Protein AF-A0A7C3XI08-F1 (afdb_monomer_lite)

Foldseek 3Di:
DQVVLLVVLVVLLQLLLVLLLQLLLLLLLQLVCLCAPPCPRPLPLANNQPPFFFFAPQAAADPVVNVVSCCSNPPDPVRNVVSNVVSVLSLLVSLLCQQAVLPDLDQPDDDPPPDPPDDPDDDDSVVSSCVQVVVQVVVLVVQLVVQVVVFDPDPVSQLVSLLQSQLSSQQRRGCLHQVHRSNVPDRDHHDPVRSVLSSRLRSVLSNLLSLLVVLLVLVRSSLVSLLCSLLQHGHPVNVVVVSCVSSSSSSLSSSLSSLLSNLSHGPPRDNVSSVVSNVSSVVSSVCSNCCSPPVVQCCSCVQAQARSVVSAGVADPLFADPPDLFDWWKKKWFFAPLFIFIAIEDQAAPLNGGLDPVRLVVLVVVCVVSQSNYSCNLVSLSSQLLSCLLVVNLLSNLVSLQCCLNRRSNCVSVVLNLLSLVLQQQDPSSLVSLVCLVPVNSSSTLALVVLQSNLLSCLCSVVLVSSLVSCVVSVHPSVVSNVSSVVSNWDQFAKEKEFEDADDPQKWKKKWKFAPPQVVSVVSVDPDSDHHHSNSSSRTSWIWTADPRRMTMTGRRTWHKIAIMMMMIHTSVFQFPTKHKDFPSQRNDIDTDGPVHRYHYRYYIYIDTHTDD

pLDDT: mean 81.35, std 13.9, range [34.91, 97.0]

Radius of gyration: 34.39 Å; chains: 1; bounding box: 85×53×95 Å

Secondary structure (DSSP, 8-state):
-HHHHHHHHHHHHHHHHHHHHHHHHHHHHHHHHHHHH-TT-TT--S---STTPPPPTTT---HHHHHHHHHHHT--HHHHHHHHHHHHHHHHHHHHHHH-TT--SSSS-PPPTT-TT---SSS-HHHHHHHHHHHHHHHHHHHHHHHHHHS-SSHHHHHHHHHHHHHHHHHHHSTTSTT-BTTTTB-PPPPHHHHHHHHHHHHHHHHHHHHHHHHHHHS-HHHHHHHHHHTT---HHHHHHHHHHHHHHHHHHHHHHHHHHHHHH-TTS-HHHHHHHHHHHHHHHHHHHHIIIIIHHHHHHHHH-EETTTTEE---TTTS----TTSPEEEEEEEETTEEEEEEEPSB-TTS-B--HHHHHHHHHHHHHTTT-STTHHHHHHHHHHHHHHTT-HHHHHHHHHHHHHHT--HHHHHHHHHHHHHTTT-HHHHHHHGGGT-TTT-----HHHHHHHHHHHHHTT-HHHHHHHHHHTT--HHHHHHHHHHH-----EEEEEEEE-PPTT-EEEEEEEETT-HHHHHHHS-S-PPBPGGGGGG--EEEEPPTTSEEEEEEEPSEEEEEEEEEEE-TTS-EEEEEEEE-GGGTS-EEESSS--EEEEEEEEEEEEE--

Structure (mmCIF, N/CA/C/O backbone):
data_AF-A0A7C3XI08-F1
#
_entry.id   AF-A0A7C3XI08-F1
#
loop_
_atom_site.group_PDB
_atom_site.id
_atom_site.type_symbol
_atom_site.label_atom_id
_atom_site.label_alt_id
_atom_site.label_comp_id
_atom_site.label_asym_id
_atom_site.label_entity_id
_atom_site.label_seq_id
_atom_site.pdbx_PDB_ins_code
_atom_site.Cartn_x
_atom_site.Cartn_y
_atom_site.Cartn_z
_atom_site.occupancy
_atom_site.B_iso_or_equiv
_atom_site.auth_seq_id
_atom_site.auth_comp_id
_atom_site.auth_asym_id
_atom_site.auth_atom_id
_atom_site.pdbx_PDB_model_num
ATOM 1 N N . MET A 1 1 ? -19.360 -18.680 50.497 1.00 56.53 1 MET A N 1
ATOM 2 C CA . MET A 1 1 ? -20.042 -17.560 49.798 1.00 56.53 1 MET A CA 1
ATOM 3 C C . MET A 1 1 ? -19.111 -16.639 48.993 1.00 56.53 1 MET A C 1
ATOM 5 O O . MET A 1 1 ? -19.570 -16.041 48.034 1.00 56.53 1 MET A O 1
ATOM 9 N N . THR A 1 2 ? -17.815 -16.512 49.298 1.00 58.31 2 THR A N 1
ATOM 10 C CA . THR A 1 2 ? -16.903 -15.600 48.567 1.00 58.31 2 THR A CA 1
ATOM 11 C C . THR A 1 2 ? -16.590 -16.034 47.127 1.00 58.31 2 THR A C 1
ATOM 13 O O . THR A 1 2 ? -16.570 -15.190 46.230 1.00 58.31 2 THR A O 1
ATOM 16 N N . ARG A 1 3 ? -16.428 -17.343 46.870 1.00 67.56 3 ARG A N 1
ATOM 17 C CA . ARG A 1 3 ? -16.138 -17.881 45.522 1.00 67.56 3 ARG A CA 1
ATOM 18 C C . ARG A 1 3 ? -17.250 -17.614 44.495 1.00 67.56 3 ARG A C 1
ATOM 20 O O . ARG A 1 3 ? -16.945 -17.331 43.341 1.00 67.56 3 ARG A O 1
ATOM 27 N N . SER A 1 4 ? -18.523 -17.635 44.902 1.00 79.81 4 SER A N 1
ATOM 28 C CA . SER A 1 4 ? -19.648 -17.391 43.983 1.00 79.81 4 SER A CA 1
ATOM 29 C C . SER A 1 4 ? -19.746 -15.928 43.537 1.00 79.81 4 SER A C 1
ATOM 31 O O . SER A 1 4 ? -20.170 -15.653 42.418 1.00 79.81 4 SER A O 1
ATOM 33 N N . CYS A 1 5 ? -19.307 -14.984 44.374 1.00 84.19 5 CYS A N 1
ATOM 34 C CA . CYS A 1 5 ? -19.350 -13.558 44.055 1.00 84.19 5 CYS A CA 1
ATOM 35 C C . CYS A 1 5 ? -18.284 -13.163 43.019 1.00 84.19 5 CYS A C 1
ATOM 37 O O . CYS A 1 5 ? -18.590 -12.444 42.069 1.00 84.19 5 CYS A O 1
ATOM 39 N N . ALA A 1 6 ? -17.057 -13.680 43.151 1.00 85.31 6 ALA A N 1
ATOM 40 C CA . ALA A 1 6 ? -15.988 -13.433 42.181 1.00 85.31 6 ALA A CA 1
ATOM 41 C C . ALA A 1 6 ? -16.333 -14.000 40.792 1.00 85.31 6 ALA A C 1
ATOM 43 O O . ALA A 1 6 ? -16.193 -13.300 39.790 1.00 85.31 6 ALA A O 1
ATOM 44 N N . ALA A 1 7 ? -16.870 -15.225 40.740 1.00 87.75 7 ALA A N 1
ATOM 45 C CA . ALA A 1 7 ? -17.333 -15.839 39.496 1.00 87.75 7 ALA A CA 1
ATOM 46 C C . ALA A 1 7 ? -18.455 -15.024 38.826 1.00 87.75 7 ALA A C 1
ATOM 48 O O . ALA A 1 7 ? -18.451 -14.859 37.609 1.00 87.75 7 ALA A O 1
ATOM 49 N N . ALA A 1 8 ? -19.381 -14.456 39.608 1.00 87.69 8 ALA A N 1
ATOM 50 C CA . ALA A 1 8 ? -20.443 -13.602 39.079 1.00 87.69 8 ALA A CA 1
ATOM 51 C C . ALA A 1 8 ? -19.908 -12.289 38.480 1.00 87.69 8 ALA A C 1
ATOM 53 O O . ALA A 1 8 ? -20.372 -11.868 37.420 1.00 87.69 8 ALA A O 1
ATOM 54 N N . VAL A 1 9 ? -18.923 -11.648 39.122 1.00 90.12 9 VAL A N 1
ATOM 55 C CA . VAL A 1 9 ? -18.273 -10.436 38.587 1.00 90.12 9 VAL A CA 1
ATOM 56 C C . VAL A 1 9 ? -17.511 -10.753 37.301 1.00 90.12 9 VAL A C 1
ATOM 58 O O . VAL A 1 9 ? -17.673 -10.040 36.311 1.00 90.12 9 VAL A O 1
ATOM 61 N N . LEU A 1 10 ? -16.746 -11.849 37.286 1.00 91.50 10 LEU A N 1
ATOM 62 C CA . LEU A 1 10 ? -16.009 -12.294 36.104 1.00 91.50 10 LEU A CA 1
ATOM 63 C C . LEU A 1 10 ? -16.955 -12.625 34.943 1.00 91.50 10 LEU A C 1
ATOM 65 O O . LEU A 1 10 ? -16.720 -12.194 33.819 1.00 91.50 10 LEU A O 1
ATOM 69 N N . GLY A 1 11 ? -18.061 -13.320 35.224 1.00 91.56 11 GLY A N 1
ATOM 70 C CA . GLY A 1 11 ? -19.091 -13.621 34.231 1.00 91.56 11 GLY A CA 1
ATOM 71 C C . GLY A 1 11 ? -19.688 -12.356 33.616 1.00 91.56 11 GLY A C 1
ATOM 72 O O . GLY A 1 11 ? -19.807 -12.264 32.398 1.00 91.56 11 GLY A O 1
ATOM 73 N N . LYS A 1 12 ? -19.991 -11.332 34.427 1.00 90.62 12 LYS A N 1
ATOM 74 C CA . LYS A 1 12 ? -20.473 -10.038 33.913 1.00 90.62 12 LYS A CA 1
ATOM 75 C C . LYS A 1 12 ? -19.420 -9.320 33.070 1.00 90.62 12 LYS A C 1
ATOM 77 O O . LYS A 1 12 ? -19.764 -8.779 32.022 1.00 90.62 12 LYS A O 1
ATOM 82 N N . ALA A 1 13 ? -18.159 -9.323 33.501 1.00 93.31 13 ALA A N 1
ATOM 83 C CA . ALA A 1 13 ? -17.065 -8.719 32.743 1.00 93.31 13 ALA A CA 1
ATOM 84 C C . ALA A 1 13 ? -16.866 -9.410 31.384 1.00 93.31 13 ALA A C 1
ATOM 86 O O . ALA A 1 13 ? -16.716 -8.726 30.375 1.00 93.31 13 ALA A O 1
ATOM 87 N N . LEU A 1 14 ? -16.954 -10.745 31.339 1.00 94.12 14 LEU A N 1
ATOM 88 C CA . LEU A 1 14 ? -16.892 -11.526 30.102 1.00 94.12 14 LEU A CA 1
ATOM 89 C C . LEU A 1 14 ? -18.054 -11.193 29.157 1.00 94.12 14 LEU A C 1
ATOM 91 O O . LEU A 1 14 ? -17.834 -10.991 27.967 1.00 94.12 14 LEU A O 1
ATOM 95 N N . VAL A 1 15 ? -19.281 -11.078 29.675 1.00 91.38 15 VAL A N 1
ATOM 96 C CA . VAL A 1 15 ? -20.437 -10.661 28.862 1.00 91.38 15 VAL A CA 1
ATOM 97 C C . VAL A 1 15 ? -20.227 -9.250 28.308 1.00 91.38 15 VAL A C 1
ATOM 99 O O . VAL A 1 15 ? -20.461 -9.025 27.124 1.00 91.38 15 VAL A O 1
ATOM 102 N N . GLY A 1 16 ? -19.722 -8.316 29.121 1.00 90.50 16 GLY A N 1
ATOM 103 C CA . GLY A 1 16 ? -19.371 -6.968 28.662 1.00 90.50 16 GLY A CA 1
ATOM 104 C C . GLY A 1 16 ? -18.320 -6.973 27.553 1.00 90.50 16 GLY A C 1
ATOM 105 O O . GLY A 1 16 ? -18.467 -6.256 26.565 1.00 90.50 16 GLY A O 1
ATOM 106 N N . ALA A 1 17 ? -17.301 -7.824 27.682 1.00 93.12 17 ALA A N 1
ATOM 107 C CA . ALA A 1 17 ? -16.270 -8.006 26.668 1.00 93.12 17 ALA A CA 1
ATOM 108 C C . ALA A 1 17 ? -16.845 -8.514 25.337 1.00 93.12 17 ALA A C 1
ATOM 110 O O . ALA A 1 17 ? -16.539 -7.965 24.281 1.00 93.12 17 ALA A O 1
ATOM 111 N N . LEU A 1 18 ? -17.721 -9.522 25.384 1.00 93.12 18 LEU A N 1
ATOM 112 C CA . LEU A 1 18 ? -18.357 -10.091 24.193 1.00 93.12 18 LEU A CA 1
ATOM 113 C C . LEU A 1 18 ? -19.297 -9.094 23.502 1.00 93.12 18 LEU A C 1
ATOM 115 O O . LEU A 1 18 ? -19.282 -8.996 22.276 1.00 93.12 18 LEU A O 1
ATOM 119 N N . ILE A 1 19 ? -20.076 -8.324 24.272 1.00 89.38 19 ILE A N 1
ATOM 120 C CA . ILE A 1 19 ? -20.952 -7.271 23.734 1.00 89.38 19 ILE A CA 1
ATOM 121 C C . ILE A 1 19 ? -20.114 -6.203 23.022 1.00 89.38 19 ILE A C 1
ATOM 123 O O . ILE A 1 19 ? -20.408 -5.853 21.882 1.00 89.38 19 ILE A O 1
ATOM 127 N N . ALA A 1 20 ? -19.047 -5.713 23.657 1.00 89.50 20 ALA A N 1
ATOM 128 C CA . ALA A 1 20 ? -18.202 -4.680 23.066 1.00 89.50 20 ALA A CA 1
ATOM 129 C C . ALA A 1 20 ? -17.459 -5.175 21.813 1.00 89.50 20 ALA A C 1
ATOM 131 O O . ALA A 1 20 ? -17.435 -4.474 20.803 1.00 89.50 20 ALA A O 1
ATOM 132 N N . ALA A 1 21 ? -16.914 -6.396 21.834 1.00 91.44 21 ALA A N 1
ATOM 133 C CA . ALA A 1 21 ? -16.278 -7.002 20.662 1.00 91.44 21 ALA A CA 1
ATOM 134 C C . ALA A 1 21 ? -17.269 -7.204 19.504 1.00 91.44 21 ALA A C 1
ATOM 136 O O . ALA A 1 21 ? -16.946 -6.899 18.357 1.00 91.44 21 ALA A O 1
ATOM 137 N N . GLY A 1 22 ? -18.490 -7.665 19.797 1.00 89.94 22 GLY A N 1
ATOM 138 C CA . GLY A 1 22 ? -19.549 -7.816 18.798 1.00 89.94 22 GLY A CA 1
ATOM 139 C C . GLY A 1 22 ? -19.968 -6.481 18.178 1.00 89.94 22 GLY A C 1
ATOM 140 O O . GLY A 1 22 ? -20.078 -6.381 16.958 1.00 89.94 22 GLY A O 1
ATOM 141 N N . ALA A 1 23 ? -20.107 -5.427 18.988 1.00 86.69 23 ALA A N 1
ATOM 142 C CA . ALA A 1 23 ? -20.393 -4.078 18.496 1.00 86.69 23 ALA A CA 1
ATOM 143 C C . ALA A 1 23 ? -19.251 -3.514 17.630 1.00 86.69 23 ALA A C 1
ATOM 145 O O . ALA A 1 23 ? -19.499 -2.847 16.626 1.00 86.69 23 ALA A O 1
ATOM 146 N N . ALA A 1 24 ? -17.998 -3.812 17.987 1.00 88.69 24 ALA A N 1
ATOM 147 C CA . ALA A 1 24 ? -16.807 -3.382 17.257 1.00 88.69 24 ALA A CA 1
ATOM 148 C C . ALA A 1 24 ? -16.592 -4.137 15.932 1.00 88.69 24 ALA A C 1
ATOM 150 O O . ALA A 1 24 ? -15.835 -3.674 15.074 1.00 88.69 24 ALA A O 1
ATOM 151 N N . LEU A 1 25 ? -17.266 -5.273 15.732 1.00 89.19 25 LEU A N 1
ATOM 152 C CA . LEU A 1 25 ? -17.159 -6.066 14.514 1.00 89.19 25 LEU A CA 1
ATOM 153 C C . LEU A 1 25 ? -17.781 -5.369 13.296 1.00 89.19 25 LEU A C 1
ATOM 155 O O . LEU A 1 25 ? -17.207 -5.456 12.215 1.00 89.19 25 LEU A O 1
ATOM 159 N N . ILE A 1 26 ? -18.911 -4.665 13.454 1.00 85.88 26 ILE A N 1
ATOM 160 C CA . ILE A 1 26 ? -19.549 -3.945 12.337 1.00 85.88 26 ILE A CA 1
ATOM 161 C C . ILE A 1 26 ? -18.608 -2.907 11.725 1.00 85.88 26 ILE A C 1
ATOM 163 O O . ILE A 1 26 ? -18.339 -3.022 10.531 1.00 85.88 26 ILE A O 1
ATOM 167 N N . PRO A 1 27 ? -18.082 -1.915 12.476 1.00 85.62 27 PRO A N 1
ATOM 168 C CA . PRO A 1 27 ? -17.213 -0.917 11.871 1.00 85.62 27 PRO A CA 1
ATOM 169 C C . PRO A 1 27 ? -15.961 -1.577 11.290 1.00 85.62 27 PRO A C 1
ATOM 171 O O . PRO A 1 27 ? -15.559 -1.227 10.187 1.00 85.62 27 PRO A O 1
ATOM 174 N N . LEU A 1 28 ? -15.385 -2.592 11.951 1.00 87.00 28 LEU A N 1
ATOM 175 C CA . LEU A 1 28 ? -14.269 -3.350 11.379 1.00 87.00 28 LEU A CA 1
ATOM 176 C C . LEU A 1 28 ? -14.634 -3.956 10.017 1.00 87.00 28 LEU A C 1
ATOM 178 O O . LEU A 1 28 ? -13.863 -3.810 9.071 1.00 87.00 28 LEU A O 1
ATOM 182 N N . ALA A 1 29 ? -15.791 -4.609 9.902 1.00 88.06 29 ALA A N 1
ATOM 183 C CA . ALA A 1 29 ? -16.263 -5.201 8.657 1.00 88.06 29 ALA A CA 1
ATOM 184 C C . ALA A 1 29 ? -16.542 -4.138 7.591 1.00 88.06 29 ALA A C 1
ATOM 186 O O . ALA A 1 29 ? -16.077 -4.293 6.468 1.00 88.06 29 ALA A O 1
ATOM 187 N N . GLN A 1 30 ? -17.216 -3.040 7.942 1.00 83.94 30 GLN A N 1
ATOM 188 C CA . GLN A 1 30 ? -17.501 -1.921 7.039 1.00 83.94 30 GLN A CA 1
ATOM 189 C C . GLN A 1 30 ? -16.222 -1.301 6.482 1.00 83.94 30 GLN A C 1
ATOM 191 O O . GLN A 1 30 ? -16.091 -1.167 5.269 1.00 83.94 30 GLN A O 1
ATOM 196 N N . TYR A 1 31 ? -15.247 -0.985 7.338 1.00 81.38 31 TYR A N 1
ATOM 197 C CA . TYR A 1 31 ? -13.969 -0.437 6.888 1.00 81.38 31 TYR A CA 1
ATOM 198 C C . TYR A 1 31 ? -13.174 -1.453 6.081 1.00 81.38 31 TYR A C 1
ATOM 200 O O . TYR A 1 31 ? -12.666 -1.109 5.022 1.00 81.38 31 TYR A O 1
ATOM 208 N N . THR A 1 32 ? -13.116 -2.710 6.522 1.00 80.50 32 THR A N 1
ATOM 209 C CA . THR A 1 32 ? -12.436 -3.770 5.766 1.00 80.50 32 THR A CA 1
ATOM 210 C C . THR A 1 32 ? -13.076 -3.954 4.389 1.00 80.50 32 THR A C 1
ATOM 212 O O . THR A 1 32 ? -12.376 -4.022 3.390 1.00 80.50 32 THR A O 1
ATOM 215 N N . SER A 1 33 ? -14.402 -3.948 4.300 1.00 77.44 33 SER A N 1
ATOM 216 C CA . SER A 1 33 ? -15.131 -4.013 3.035 1.00 77.44 33 SER A CA 1
ATOM 217 C C . SER A 1 33 ? -14.886 -2.781 2.171 1.00 77.44 33 SER A C 1
ATOM 219 O O . SER A 1 33 ? -14.655 -2.927 0.981 1.00 77.44 33 SER A O 1
ATOM 221 N N . ALA A 1 34 ? -14.884 -1.576 2.741 1.00 72.50 34 ALA A N 1
ATOM 222 C CA . ALA A 1 34 ? -14.576 -0.354 2.000 1.00 72.50 34 ALA A CA 1
ATOM 223 C C . ALA A 1 34 ? -13.130 -0.339 1.470 1.00 72.50 34 ALA A C 1
ATOM 225 O O . ALA A 1 34 ? -12.874 0.269 0.436 1.00 72.50 34 ALA A O 1
ATOM 226 N N . MET A 1 35 ? -12.196 -1.014 2.153 1.00 69.12 35 MET A N 1
ATOM 227 C CA . MET A 1 35 ? -10.821 -1.212 1.675 1.00 69.12 35 MET A CA 1
ATOM 228 C C . MET A 1 35 ? -10.708 -2.245 0.552 1.00 69.12 35 MET A C 1
ATOM 230 O O . MET A 1 35 ? -9.754 -2.170 -0.220 1.00 69.12 35 MET A O 1
ATOM 234 N N . LEU A 1 36 ? -11.596 -3.247 0.543 1.00 66.25 36 LEU A N 1
ATOM 235 C CA . LEU A 1 36 ? -11.548 -4.390 -0.373 1.00 66.25 36 LEU A CA 1
ATOM 236 C C . LEU A 1 36 ? -12.427 -4.197 -1.617 1.00 66.25 36 LEU A C 1
ATOM 238 O O . LEU A 1 36 ? -12.093 -4.728 -2.669 1.00 66.25 36 LEU A O 1
ATOM 242 N N . LEU A 1 37 ? -13.565 -3.503 -1.493 1.00 63.44 37 LEU A N 1
ATOM 243 C CA . LEU A 1 37 ? -14.682 -3.585 -2.446 1.00 63.44 37 LEU A CA 1
ATOM 244 C C . LEU A 1 37 ? -15.154 -2.262 -3.038 1.00 63.44 37 LEU A C 1
ATOM 246 O O . LEU A 1 37 ? -16.056 -2.292 -3.871 1.00 63.44 37 LEU A O 1
ATOM 250 N N . TRP A 1 38 ? -14.655 -1.102 -2.609 1.00 64.25 38 TRP A N 1
ATOM 251 C CA . TRP A 1 38 ? -15.182 0.182 -3.095 1.00 64.25 38 TRP A CA 1
ATOM 252 C C . TRP A 1 38 ? -14.143 0.926 -3.915 1.00 64.25 38 TRP A C 1
ATOM 254 O O . TRP A 1 38 ? -13.245 1.538 -3.349 1.00 64.25 38 TRP A O 1
ATOM 264 N N . ARG A 1 39 ? -14.300 0.900 -5.246 1.00 52.56 39 ARG A N 1
ATOM 265 C CA . ARG A 1 39 ? -13.282 1.324 -6.217 1.00 52.56 39 ARG A CA 1
ATOM 266 C C . ARG A 1 39 ? -12.886 2.777 -5.997 1.00 52.56 39 ARG A C 1
ATOM 268 O O . ARG A 1 39 ? -11.699 3.093 -5.983 1.00 52.56 39 ARG A O 1
ATOM 275 N N . ASP A 1 40 ? -13.901 3.582 -5.707 1.00 50.34 40 ASP A N 1
ATOM 276 C CA . ASP A 1 40 ? -13.835 5.032 -5.550 1.00 50.34 40 ASP A CA 1
ATOM 277 C C . ASP A 1 40 ? -13.737 5.470 -4.082 1.00 50.34 40 ASP A C 1
ATOM 279 O O . ASP A 1 40 ? -13.787 6.662 -3.775 1.00 50.34 40 ASP A O 1
ATOM 283 N N . SER A 1 41 ? -13.607 4.527 -3.141 1.00 49.56 41 SER A N 1
ATOM 284 C CA . SER A 1 41 ? -13.390 4.894 -1.745 1.00 49.56 41 SER A CA 1
ATOM 285 C C . SER A 1 41 ? -12.028 5.589 -1.612 1.00 49.56 41 SER A C 1
ATOM 287 O O . SER A 1 41 ? -11.016 5.057 -2.071 1.00 49.56 41 SER A O 1
ATOM 289 N N . PRO A 1 42 ? -11.927 6.732 -0.910 1.00 47.47 42 PRO A N 1
ATOM 290 C CA . PRO A 1 42 ? -10.629 7.346 -0.604 1.00 47.47 42 PRO A CA 1
ATOM 291 C C . PRO A 1 42 ? -9.749 6.434 0.274 1.00 47.47 42 PRO A C 1
ATOM 293 O O . PRO A 1 42 ? -8.534 6.620 0.372 1.00 47.47 42 PRO A O 1
ATOM 296 N N . ILE A 1 43 ? -10.367 5.428 0.904 1.00 50.88 43 ILE A N 1
ATOM 297 C CA . ILE A 1 43 ? -9.745 4.382 1.724 1.00 50.88 43 ILE A CA 1
ATOM 298 C C . ILE A 1 43 ? -9.627 3.076 0.927 1.00 50.88 43 ILE A C 1
ATOM 300 O O . ILE A 1 43 ? -9.381 2.028 1.512 1.00 50.88 43 ILE A O 1
ATOM 304 N N . ASN A 1 44 ? -9.820 3.100 -0.391 1.00 48.53 44 ASN A N 1
ATOM 305 C CA . ASN A 1 44 ? -9.584 1.927 -1.207 1.00 48.53 44 ASN A CA 1
ATOM 306 C C . ASN A 1 44 ? -8.078 1.650 -1.266 1.00 48.53 44 ASN A C 1
ATOM 308 O O . ASN A 1 44 ? -7.268 2.534 -1.565 1.00 48.53 44 ASN A O 1
ATOM 312 N N . ILE A 1 45 ? -7.693 0.442 -0.871 1.00 48.91 45 ILE A N 1
ATOM 313 C CA . ILE A 1 45 ? -6.289 0.062 -0.634 1.00 48.91 45 ILE A CA 1
ATOM 314 C C . ILE A 1 45 ? -5.782 -0.868 -1.713 1.00 48.91 45 ILE A C 1
ATOM 316 O O . ILE A 1 45 ? -4.593 -0.890 -2.019 1.00 48.91 45 ILE A O 1
ATOM 320 N N . GLN A 1 46 ? -6.697 -1.623 -2.288 1.00 48.00 46 GLN A N 1
ATOM 321 C CA . GLN A 1 46 ? -6.481 -2.326 -3.525 1.00 48.00 46 GLN A CA 1
ATOM 322 C C . GLN A 1 46 ? -7.183 -1.467 -4.570 1.00 48.00 46 GLN A C 1
ATOM 324 O O . GLN A 1 46 ? -8.319 -1.068 -4.354 1.00 48.00 46 GLN A O 1
ATOM 329 N N . SER A 1 47 ? -6.583 -1.176 -5.726 1.00 42.16 47 SER A N 1
ATOM 330 C CA . SER A 1 47 ? -7.460 -1.072 -6.897 1.00 42.16 47 SER A CA 1
ATOM 331 C C . SER A 1 47 ? -8.298 -2.341 -6.824 1.00 42.16 47 SER A C 1
ATOM 333 O O . SER A 1 47 ? -7.669 -3.402 -6.802 1.00 42.16 47 SER A O 1
ATOM 335 N N . ILE A 1 48 ? -9.631 -2.263 -6.651 1.00 42.97 48 ILE A N 1
ATOM 336 C CA . ILE A 1 48 ? -10.448 -3.473 -6.799 1.00 42.97 48 ILE A CA 1
ATOM 337 C C . ILE A 1 48 ? -9.968 -3.998 -8.138 1.00 42.97 48 ILE A C 1
ATOM 339 O O . ILE A 1 48 ? -10.065 -3.247 -9.118 1.00 42.97 48 ILE A O 1
ATOM 343 N N . PRO A 1 49 ? -9.294 -5.156 -8.174 1.00 40.34 49 PRO A N 1
ATOM 344 C CA . PRO A 1 49 ? -8.897 -5.709 -9.445 1.00 40.34 49 PRO A CA 1
ATOM 345 C C . PRO A 1 49 ? -10.218 -5.810 -10.187 1.00 40.34 49 PRO A C 1
ATOM 347 O O . PRO A 1 49 ? -11.134 -6.410 -9.624 1.00 40.34 49 PRO A O 1
ATOM 350 N N . ASP A 1 50 ? -10.355 -5.137 -11.335 1.00 40.50 50 ASP A N 1
ATOM 351 C CA . ASP A 1 50 ? -11.555 -5.250 -12.167 1.00 40.50 50 ASP A CA 1
ATOM 352 C C . ASP A 1 50 ? -12.055 -6.694 -12.103 1.00 40.50 50 ASP A C 1
ATOM 354 O O . ASP A 1 50 ? -11.237 -7.609 -12.227 1.00 40.50 50 ASP A O 1
ATOM 358 N N . ASP A 1 51 ? -13.334 -6.874 -11.759 1.00 35.94 51 ASP A N 1
ATOM 359 C CA . ASP A 1 51 ? -13.917 -8.134 -11.288 1.00 35.94 51 ASP A CA 1
ATOM 360 C C . ASP A 1 51 ? -13.322 -9.362 -12.006 1.00 35.94 51 ASP A C 1
ATOM 362 O O . ASP A 1 51 ? -13.693 -9.684 -13.134 1.00 35.94 51 ASP A O 1
ATOM 366 N N . GLY A 1 52 ? -12.372 -10.064 -11.369 1.00 42.03 52 GLY A N 1
ATOM 367 C CA . GLY A 1 52 ? -11.861 -11.335 -11.904 1.00 42.03 52 GLY A CA 1
ATOM 368 C C . GLY A 1 52 ? -10.376 -11.662 -11.741 1.00 42.03 52 GLY A C 1
ATOM 369 O O . GLY A 1 52 ? -9.963 -12.720 -12.212 1.00 42.03 52 GLY A O 1
ATOM 370 N N . GLY A 1 53 ? -9.563 -10.821 -11.097 1.00 34.91 53 GLY A N 1
ATOM 371 C CA . GLY A 1 53 ? -8.139 -11.093 -10.866 1.00 34.91 53 GLY A CA 1
ATOM 372 C C . GLY A 1 53 ? -7.905 -11.694 -9.475 1.00 34.91 53 GLY A C 1
ATOM 373 O O . GLY A 1 53 ? -8.379 -11.119 -8.499 1.00 34.91 53 GLY A O 1
ATOM 374 N N . PRO A 1 54 ? -7.213 -12.832 -9.321 1.00 38.00 54 PRO A N 1
ATOM 375 C CA . PRO A 1 54 ? -6.828 -13.328 -8.013 1.00 38.00 54 PRO A CA 1
ATOM 376 C C . PRO A 1 54 ? -5.841 -12.385 -7.293 1.00 38.00 54 PRO A C 1
ATOM 378 O O . PRO A 1 54 ? -5.237 -11.469 -7.842 1.00 38.00 54 PRO A O 1
ATOM 381 N N . LEU A 1 55 ? -5.743 -12.574 -5.987 1.00 41.03 55 LEU A N 1
ATOM 382 C CA . LEU A 1 55 ? -4.983 -11.723 -5.082 1.00 41.03 55 LEU A CA 1
ATOM 383 C C . LEU A 1 55 ? -3.670 -12.456 -4.731 1.00 41.03 55 LEU A C 1
ATOM 385 O O . LEU A 1 55 ? -3.690 -13.685 -4.632 1.00 41.03 55 LEU A O 1
ATOM 389 N N . PRO A 1 56 ? -2.524 -11.774 -4.514 1.00 47.97 56 PRO A N 1
ATOM 390 C CA . PRO A 1 56 ? -1.299 -12.378 -3.991 1.00 47.97 56 PRO A CA 1
ATOM 391 C C . PRO A 1 56 ? -1.631 -13.253 -2.785 1.00 47.97 56 PRO A C 1
ATOM 393 O O . PRO A 1 56 ? -2.489 -12.857 -2.016 1.00 47.97 56 PRO A O 1
ATOM 396 N N . ALA A 1 57 ? -0.963 -14.386 -2.536 1.00 53.56 57 ALA A N 1
ATOM 397 C CA . ALA A 1 57 ? -1.326 -15.276 -1.412 1.00 53.56 57 ALA A CA 1
ATOM 398 C C . ALA A 1 57 ? -1.451 -14.544 -0.055 1.00 53.56 57 ALA A C 1
ATOM 400 O O . ALA A 1 57 ? -2.341 -14.812 0.743 1.00 53.56 57 ALA A O 1
ATOM 401 N N . ARG A 1 58 ? -0.598 -13.541 0.166 1.00 57.19 58 ARG A N 1
ATOM 402 C CA . ARG A 1 58 ? -0.633 -12.623 1.322 1.00 57.19 58 ARG A CA 1
ATOM 403 C C . ARG A 1 58 ? -1.749 -11.570 1.310 1.00 57.19 58 ARG A C 1
ATOM 405 O O . ARG A 1 58 ? -1.951 -10.923 2.329 1.00 57.19 58 ARG A O 1
ATOM 412 N N . LEU A 1 59 ? -2.407 -11.383 0.169 1.00 57.91 59 LEU A N 1
ATOM 413 C CA . LEU A 1 59 ? -3.617 -10.601 -0.105 1.00 57.91 59 LEU A CA 1
ATOM 414 C C . LEU A 1 59 ? -4.884 -11.475 -0.228 1.00 57.91 59 LEU A C 1
ATOM 416 O O . LEU A 1 59 ? -5.983 -10.929 -0.245 1.00 57.91 59 LEU A O 1
ATOM 420 N N . VAL A 1 60 ? -4.752 -12.809 -0.280 1.00 64.56 60 VAL A N 1
ATOM 421 C CA . VAL A 1 60 ? -5.882 -13.743 -0.365 1.00 64.56 60 VAL A CA 1
ATOM 422 C C . VAL A 1 60 ? -6.681 -13.719 0.928 1.00 64.56 60 VAL A C 1
ATOM 424 O O . VAL A 1 60 ? -6.144 -13.693 2.040 1.00 64.56 60 VAL A O 1
ATOM 427 N N . TRP A 1 61 ? -7.992 -13.769 0.746 1.00 69.44 61 TRP A N 1
ATOM 428 C CA . TRP A 1 61 ? -8.957 -13.968 1.804 1.00 69.44 61 TRP A CA 1
ATOM 429 C C . TRP A 1 61 ? -9.574 -15.346 1.673 1.00 69.44 61 TRP A C 1
ATOM 431 O O . TRP A 1 61 ? -9.976 -15.763 0.586 1.00 69.44 61 TRP A O 1
ATOM 441 N N . HIS A 1 62 ? -9.681 -16.052 2.789 1.00 77.81 62 HIS A N 1
ATOM 442 C CA . HIS A 1 62 ? -10.467 -17.263 2.860 1.00 77.81 62 HIS A CA 1
ATOM 443 C C . HIS A 1 62 ? -11.917 -16.928 2.464 1.00 77.81 62 HIS A C 1
ATOM 445 O O . HIS A 1 62 ? -12.482 -15.962 2.996 1.00 77.81 62 HIS A O 1
ATOM 451 N N . PRO A 1 63 ? -12.554 -17.710 1.568 1.00 71.69 63 PRO A N 1
ATOM 452 C CA . PRO A 1 63 ? -13.872 -17.379 1.024 1.00 71.69 63 PRO A CA 1
ATOM 453 C C . PRO A 1 63 ? -14.930 -17.136 2.099 1.00 71.69 63 PRO A C 1
ATOM 455 O O . PRO A 1 63 ? -15.781 -16.262 1.955 1.00 71.69 63 PRO A O 1
ATOM 458 N N . TRP A 1 64 ? -14.862 -17.888 3.200 1.00 84.06 64 TRP A N 1
ATOM 459 C CA . TRP A 1 64 ? -15.767 -17.708 4.331 1.00 84.06 64 TRP A CA 1
ATOM 460 C C . TRP A 1 64 ? -15.575 -16.351 5.020 1.00 84.06 64 TRP A C 1
ATOM 462 O O . TRP A 1 64 ? -16.556 -15.647 5.239 1.00 84.06 64 TRP A O 1
ATOM 472 N N . THR A 1 65 ? -14.331 -15.949 5.304 1.00 83.44 65 THR A N 1
ATOM 473 C CA . THR A 1 65 ? -14.021 -14.672 5.968 1.00 83.44 65 THR A CA 1
ATOM 474 C C . THR A 1 65 ? -14.440 -13.499 5.093 1.00 83.44 65 THR A C 1
ATOM 476 O O . THR A 1 65 ? -15.073 -12.562 5.571 1.00 83.44 65 THR A O 1
ATOM 479 N N . TYR A 1 66 ? -14.159 -13.583 3.792 1.00 77.06 66 TYR A N 1
ATOM 480 C CA . TYR A 1 66 ? -14.597 -12.588 2.820 1.00 77.06 66 TYR A CA 1
ATOM 481 C C . TYR A 1 66 ? -16.127 -12.469 2.784 1.00 77.06 66 TYR A C 1
ATOM 483 O O . TYR A 1 66 ? -16.667 -11.386 2.998 1.00 77.06 66 TYR A O 1
ATOM 491 N N . ARG A 1 67 ? -16.853 -13.581 2.590 1.00 77.56 67 ARG A N 1
ATOM 492 C CA . ARG A 1 67 ? -18.330 -13.584 2.577 1.00 77.56 67 ARG A CA 1
ATOM 493 C C . ARG A 1 67 ? -18.919 -13.050 3.879 1.00 77.56 67 ARG A C 1
ATOM 495 O O . ARG A 1 67 ? -19.889 -12.307 3.851 1.00 77.56 67 ARG A O 1
ATOM 502 N N . PHE A 1 68 ? -18.320 -13.400 5.010 1.00 87.06 68 PHE A N 1
ATOM 503 C CA . PHE A 1 68 ? -18.742 -12.904 6.311 1.00 87.06 68 PHE A CA 1
ATOM 504 C C . PHE A 1 68 ? -18.585 -11.385 6.426 1.00 87.06 68 PHE A C 1
ATOM 506 O O . PHE A 1 68 ? -19.537 -10.695 6.783 1.00 87.06 68 PHE A O 1
ATOM 513 N N . LEU A 1 69 ? -17.410 -10.849 6.088 1.00 84.94 69 LEU A N 1
ATOM 514 C CA . LEU A 1 69 ? -17.142 -9.413 6.178 1.00 84.94 69 LEU A CA 1
ATOM 515 C C . LEU A 1 69 ? -17.989 -8.607 5.201 1.00 84.94 69 LEU A C 1
ATOM 517 O O . LEU A 1 69 ? -18.529 -7.575 5.583 1.00 84.94 69 LEU A O 1
ATOM 521 N N . THR A 1 70 ? -18.142 -9.093 3.972 1.00 78.19 70 THR A N 1
ATOM 522 C CA . THR A 1 70 ? -18.984 -8.451 2.955 1.00 78.19 70 THR A CA 1
ATOM 523 C C . THR A 1 70 ? -20.463 -8.480 3.342 1.00 78.19 70 THR A C 1
ATOM 525 O O . THR A 1 70 ? -21.131 -7.459 3.221 1.00 78.19 70 THR A O 1
ATOM 528 N N . ALA A 1 71 ? -20.968 -9.583 3.905 1.00 85.00 71 ALA A N 1
ATOM 529 C CA . ALA A 1 71 ? -22.335 -9.654 4.424 1.00 85.00 71 ALA A CA 1
ATOM 530 C C . ALA A 1 71 ? -22.556 -8.719 5.626 1.00 85.00 71 ALA A C 1
ATOM 532 O O . ALA A 1 71 ? -23.577 -8.039 5.696 1.00 85.00 71 ALA A O 1
ATOM 533 N N . MET A 1 72 ? -21.597 -8.652 6.557 1.00 87.56 72 MET A N 1
ATOM 534 C CA . MET A 1 72 ? -21.652 -7.746 7.712 1.00 87.56 72 MET A CA 1
ATOM 535 C C . MET A 1 72 ? -21.575 -6.272 7.294 1.00 87.56 72 MET A C 1
ATOM 537 O O . MET A 1 72 ? -22.296 -5.438 7.834 1.00 87.56 72 MET A O 1
ATOM 541 N N . ALA A 1 73 ? -20.712 -5.942 6.332 1.00 83.31 73 ALA A N 1
ATOM 542 C CA . ALA A 1 73 ? -20.541 -4.584 5.826 1.00 83.31 73 ALA A CA 1
ATOM 543 C C . ALA A 1 73 ? -21.711 -4.121 4.953 1.00 83.31 73 ALA A C 1
ATOM 545 O O . ALA A 1 73 ? -22.117 -2.966 5.038 1.00 83.31 73 ALA A O 1
ATOM 546 N N . GLY A 1 74 ? -22.249 -5.029 4.138 1.00 80.50 74 GLY A N 1
ATOM 547 C CA . GLY A 1 74 ? -23.390 -4.806 3.255 1.00 80.50 74 GLY A CA 1
ATOM 548 C C . GLY A 1 74 ? -24.746 -4.921 3.949 1.00 80.50 74 GLY A C 1
ATOM 549 O O . GLY A 1 74 ? -25.769 -4.942 3.265 1.00 80.50 74 GLY A O 1
ATOM 550 N N . MET A 1 75 ? -24.786 -5.012 5.285 1.00 85.19 75 MET A N 1
ATOM 551 C CA . MET A 1 75 ? -26.048 -4.977 6.018 1.00 85.19 75 MET A CA 1
ATOM 552 C C . MET A 1 75 ? -26.825 -3.704 5.652 1.00 85.19 75 MET A C 1
ATOM 554 O O . MET A 1 75 ? -26.270 -2.606 5.757 1.00 85.19 75 MET A O 1
ATOM 558 N N . PRO A 1 76 ? -28.117 -3.814 5.282 1.00 85.56 76 PRO A N 1
ATOM 559 C CA . PRO A 1 76 ? -28.971 -2.648 5.109 1.00 85.56 76 PRO A CA 1
ATOM 560 C C . PRO A 1 76 ? -28.899 -1.750 6.343 1.00 85.56 76 PRO A C 1
ATOM 562 O O . PRO A 1 76 ? -28.821 -2.257 7.464 1.00 85.56 76 PRO A O 1
ATOM 565 N N . MET A 1 77 ? -28.995 -0.430 6.165 1.00 78.94 77 MET A N 1
ATOM 566 C CA . MET A 1 77 ? -28.908 0.523 7.281 1.00 78.94 77 MET A CA 1
ATOM 567 C C . MET A 1 77 ? -29.874 0.172 8.425 1.00 78.94 77 MET A C 1
ATOM 569 O O . MET A 1 77 ? -29.506 0.276 9.590 1.00 78.94 77 MET A O 1
ATOM 573 N N . ALA A 1 78 ? -31.071 -0.329 8.101 1.00 78.88 78 ALA A N 1
ATOM 574 C CA . ALA A 1 78 ? -32.028 -0.827 9.086 1.00 78.88 78 ALA A CA 1
ATOM 575 C C . ALA A 1 78 ? -31.505 -2.042 9.876 1.00 78.88 78 ALA A C 1
ATOM 577 O O . ALA A 1 78 ? -31.638 -2.076 11.094 1.00 78.88 78 ALA A O 1
ATOM 578 N N . ALA A 1 79 ? -30.874 -3.019 9.216 1.00 80.62 79 ALA A N 1
ATOM 579 C CA . ALA A 1 79 ? -30.295 -4.190 9.876 1.00 80.62 79 ALA A CA 1
ATOM 580 C C . ALA A 1 79 ? -29.085 -3.811 10.742 1.00 80.62 79 ALA A C 1
ATOM 582 O O . ALA A 1 79 ? -28.994 -4.249 11.888 1.00 80.62 79 ALA A O 1
ATOM 583 N N . ALA A 1 80 ? -28.206 -2.941 10.234 1.00 76.00 80 ALA A N 1
ATOM 584 C CA . ALA A 1 80 ? -27.092 -2.396 11.004 1.00 76.00 80 ALA A CA 1
ATOM 585 C C . ALA A 1 80 ? -27.597 -1.630 12.238 1.00 76.00 80 ALA A C 1
ATOM 587 O O . ALA A 1 80 ? -27.106 -1.855 13.342 1.00 76.00 80 ALA A O 1
ATOM 588 N N . LEU A 1 81 ? -28.627 -0.788 12.083 1.00 76.12 81 LEU A N 1
ATOM 589 C CA . LEU A 1 81 ? -29.261 -0.067 13.187 1.00 76.12 81 LEU A CA 1
ATOM 590 C C . LEU A 1 81 ? -29.876 -1.026 14.211 1.00 76.12 81 LEU A C 1
ATOM 592 O O . LEU A 1 81 ? -29.654 -0.847 15.402 1.00 76.12 81 LEU A O 1
ATOM 596 N N . VAL A 1 82 ? -30.602 -2.059 13.776 1.00 79.75 82 VAL A N 1
ATOM 597 C CA . VAL A 1 82 ? -31.160 -3.087 14.672 1.00 79.75 82 VAL A CA 1
ATOM 598 C C . VAL A 1 82 ? -30.049 -3.803 15.434 1.00 79.75 82 VAL A C 1
ATOM 600 O O . VAL A 1 82 ? -30.178 -4.019 16.636 1.00 79.75 82 VAL A O 1
ATOM 603 N N . PHE A 1 83 ? -28.937 -4.127 14.776 1.00 79.25 83 PHE A N 1
ATOM 604 C CA . PHE A 1 83 ? -27.784 -4.743 15.423 1.00 79.25 83 PHE A CA 1
ATOM 605 C C . PHE A 1 83 ? -27.154 -3.791 16.449 1.00 79.25 83 PHE A C 1
ATOM 607 O O . PHE A 1 83 ? -26.946 -4.182 17.595 1.00 79.25 83 PHE A O 1
ATOM 614 N N . TYR A 1 84 ? -26.939 -2.517 16.106 1.00 76.38 84 TYR A N 1
ATOM 615 C CA . TYR A 1 84 ? -26.468 -1.512 17.064 1.00 76.38 84 TYR A CA 1
ATOM 616 C C . TYR A 1 84 ? -27.421 -1.348 18.244 1.00 76.38 84 TYR A C 1
ATOM 618 O O . TYR A 1 84 ? -26.966 -1.336 19.383 1.00 76.38 84 TYR A O 1
ATOM 626 N N . LEU A 1 85 ? -28.730 -1.283 17.998 1.00 76.25 85 LEU A N 1
ATOM 627 C CA . LEU A 1 85 ? -29.749 -1.219 19.043 1.00 76.25 85 LEU A CA 1
ATOM 628 C C . LEU A 1 85 ? -29.740 -2.476 19.911 1.00 76.25 85 LEU A C 1
ATOM 630 O O . LEU A 1 85 ? -29.909 -2.363 21.118 1.00 76.25 85 LEU A O 1
ATOM 634 N N . PHE A 1 86 ? -29.499 -3.655 19.339 1.00 80.50 86 PHE A N 1
ATOM 635 C CA . PHE A 1 86 ? -29.382 -4.904 20.084 1.00 80.50 86 PHE A CA 1
ATOM 636 C C . PHE A 1 86 ? -28.165 -4.896 21.017 1.00 80.50 86 PHE A C 1
ATOM 638 O O . PHE A 1 86 ? -28.312 -5.168 22.208 1.00 80.50 86 PHE A O 1
ATOM 645 N N . PHE A 1 87 ? -26.976 -4.538 20.521 1.00 80.94 87 PHE A N 1
ATOM 646 C CA . PHE A 1 87 ? -25.770 -4.453 21.356 1.00 80.94 87 PHE A CA 1
ATOM 647 C C . PHE A 1 87 ? -25.850 -3.312 22.369 1.00 80.94 87 PHE A C 1
ATOM 649 O O . PHE A 1 87 ? -25.456 -3.496 23.521 1.00 80.94 87 PHE A O 1
ATOM 656 N N . ALA A 1 88 ? -26.414 -2.168 21.975 1.00 74.44 88 ALA A N 1
ATOM 657 C CA . ALA A 1 88 ? -26.688 -1.057 22.872 1.00 74.44 88 ALA A CA 1
ATOM 658 C C . ALA A 1 88 ? -27.647 -1.500 23.975 1.00 74.44 88 ALA A C 1
ATOM 660 O O . ALA A 1 88 ? -27.273 -1.441 25.136 1.00 74.44 88 ALA A O 1
ATOM 661 N N . ALA A 1 89 ? -28.825 -2.035 23.647 1.00 73.75 89 ALA A N 1
ATOM 662 C CA . ALA A 1 89 ? -29.796 -2.518 24.626 1.00 73.75 89 ALA A CA 1
ATOM 663 C C . ALA A 1 89 ? -29.234 -3.646 25.503 1.00 73.75 89 ALA A C 1
ATOM 665 O O . ALA A 1 89 ? -29.481 -3.657 26.705 1.00 73.75 89 ALA A O 1
ATOM 666 N N . GLY A 1 90 ? -28.442 -4.563 24.941 1.00 79.31 90 GLY A N 1
ATOM 667 C CA . GLY A 1 90 ? -27.765 -5.624 25.686 1.00 79.31 90 GLY A CA 1
ATOM 668 C C . GLY A 1 90 ? -26.741 -5.082 26.684 1.00 79.31 90 GLY A C 1
ATOM 669 O O . GLY A 1 90 ? -26.751 -5.469 27.854 1.00 79.31 90 GLY A O 1
ATOM 670 N N . GLY A 1 91 ? -25.888 -4.147 26.258 1.00 80.19 91 GLY A N 1
ATOM 671 C CA . GLY A 1 91 ? -24.916 -3.481 27.130 1.00 80.19 91 GLY A CA 1
ATOM 672 C C . GLY A 1 91 ? -25.593 -2.615 28.189 1.00 80.19 91 GLY A C 1
ATOM 673 O O . GLY A 1 91 ? -25.226 -2.635 29.361 1.00 80.19 91 GLY A O 1
ATOM 674 N N . ALA A 1 92 ? -26.648 -1.919 27.793 1.00 77.31 92 ALA A N 1
ATOM 675 C CA . ALA A 1 92 ? -27.445 -1.053 28.635 1.00 77.31 92 ALA A CA 1
ATOM 676 C C . ALA A 1 92 ? -28.195 -1.888 29.705 1.00 77.31 92 ALA A C 1
ATOM 678 O O . ALA A 1 92 ? -28.141 -1.573 30.897 1.00 77.31 92 ALA A O 1
ATOM 679 N N . TYR A 1 93 ? -28.761 -3.038 29.326 1.00 80.19 93 TYR A N 1
ATOM 680 C CA . TYR A 1 93 ? -29.309 -4.031 30.252 1.00 80.19 93 TYR A CA 1
ATOM 681 C C . TYR A 1 93 ? -28.245 -4.614 31.192 1.00 80.19 93 TYR A C 1
ATOM 683 O O . TYR A 1 93 ? -28.489 -4.751 32.391 1.00 80.19 93 TYR A O 1
ATOM 691 N N . LEU A 1 94 ? -27.048 -4.932 30.691 1.00 82.69 94 LEU A N 1
ATOM 692 C CA . LEU A 1 94 ? -25.950 -5.423 31.526 1.00 82.69 94 LEU A CA 1
ATOM 693 C C . LEU A 1 94 ? -25.553 -4.393 32.590 1.00 82.69 94 LEU A C 1
ATOM 695 O O . LEU A 1 94 ? -25.431 -4.752 33.763 1.00 82.69 94 LEU A O 1
ATOM 699 N N . ILE A 1 95 ? -25.398 -3.124 32.199 1.00 80.38 95 ILE A N 1
ATOM 700 C CA . ILE A 1 95 ? -25.116 -2.016 33.119 1.00 80.38 95 ILE A CA 1
ATOM 701 C C . ILE A 1 95 ? -26.257 -1.889 34.126 1.00 80.38 95 ILE A C 1
ATOM 703 O O . ILE A 1 95 ? -25.998 -1.905 35.325 1.00 80.38 95 ILE A O 1
ATOM 707 N N . LEU A 1 96 ? -27.518 -1.882 33.688 1.00 78.69 96 LEU A N 1
ATOM 708 C CA . LEU A 1 96 ? -28.678 -1.878 34.585 1.00 78.69 96 LEU A CA 1
ATOM 709 C C . LEU A 1 96 ? -28.624 -3.003 35.617 1.00 78.69 96 LEU A C 1
ATOM 711 O O . LEU A 1 96 ? -28.811 -2.757 36.799 1.00 78.69 96 LEU A O 1
ATOM 715 N N . ARG A 1 97 ? -28.287 -4.228 35.209 1.00 79.75 97 ARG A N 1
ATOM 716 C CA . ARG A 1 97 ? -28.147 -5.380 36.117 1.00 79.75 97 ARG A CA 1
ATOM 717 C C . ARG A 1 97 ? -26.931 -5.283 37.041 1.00 79.75 97 ARG A C 1
ATOM 719 O O . ARG A 1 97 ? -26.833 -6.056 37.997 1.00 79.75 97 ARG A O 1
ATOM 726 N N . VAL A 1 98 ? -25.972 -4.406 36.750 1.00 80.38 98 VAL A N 1
ATOM 727 C CA . VAL A 1 98 ? -24.873 -4.043 37.657 1.00 80.38 98 VAL A CA 1
ATOM 728 C C . VAL A 1 98 ? -25.338 -2.980 38.653 1.00 80.38 98 VAL A C 1
ATOM 730 O O . VAL A 1 98 ? -25.103 -3.142 39.849 1.00 80.38 98 VAL A O 1
ATOM 733 N N . LEU A 1 99 ? -26.025 -1.934 38.186 1.00 76.94 99 LEU A N 1
ATOM 734 C CA . LEU A 1 99 ? -26.487 -0.805 39.007 1.00 76.94 99 LEU A CA 1
ATOM 735 C C . LEU A 1 99 ? -27.654 -1.167 39.923 1.00 76.94 99 LEU A C 1
ATOM 737 O O . LEU A 1 99 ? -27.743 -0.710 41.061 1.00 76.94 99 LEU A O 1
ATOM 741 N N . ASN A 1 100 ? -28.547 -1.999 39.411 1.00 75.31 100 ASN A N 1
ATOM 742 C CA . ASN A 1 100 ? -29.780 -2.405 40.042 1.00 75.31 100 ASN A CA 1
ATOM 743 C C . ASN A 1 100 ? -29.983 -3.917 39.820 1.00 75.31 100 ASN A C 1
ATOM 745 O O . ASN A 1 100 ? -30.665 -4.344 38.890 1.00 75.31 100 ASN A O 1
ATOM 749 N N . PRO A 1 101 ? -29.368 -4.779 40.650 1.00 73.50 101 PRO A N 1
ATOM 750 C CA . PRO A 1 101 ? -29.502 -6.232 40.523 1.00 73.50 101 PRO A CA 1
ATOM 751 C C . PRO A 1 101 ? -30.929 -6.740 40.765 1.00 73.50 101 PRO A C 1
ATOM 753 O O . PRO A 1 101 ? -31.238 -7.861 40.353 1.00 73.50 101 PRO A O 1
ATOM 756 N N . THR A 1 102 ? -31.775 -5.939 41.425 1.00 65.12 102 THR A N 1
ATOM 757 C CA . THR A 1 102 ? -33.208 -6.206 41.623 1.00 65.12 102 THR A CA 1
ATOM 758 C C . THR A 1 102 ? -34.044 -5.743 40.431 1.00 65.12 102 THR A C 1
ATOM 760 O O . THR A 1 102 ? -35.200 -6.127 40.308 1.00 65.12 102 THR A O 1
ATOM 763 N N . PHE A 1 103 ? -33.457 -5.018 39.468 1.00 63.34 103 PHE A N 1
ATOM 764 C CA . PHE A 1 103 ? -34.093 -4.760 38.181 1.00 63.34 103 PHE A CA 1
ATOM 765 C C . PHE A 1 103 ? -34.312 -6.089 37.454 1.00 63.34 103 PHE A C 1
ATOM 767 O O . PHE A 1 103 ? -33.385 -6.686 36.885 1.00 63.34 103 PHE A O 1
ATOM 774 N N . ARG A 1 104 ? -35.548 -6.580 37.508 1.00 58.09 104 ARG A N 1
ATOM 775 C CA . ARG A 1 104 ? -36.016 -7.733 36.750 1.00 58.09 104 ARG A CA 1
ATOM 776 C C . ARG A 1 104 ? -36.854 -7.232 35.594 1.00 58.09 104 ARG A C 1
ATOM 778 O O . ARG A 1 104 ? -37.787 -6.456 35.756 1.00 58.09 104 ARG A O 1
ATOM 785 N N . VAL A 1 105 ? -36.558 -7.755 34.413 1.00 51.22 105 VAL A N 1
ATOM 786 C CA . VAL A 1 105 ? -37.348 -7.466 33.213 1.00 51.22 105 VAL A CA 1
ATOM 787 C C . VAL A 1 105 ? -38.756 -8.085 33.293 1.00 51.22 105 VAL A C 1
ATOM 789 O O . VAL A 1 105 ? -39.648 -7.762 32.518 1.00 51.22 105 VAL A O 1
ATOM 792 N N . THR A 1 106 ? -38.991 -8.953 34.277 1.00 42.88 106 THR A N 1
ATOM 793 C CA . THR A 1 106 ? -40.288 -9.567 34.566 1.00 42.88 106 THR A CA 1
ATOM 794 C C . THR A 1 106 ? -40.764 -9.095 35.936 1.00 42.88 106 THR A C 1
ATOM 796 O O . THR A 1 106 ? -39.999 -9.078 36.895 1.00 42.88 106 THR A O 1
ATOM 799 N N . THR A 1 107 ? -42.020 -8.658 36.022 1.00 42.00 107 THR A N 1
ATOM 800 C CA . THR A 1 107 ? -42.684 -8.383 37.303 1.00 42.00 107 THR A CA 1
ATOM 801 C C . THR A 1 107 ? -43.004 -9.728 37.940 1.00 42.00 107 THR A C 1
ATOM 803 O O . THR A 1 107 ? -43.795 -10.471 37.376 1.00 42.00 107 THR A O 1
ATOM 806 N N . GLY A 1 108 ? -42.362 -10.054 39.062 1.00 40.56 108 GLY A N 1
ATOM 807 C CA . GLY A 1 108 ? -42.881 -11.020 40.037 1.00 40.56 108 GLY A CA 1
ATOM 808 C C . GLY A 1 108 ? -43.190 -12.450 39.574 1.00 40.56 108 GLY A C 1
ATOM 809 O O . GLY A 1 108 ? -44.096 -13.048 40.140 1.00 40.56 108 GLY A O 1
ATOM 810 N N . VAL A 1 109 ? -42.480 -13.025 38.594 1.00 43.62 109 VAL A N 1
ATOM 811 C CA . VAL A 1 109 ? -42.635 -14.457 38.263 1.00 43.62 109 VAL A CA 1
ATOM 812 C C . VAL A 1 109 ? -41.275 -15.147 38.246 1.00 43.62 109 VAL A C 1
ATOM 814 O O . VAL A 1 109 ? -40.360 -14.736 37.526 1.00 43.62 109 VAL A O 1
ATOM 817 N N . ASP A 1 110 ? -41.142 -16.188 39.068 1.00 39.94 110 ASP A N 1
ATOM 818 C CA . ASP A 1 110 ? -39.963 -17.044 39.123 1.00 39.94 110 ASP A CA 1
ATOM 819 C C . ASP A 1 110 ? -39.744 -17.741 37.781 1.00 39.94 110 ASP A C 1
ATOM 821 O O . ASP A 1 110 ? -40.587 -18.475 37.267 1.00 39.94 110 ASP A O 1
ATOM 825 N N . TRP A 1 111 ? -38.571 -17.507 37.203 1.00 41.31 111 TRP A N 1
ATOM 826 C CA . TRP A 1 111 ? -38.125 -18.231 36.027 1.00 41.31 111 TRP A CA 1
ATOM 827 C C . TRP A 1 111 ? -37.745 -19.646 36.440 1.00 41.31 111 TRP A C 1
ATOM 829 O O . TRP A 1 111 ? -36.806 -19.842 37.217 1.00 41.31 111 TRP A O 1
ATOM 839 N N . ASN A 1 112 ? -38.400 -20.646 35.855 1.00 43.59 112 ASN A N 1
ATOM 840 C CA . ASN A 1 112 ? -37.811 -21.973 35.825 1.00 43.59 112 ASN A CA 1
ATOM 841 C C . ASN A 1 112 ? -36.538 -21.880 34.967 1.00 43.59 112 ASN A C 1
ATOM 843 O O . ASN A 1 112 ? -36.608 -21.537 33.786 1.00 43.59 112 ASN A O 1
ATOM 847 N N . ARG A 1 113 ? -35.365 -22.133 35.565 1.00 47.34 113 ARG A N 1
ATOM 848 C CA . ARG A 1 113 ? -34.031 -21.883 34.973 1.00 47.34 113 ARG A CA 1
ATOM 849 C C . ARG A 1 113 ? -33.774 -22.599 33.634 1.00 47.34 113 ARG A C 1
ATOM 851 O O . ARG A 1 113 ? -32.752 -22.337 33.011 1.00 47.34 113 ARG A O 1
ATOM 858 N N . TRP A 1 114 ? -34.681 -23.475 33.204 1.00 47.09 114 TRP A N 1
ATOM 859 C CA . TRP A 1 114 ? -34.537 -24.349 32.043 1.00 47.09 114 TRP A CA 1
ATOM 860 C C . TRP A 1 114 ? -35.403 -23.996 30.821 1.00 47.09 114 TRP A C 1
ATOM 862 O O . TRP A 1 114 ? -35.154 -24.552 29.757 1.00 47.09 114 TRP A O 1
ATOM 872 N N . LEU A 1 115 ? -36.382 -23.084 30.908 1.00 44.94 115 LEU A N 1
ATOM 873 C CA . LEU A 1 115 ? -37.322 -22.828 29.800 1.00 44.94 115 LEU A CA 1
ATOM 874 C C . LEU A 1 115 ? -37.633 -21.331 29.625 1.00 44.94 115 LEU A C 1
ATOM 876 O O . LEU A 1 115 ? -38.426 -20.755 30.360 1.00 44.94 115 LEU A O 1
ATOM 880 N N . LEU A 1 116 ? -37.046 -20.723 28.588 1.00 44.69 116 LEU A N 1
ATOM 881 C CA . LEU A 1 116 ? -37.198 -19.312 28.186 1.00 44.69 116 LEU A CA 1
ATOM 882 C C . LEU A 1 116 ? -38.589 -18.924 27.629 1.00 44.69 116 LEU A C 1
ATOM 884 O O . LEU A 1 116 ? -38.760 -17.788 27.196 1.00 44.69 116 LEU A O 1
ATOM 888 N N . PHE A 1 117 ? -39.577 -19.830 27.614 1.00 41.81 117 PHE A N 1
ATOM 889 C CA . PHE A 1 117 ? -40.774 -19.678 26.765 1.00 41.81 117 PHE A CA 1
ATOM 890 C C . PHE A 1 117 ? -42.139 -19.781 27.465 1.00 41.81 117 PHE A C 1
ATOM 892 O O . PHE A 1 117 ? -43.159 -19.650 26.796 1.00 41.81 117 PHE A O 1
ATOM 899 N N . LYS A 1 118 ? -42.214 -19.977 28.788 1.00 37.06 118 LYS A N 1
ATOM 900 C CA . LYS A 1 118 ? -43.503 -19.948 29.510 1.00 37.06 118 LYS A CA 1
ATOM 901 C C . LYS A 1 118 ? -43.468 -18.957 30.670 1.00 37.06 118 LYS A C 1
ATOM 903 O O . LYS A 1 118 ? -42.943 -19.266 31.732 1.00 37.06 118 LYS A O 1
ATOM 908 N N . THR A 1 119 ? -44.092 -17.796 30.480 1.00 38.12 119 THR A N 1
ATOM 909 C CA . THR A 1 119 ? -44.448 -16.862 31.561 1.00 38.12 119 THR A CA 1
ATOM 910 C C . THR A 1 119 ? -45.898 -16.407 31.409 1.00 38.12 119 THR A C 1
ATOM 912 O O . THR A 1 119 ? -46.297 -15.978 30.329 1.00 38.12 119 THR A O 1
ATOM 915 N N . TYR A 1 120 ? -46.665 -16.454 32.501 1.00 42.97 120 TYR A N 1
ATOM 916 C CA . TYR A 1 120 ? -47.983 -15.827 32.628 1.00 42.97 120 TYR A CA 1
ATOM 917 C C . TYR A 1 120 ? -47.805 -14.345 33.008 1.00 42.97 120 TYR A C 1
ATOM 919 O O . TYR A 1 120 ? -47.724 -14.024 34.186 1.00 42.97 120 TYR A O 1
ATOM 927 N N . MET A 1 121 ? -47.665 -13.453 32.018 1.00 40.78 121 MET A N 1
ATOM 928 C CA . MET A 1 121 ? -48.055 -12.026 32.062 1.00 40.78 121 MET A CA 1
ATOM 929 C C . MET A 1 121 ? -47.868 -11.361 30.680 1.00 40.78 121 MET A C 1
ATOM 931 O O . MET A 1 121 ? -46.956 -11.695 29.928 1.00 40.78 121 MET A O 1
ATOM 935 N N . HIS A 1 122 ? -48.741 -10.395 30.372 1.00 46.03 122 HIS A N 1
ATOM 936 C CA . HIS A 1 122 ? -49.077 -9.845 29.045 1.00 46.03 122 HIS A CA 1
ATOM 937 C C . HIS A 1 122 ? -48.069 -8.885 28.362 1.00 46.03 122 HIS A C 1
ATOM 939 O O . HIS A 1 122 ? -48.456 -8.158 27.451 1.00 46.03 122 HIS A O 1
ATOM 945 N N . SER A 1 123 ? -46.784 -8.837 28.734 1.00 44.03 123 SER A N 1
ATOM 946 C CA . SER A 1 123 ? -45.809 -8.038 27.959 1.00 44.03 123 SER A CA 1
ATOM 947 C C . SER A 1 123 ? -44.406 -8.639 27.959 1.00 44.03 123 SER A C 1
ATOM 949 O O . SER A 1 123 ? -43.871 -9.034 28.994 1.00 44.03 123 SER A O 1
ATOM 951 N N . ALA A 1 124 ? -43.811 -8.718 26.766 1.00 50.69 124 ALA A N 1
ATOM 952 C CA . ALA A 1 124 ? -42.486 -9.282 26.567 1.00 50.69 124 ALA A CA 1
ATOM 953 C C . ALA A 1 124 ? -41.417 -8.462 27.324 1.00 50.69 124 ALA A C 1
ATOM 955 O O . ALA A 1 124 ? -41.473 -7.232 27.295 1.00 50.69 124 ALA A O 1
ATOM 956 N N . PRO A 1 125 ? -40.403 -9.102 27.936 1.00 52.47 125 PRO A N 1
ATOM 957 C CA . PRO A 1 125 ? -39.315 -8.442 28.664 1.00 52.47 125 PRO A CA 1
ATOM 958 C C . PRO A 1 125 ? -38.685 -7.249 27.915 1.00 52.47 125 PRO A C 1
ATOM 960 O O . PRO A 1 125 ? -38.417 -6.190 28.482 1.00 52.47 125 PRO A O 1
ATOM 963 N N . LEU A 1 126 ? -38.524 -7.385 26.601 1.00 53.28 126 LEU A N 1
ATOM 964 C CA . LEU A 1 126 ? -38.001 -6.333 25.734 1.00 53.28 126 LEU A CA 1
ATOM 965 C C . LEU A 1 126 ? -38.778 -5.007 25.867 1.00 53.28 126 LEU A C 1
ATOM 967 O O . LEU A 1 126 ? -38.169 -3.942 25.880 1.00 53.28 126 LEU A O 1
ATOM 971 N N . ILE A 1 127 ? -40.103 -5.068 26.048 1.00 57.75 127 ILE A N 1
ATOM 972 C CA . ILE A 1 127 ? -40.982 -3.896 26.155 1.00 57.75 127 ILE A CA 1
ATOM 973 C C . ILE A 1 127 ? -40.639 -3.071 27.395 1.00 57.75 127 ILE A C 1
ATOM 975 O O . ILE A 1 127 ? -40.607 -1.852 27.306 1.00 57.75 127 ILE A O 1
ATOM 979 N N . LYS A 1 128 ? -40.313 -3.687 28.537 1.00 58.94 128 LYS A N 1
ATOM 980 C CA . LYS A 1 128 ? -39.955 -2.921 29.744 1.00 58.94 128 LYS A CA 1
ATOM 981 C C . LYS A 1 128 ? -38.600 -2.249 29.621 1.00 58.94 128 LYS A C 1
ATOM 983 O O . LYS A 1 128 ? -38.490 -1.084 29.974 1.00 58.94 128 LYS A O 1
ATOM 988 N N . VAL A 1 129 ? -37.597 -2.942 29.072 1.00 60.84 129 VAL A N 1
ATOM 989 C CA . VAL A 1 129 ? -36.300 -2.310 28.767 1.00 60.84 129 VAL A CA 1
ATOM 990 C C . VAL A 1 129 ? -36.517 -1.121 27.838 1.00 60.84 129 VAL A C 1
ATOM 992 O O . VAL A 1 129 ? -35.987 -0.049 28.103 1.00 60.84 129 VAL A O 1
ATOM 995 N N . ILE A 1 130 ? -37.359 -1.270 26.815 1.00 61.88 130 ILE A N 1
ATOM 996 C CA . ILE A 1 130 ? -37.712 -0.174 25.914 1.00 61.88 130 ILE A CA 1
ATOM 997 C C . ILE A 1 130 ? -38.402 0.962 26.687 1.00 61.88 130 ILE A C 1
ATOM 999 O O . ILE A 1 130 ? -37.923 2.085 26.653 1.00 61.88 130 ILE A O 1
ATOM 1003 N N . VAL A 1 131 ? -39.452 0.686 27.459 1.00 66.75 131 VAL A N 1
ATOM 1004 C CA . VAL A 1 131 ? -40.267 1.712 28.135 1.00 66.75 131 VAL A CA 1
ATOM 1005 C C . VAL A 1 131 ? -39.531 2.427 29.274 1.00 66.75 131 VAL A C 1
ATOM 1007 O O . VAL A 1 131 ? -39.781 3.605 29.487 1.00 66.75 131 VAL A O 1
ATOM 1010 N N . THR A 1 132 ? -38.613 1.784 30.001 1.00 68.56 132 THR A N 1
ATOM 1011 C CA . THR A 1 132 ? -37.851 2.472 31.064 1.00 68.56 132 THR A CA 1
ATOM 1012 C C . THR A 1 132 ? -36.525 3.027 30.572 1.00 68.56 132 THR A C 1
ATOM 1014 O O . THR A 1 132 ? -36.115 4.108 30.983 1.00 68.56 132 THR A O 1
ATOM 1017 N N . MET A 1 133 ? -35.820 2.295 29.710 1.00 68.81 133 MET A N 1
ATOM 1018 C CA . MET A 1 133 ? -34.460 2.663 29.342 1.00 68.81 133 MET A CA 1
ATOM 1019 C C . MET A 1 133 ? -34.413 3.618 28.160 1.00 68.81 133 MET A C 1
ATOM 1021 O O . MET A 1 133 ? -33.594 4.531 28.180 1.00 68.81 133 MET A O 1
ATOM 1025 N N . VAL A 1 134 ? -35.284 3.451 27.159 1.00 71.00 134 VAL A N 1
ATOM 1026 C CA . VAL A 1 134 ? -35.281 4.339 25.990 1.00 71.00 134 VAL A CA 1
ATOM 1027 C C . VAL A 1 134 ? -35.637 5.766 26.394 1.00 71.00 134 VAL A C 1
ATOM 1029 O O . VAL A 1 134 ? -34.861 6.638 26.031 1.00 71.00 134 VAL A O 1
ATOM 1032 N N . PRO A 1 135 ? -36.674 6.060 27.206 1.00 78.38 135 PRO A N 1
ATOM 1033 C CA . PRO A 1 135 ? -36.939 7.438 27.622 1.00 78.38 135 PRO A CA 1
ATOM 1034 C C . PRO A 1 135 ? -35.790 8.065 28.407 1.00 78.38 135 PRO A C 1
ATOM 1036 O O . PRO A 1 135 ? -35.447 9.217 28.160 1.00 78.38 135 PRO A O 1
ATOM 1039 N N . VAL A 1 136 ? -35.146 7.305 29.303 1.00 74.81 136 VAL A N 1
ATOM 1040 C CA . VAL A 1 136 ? -33.977 7.796 30.047 1.00 74.81 136 VAL A CA 1
ATOM 1041 C C . VAL A 1 136 ? -32.815 8.074 29.097 1.00 74.81 136 VAL A C 1
ATOM 1043 O O . VAL A 1 136 ? -32.221 9.141 29.175 1.00 74.81 136 VAL A O 1
ATOM 1046 N N . GLN A 1 137 ? -32.511 7.164 28.170 1.00 70.88 137 GLN A N 1
ATOM 1047 C CA . GLN A 1 137 ? -31.439 7.355 27.190 1.00 70.88 137 GLN A CA 1
ATOM 1048 C C . GLN A 1 137 ? -31.745 8.488 26.207 1.00 70.88 137 GLN A C 1
ATOM 1050 O O . GLN A 1 137 ? -30.849 9.252 25.879 1.00 70.88 137 GLN A O 1
ATOM 1055 N N . VAL A 1 138 ? -33.000 8.650 25.786 1.00 75.25 138 VAL A N 1
ATOM 1056 C CA . VAL A 1 138 ? -33.454 9.759 24.939 1.00 75.25 138 VAL A CA 1
ATOM 1057 C C . VAL A 1 138 ? -33.310 11.084 25.684 1.00 75.25 138 VAL A C 1
ATOM 1059 O O . VAL A 1 138 ? -32.723 12.015 25.145 1.00 75.25 138 VAL A O 1
ATOM 1062 N N . ALA A 1 139 ? -33.761 11.170 26.937 1.00 76.69 139 ALA A N 1
ATOM 1063 C CA . ALA A 1 139 ? -33.603 12.371 27.757 1.00 76.69 139 ALA A CA 1
ATOM 1064 C C . ALA A 1 139 ? -32.123 12.710 27.993 1.00 76.69 139 ALA A C 1
ATOM 1066 O O . ALA A 1 139 ? -31.713 13.861 27.862 1.00 76.69 139 ALA A O 1
ATOM 1067 N N . VAL A 1 140 ? -31.303 11.699 28.281 1.00 73.62 140 VAL A N 1
ATOM 1068 C CA . VAL A 1 140 ? -29.851 11.829 28.437 1.00 73.62 140 VAL A CA 1
ATOM 1069 C C . VAL A 1 140 ? -29.176 12.240 27.125 1.00 73.62 140 VAL A C 1
ATOM 1071 O O . VAL A 1 140 ? -28.250 13.046 27.146 1.00 73.62 140 VAL A O 1
ATOM 1074 N N . PHE A 1 141 ? -29.642 11.739 25.982 1.00 72.25 141 PHE A N 1
ATOM 1075 C CA . PHE A 1 141 ? -29.148 12.120 24.662 1.00 72.25 141 PHE A CA 1
ATOM 1076 C C . PHE A 1 141 ? -29.520 13.564 24.310 1.00 72.25 141 PHE A C 1
ATOM 1078 O O . PHE A 1 141 ? -28.669 14.315 23.844 1.00 72.25 141 PHE A O 1
ATOM 1085 N N . PHE A 1 142 ? -30.746 14.005 24.598 1.00 80.25 142 PHE A N 1
ATOM 1086 C CA . PHE A 1 142 ? -31.119 15.415 24.452 1.00 80.25 142 PHE A CA 1
ATOM 1087 C C . PHE A 1 142 ? -30.310 16.315 25.385 1.00 80.25 142 PHE A C 1
ATOM 1089 O O . PHE A 1 142 ? -29.851 17.370 24.956 1.00 80.25 142 PHE A O 1
ATOM 1096 N N . LEU A 1 143 ? -30.065 15.881 26.626 1.00 78.56 143 LEU A N 1
ATOM 1097 C CA . LEU A 1 143 ? -29.167 16.577 27.545 1.00 78.56 143 LEU A CA 1
ATOM 1098 C C . LEU A 1 143 ? -27.746 16.656 26.971 1.00 78.56 143 LEU A C 1
ATOM 1100 O O . LEU A 1 143 ? -27.139 17.721 27.011 1.00 78.56 143 LEU A O 1
ATOM 1104 N N . TRP A 1 144 ? -27.229 15.566 26.402 1.00 78.12 144 TRP A N 1
ATOM 1105 C CA . TRP A 1 144 ? -25.936 15.551 25.718 1.00 78.12 144 TRP A CA 1
ATOM 1106 C C . TRP A 1 144 ? -25.898 16.576 24.582 1.00 78.12 144 TRP A C 1
ATOM 1108 O O . TRP A 1 144 ? -24.977 17.390 24.532 1.00 78.12 144 TRP A O 1
ATOM 1118 N N . LEU A 1 145 ? -26.882 16.546 23.674 1.00 77.56 145 LEU A N 1
ATOM 1119 C CA . LEU A 1 145 ? -26.962 17.458 22.529 1.00 77.56 145 LEU A CA 1
ATOM 1120 C C . LEU A 1 145 ? -27.052 18.916 22.979 1.00 77.56 145 LEU A C 1
ATOM 1122 O O . LEU A 1 145 ? -26.332 19.766 22.462 1.00 77.56 145 LEU A O 1
ATOM 1126 N N . MET A 1 146 ? -27.890 19.190 23.980 1.00 87.88 146 MET A N 1
ATOM 1127 C CA . MET A 1 146 ? -28.032 20.517 24.566 1.00 87.88 146 MET A CA 1
ATOM 1128 C C . MET A 1 146 ? -26.699 20.990 25.150 1.00 87.88 146 MET A C 1
ATOM 1130 O O . MET A 1 146 ? -26.229 22.067 24.807 1.00 87.88 146 MET A O 1
ATOM 1134 N N . LEU A 1 147 ? -26.041 20.175 25.980 1.00 82.12 147 LEU A N 1
ATOM 1135 C CA . LEU A 1 147 ? -24.757 20.539 26.579 1.00 82.12 147 LEU A CA 1
ATOM 1136 C C . LEU A 1 147 ? -23.661 20.745 25.525 1.00 82.12 147 LEU A C 1
ATOM 1138 O O . LEU A 1 147 ? -22.848 21.651 25.682 1.00 82.12 147 LEU A O 1
ATOM 1142 N N . GLN A 1 148 ? -23.644 19.960 24.443 1.00 78.88 148 GLN A N 1
ATOM 1143 C CA . GLN A 1 148 ? -22.706 20.171 23.336 1.00 78.88 148 GLN A CA 1
ATOM 1144 C C . GLN A 1 148 ? -22.945 21.470 22.564 1.00 78.88 148 GLN A C 1
ATOM 1146 O O . GLN A 1 148 ? -21.989 22.013 22.021 1.00 78.88 148 GLN A O 1
ATOM 1151 N N . ALA A 1 149 ? -24.178 21.978 22.521 1.00 86.94 149 ALA A N 1
ATOM 1152 C CA . ALA A 1 149 ? -24.471 23.265 21.894 1.00 86.94 149 ALA A CA 1
ATOM 1153 C C . ALA A 1 149 ? -23.951 24.458 22.719 1.00 86.94 149 ALA A C 1
ATOM 1155 O O . ALA A 1 149 ? -23.673 25.514 22.156 1.00 86.94 149 ALA A O 1
ATOM 1156 N N . PHE A 1 150 ? -23.813 24.298 24.040 1.00 90.50 150 PHE A N 1
ATOM 1157 C CA . PHE A 1 150 ? -23.401 25.376 24.949 1.00 90.50 150 PHE A CA 1
ATOM 1158 C C . PHE A 1 150 ? -21.942 25.293 25.408 1.00 90.50 150 PHE A C 1
ATOM 1160 O O . PHE A 1 150 ? -21.366 26.308 25.796 1.00 90.50 150 PHE A O 1
ATOM 1167 N N . LEU A 1 151 ? -21.339 24.103 25.407 1.00 87.75 151 LEU A N 1
ATOM 1168 C CA . LEU A 1 151 ? -19.953 23.915 25.828 1.00 87.75 151 LEU A CA 1
ATOM 1169 C C . LEU A 1 151 ? -18.992 24.051 24.637 1.00 87.75 151 LEU A C 1
ATOM 1171 O O . LEU A 1 151 ? -19.295 23.561 23.549 1.00 87.75 151 LEU A O 1
ATOM 1175 N N . PRO A 1 152 ? -17.801 24.652 24.831 1.00 83.94 152 PRO A N 1
ATOM 1176 C CA . PRO A 1 152 ? -16.798 24.751 23.779 1.00 83.94 152 PRO A CA 1
ATOM 1177 C C . PRO A 1 152 ? -16.447 23.378 23.202 1.00 83.94 152 PRO A C 1
ATOM 1179 O O . PRO A 1 152 ? -16.241 22.413 23.949 1.00 83.94 152 PRO A O 1
ATOM 1182 N N . HIS A 1 153 ? -16.312 23.303 21.877 1.00 82.81 153 HIS A N 1
ATOM 1183 C CA . HIS A 1 153 ? -15.801 22.113 21.207 1.00 82.81 153 HIS A CA 1
ATOM 1184 C C . HIS A 1 153 ? -14.349 21.873 21.635 1.00 82.81 153 HIS A C 1
ATOM 1186 O O . HIS A 1 153 ? -13.425 22.563 21.211 1.00 82.81 153 HIS A O 1
ATOM 1192 N N . GLY A 1 154 ? -14.151 20.904 22.524 1.00 81.81 154 GLY A N 1
ATOM 1193 C CA . GLY A 1 154 ? -12.837 20.537 23.025 1.00 81.81 154 GLY A CA 1
ATOM 1194 C C . GLY A 1 154 ? -12.895 19.392 24.037 1.00 81.81 154 GLY A C 1
ATOM 1195 O O . GLY A 1 154 ? -13.981 19.028 24.505 1.00 81.81 154 GLY A O 1
ATOM 1196 N N . PRO A 1 155 ? -11.730 18.835 24.415 1.00 82.19 155 PRO A N 1
ATOM 1197 C CA . PRO A 1 155 ? -11.651 17.698 25.331 1.00 82.19 155 PRO A CA 1
ATOM 1198 C C . PRO A 1 155 ? -12.353 17.977 26.663 1.00 82.19 155 PRO A C 1
ATOM 1200 O O . PRO A 1 155 ? -13.153 17.165 27.122 1.00 82.19 155 PRO A O 1
ATOM 1203 N N . ALA A 1 156 ? -12.137 19.167 27.232 1.00 84.69 156 ALA A N 1
ATOM 1204 C CA . ALA A 1 156 ? -12.758 19.582 28.488 1.00 84.69 156 ALA A CA 1
ATOM 1205 C C . ALA A 1 156 ? -14.294 19.589 28.407 1.00 84.69 156 ALA A C 1
ATOM 1207 O O . ALA A 1 156 ? -14.945 18.983 29.253 1.00 84.69 156 ALA A O 1
ATOM 1208 N N . GLY A 1 157 ? -14.867 20.189 27.356 1.00 84.75 157 GLY A N 1
ATOM 1209 C CA . GLY A 1 157 ? -16.315 20.199 27.140 1.00 84.75 157 GLY A CA 1
ATOM 1210 C C . GLY A 1 157 ? -16.884 18.784 27.029 1.00 84.75 157 GLY A C 1
ATOM 1211 O O . GLY A 1 157 ? -17.851 18.447 27.707 1.00 84.75 157 GLY A O 1
ATOM 1212 N N . SER A 1 158 ? -16.235 17.910 26.257 1.00 83.69 158 SER A N 1
ATOM 1213 C CA . SER A 1 158 ? -16.681 16.520 26.094 1.00 83.69 158 SER A CA 1
ATOM 1214 C C . SER A 1 158 ? -16.587 15.678 27.377 1.00 83.69 158 SER A C 1
ATOM 1216 O O . SER A 1 158 ? -17.493 14.889 27.650 1.00 83.69 158 SER A O 1
ATOM 1218 N N . L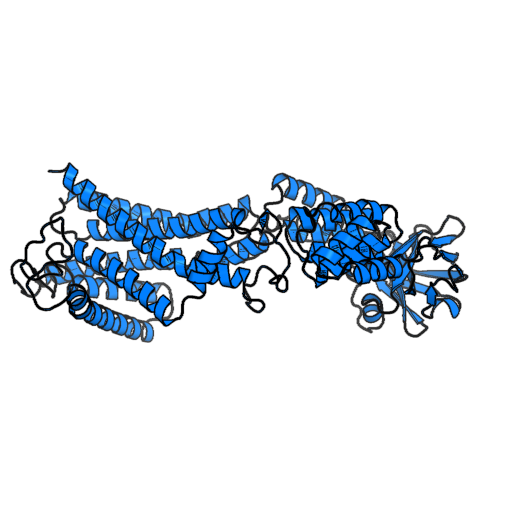EU A 1 159 ? -15.559 15.898 28.209 1.00 88.25 159 LEU A N 1
ATOM 1219 C CA . LEU A 1 159 ? -15.427 15.282 29.533 1.00 88.25 159 LEU A CA 1
ATOM 1220 C C . LEU A 1 159 ? -16.552 15.742 30.468 1.00 88.25 159 LEU A C 1
ATOM 1222 O O . LEU A 1 159 ? -17.164 14.919 31.150 1.00 88.25 159 LEU A O 1
ATOM 1226 N N . THR A 1 160 ? -16.867 17.040 30.475 1.00 87.25 160 THR A N 1
ATOM 1227 C CA . THR A 1 160 ? -17.978 17.589 31.265 1.00 87.25 160 THR A CA 1
ATOM 1228 C C . THR A 1 160 ? -19.312 16.977 30.847 1.00 87.25 160 THR A C 1
ATOM 1230 O O . THR A 1 160 ? -20.071 16.536 31.711 1.00 87.25 160 THR A O 1
ATOM 1233 N N . VAL A 1 161 ? -19.585 16.879 29.541 1.00 85.81 161 VAL A N 1
ATOM 1234 C CA . VAL A 1 161 ? -20.801 16.224 29.029 1.00 85.81 161 VAL A CA 1
ATOM 1235 C C . VAL A 1 161 ? -20.869 14.772 29.493 1.00 85.81 161 VAL A C 1
ATOM 1237 O O . VAL A 1 161 ? -21.883 14.362 30.054 1.00 85.81 161 VAL A O 1
ATOM 1240 N N . ALA A 1 162 ? -19.787 14.008 29.325 1.00 87.69 162 ALA A N 1
ATOM 1241 C CA . ALA A 1 162 ? -19.730 12.609 29.734 1.00 87.69 162 ALA A CA 1
ATOM 1242 C C . ALA A 1 162 ? -19.985 12.420 31.236 1.00 87.69 162 ALA A C 1
ATOM 1244 O O . ALA A 1 162 ? -20.727 11.516 31.629 1.00 87.69 162 ALA A O 1
ATOM 1245 N N . PHE A 1 163 ? -19.416 13.292 32.072 1.00 92.00 163 PHE A N 1
ATOM 1246 C CA . PHE A 1 163 ? -19.649 13.280 33.513 1.00 92.00 163 PHE A CA 1
ATOM 1247 C C . PHE A 1 163 ? -21.121 13.558 33.850 1.00 92.00 163 PHE A C 1
ATOM 1249 O O . PHE A 1 163 ? -21.737 12.820 34.617 1.00 92.00 163 PHE A O 1
ATOM 1256 N N . LEU A 1 164 ? -21.722 14.595 33.264 1.00 89.19 164 LEU A N 1
ATOM 1257 C CA . LEU A 1 164 ? -23.113 14.961 33.550 1.00 89.19 164 LEU A CA 1
ATOM 1258 C C . LEU A 1 164 ? -24.099 13.885 33.075 1.00 89.19 164 LEU A C 1
ATOM 1260 O O . LEU A 1 164 ? -25.005 13.500 33.815 1.00 89.19 164 LEU A O 1
ATOM 1264 N N . VAL A 1 165 ? -23.882 13.345 31.877 1.00 86.56 165 VAL A N 1
ATOM 1265 C CA . VAL A 1 165 ? -24.690 12.274 31.276 1.00 86.56 165 VAL A CA 1
ATOM 1266 C C . VAL A 1 165 ? -24.581 10.978 32.077 1.00 86.56 165 VAL A C 1
ATOM 1268 O O . VAL A 1 165 ? -25.600 10.350 32.386 1.00 86.56 165 VAL A O 1
ATOM 1271 N N . GLY A 1 166 ? -23.365 10.593 32.470 1.00 87.56 166 GLY A N 1
ATOM 1272 C CA . GLY A 1 166 ? -23.142 9.442 33.339 1.00 87.56 166 GLY A CA 1
ATOM 1273 C C . GLY A 1 166 ? -23.817 9.620 34.698 1.00 87.56 166 GLY A C 1
ATOM 1274 O O . GLY A 1 166 ? -24.505 8.714 35.171 1.00 87.56 166 GLY A O 1
ATOM 1275 N N . GLY A 1 167 ? -23.684 10.806 35.301 1.00 89.44 167 GLY A N 1
ATOM 1276 C CA . GLY A 1 167 ? -24.311 11.161 36.575 1.00 89.44 167 GLY A CA 1
ATOM 1277 C C . GLY A 1 167 ? -25.835 11.077 36.527 1.00 89.44 167 GLY A C 1
ATOM 1278 O O . GLY A 1 167 ? -26.439 10.416 37.373 1.00 89.44 167 GLY A O 1
ATOM 1279 N N . GLY A 1 168 ? -26.450 11.675 35.504 1.00 86.81 168 GLY A N 1
ATOM 1280 C CA . GLY A 1 168 ? -27.897 11.622 35.282 1.00 86.81 168 GLY A CA 1
ATOM 1281 C C . GLY A 1 168 ? -28.405 10.198 35.055 1.00 86.81 168 GLY A C 1
ATOM 1282 O O . GLY A 1 168 ? -29.376 9.780 35.684 1.00 86.81 168 GLY A O 1
ATOM 1283 N N . SER A 1 169 ? -27.697 9.413 34.237 1.00 84.69 169 SER A N 1
ATOM 1284 C CA . SER A 1 169 ? -28.041 8.006 33.979 1.00 84.69 169 SER A CA 1
ATOM 1285 C C . SER A 1 169 ? -28.007 7.168 35.257 1.00 84.69 169 SER A C 1
ATOM 1287 O O . SER A 1 169 ? -28.892 6.351 35.502 1.00 84.69 169 SER A O 1
ATOM 1289 N N . TRP A 1 170 ? -27.001 7.375 36.103 1.00 87.38 170 TRP A N 1
ATOM 1290 C CA . TRP A 1 170 ? -26.831 6.614 37.339 1.00 87.38 170 TRP A CA 1
ATOM 1291 C C . TRP A 1 170 ? -27.840 7.011 38.416 1.00 87.38 170 TRP A C 1
ATOM 1293 O O . TRP A 1 170 ? -28.356 6.143 39.119 1.00 87.38 170 TRP A O 1
ATOM 1303 N N . LEU A 1 171 ? -28.152 8.306 38.525 1.00 87.75 171 LEU A N 1
ATOM 1304 C CA . LEU A 1 171 ? -29.206 8.808 39.406 1.00 87.75 171 LEU A CA 1
ATOM 1305 C C . LEU A 1 171 ? -30.583 8.277 38.991 1.00 87.75 171 LEU A C 1
ATOM 1307 O O . LEU A 1 171 ? -31.381 7.918 39.852 1.00 87.75 171 LEU A O 1
ATOM 1311 N N . ALA A 1 172 ? -30.853 8.190 37.689 1.00 84.25 172 ALA A N 1
ATOM 1312 C CA . ALA A 1 172 ? -32.108 7.647 37.193 1.00 84.25 172 ALA A CA 1
ATOM 1313 C C . ALA A 1 172 ? -32.210 6.134 37.443 1.00 84.25 172 ALA A C 1
ATOM 1315 O O . ALA A 1 172 ? -33.210 5.665 37.977 1.00 84.25 172 ALA A O 1
ATOM 1316 N N . LEU A 1 173 ? -31.173 5.373 37.079 1.00 83.44 173 LEU A N 1
ATOM 1317 C CA . LEU A 1 173 ? -31.269 3.919 36.894 1.00 83.44 173 LEU A CA 1
ATOM 1318 C C . LEU A 1 173 ? -30.766 3.067 38.068 1.00 83.44 173 LEU A C 1
ATOM 1320 O O . LEU A 1 173 ? -31.011 1.859 38.103 1.00 83.44 173 LEU A O 1
ATOM 1324 N N . SER A 1 174 ? -30.028 3.650 39.013 1.00 84.38 174 SER A N 1
ATOM 1325 C CA . SER A 1 174 ? -29.563 2.928 40.202 1.00 84.38 174 SER A CA 1
ATOM 1326 C C . SER A 1 174 ? -30.732 2.449 41.064 1.00 84.38 174 SER A C 1
ATOM 1328 O O . SER A 1 174 ? -31.782 3.085 41.101 1.00 84.38 174 SER A O 1
ATOM 1330 N N . ARG A 1 175 ? -30.529 1.368 41.831 1.00 83.44 175 ARG A N 1
ATOM 1331 C CA . ARG A 1 175 ? -31.517 0.873 42.809 1.00 83.44 175 ARG A CA 1
ATOM 1332 C C . ARG A 1 175 ? -31.951 1.944 43.811 1.00 83.44 175 ARG A C 1
ATOM 1334 O O . ARG A 1 175 ? -33.108 1.995 44.194 1.00 83.44 175 ARG A O 1
ATOM 1341 N N . ASN A 1 176 ? -31.018 2.792 44.232 1.00 83.88 176 ASN A N 1
ATOM 1342 C CA . ASN A 1 176 ? -31.306 3.894 45.155 1.00 83.88 176 ASN A CA 1
ATOM 1343 C C . ASN A 1 176 ? -31.688 5.185 44.408 1.00 83.88 176 ASN A C 1
ATOM 1345 O O . ASN A 1 176 ? -31.708 6.248 45.012 1.00 83.88 176 ASN A O 1
ATOM 1349 N N . GLY A 1 177 ? -31.853 5.117 43.088 1.00 85.06 177 GLY A N 1
ATOM 1350 C CA . GLY A 1 177 ? -32.190 6.234 42.216 1.00 85.06 177 GLY A CA 1
ATOM 1351 C C . GLY A 1 177 ? -33.696 6.382 42.008 1.00 85.06 177 GLY A C 1
ATOM 1352 O O . GLY A 1 177 ? -34.493 5.831 42.761 1.00 85.06 177 GLY A O 1
ATOM 1353 N N . PHE A 1 178 ? -34.093 7.093 40.952 1.00 82.00 178 PHE A N 1
ATOM 1354 C CA . PHE A 1 178 ? -35.512 7.344 40.655 1.00 82.00 178 PHE A CA 1
ATOM 1355 C C . PHE A 1 178 ? -36.303 6.093 40.262 1.00 82.00 178 PHE A C 1
ATOM 1357 O O . PHE A 1 178 ? -37.494 6.014 40.544 1.00 82.00 178 PHE A O 1
ATOM 1364 N N . VAL A 1 179 ? -35.658 5.105 39.638 1.00 74.38 179 VAL A N 1
ATOM 1365 C CA . VAL A 1 179 ? -36.304 3.819 39.320 1.00 74.38 179 VAL A CA 1
ATOM 1366 C C . VAL A 1 179 ? -36.551 2.975 40.582 1.00 74.38 179 VAL A C 1
ATOM 1368 O O . VAL A 1 179 ? -37.418 2.103 40.566 1.00 74.38 179 VAL A O 1
ATOM 1371 N N . GLY A 1 180 ? -35.845 3.259 41.682 1.00 70.69 180 GLY A N 1
ATOM 1372 C CA . GLY A 1 180 ? -36.063 2.621 42.977 1.00 70.69 180 GLY A CA 1
ATOM 1373 C C . GLY A 1 180 ? -35.753 1.120 43.011 1.00 70.69 180 GLY A C 1
ATOM 1374 O O . GLY A 1 180 ? -35.162 0.528 42.095 1.00 70.69 180 GLY A O 1
ATOM 1375 N N . ASP A 1 181 ? -36.154 0.488 44.112 1.00 74.31 181 ASP A N 1
ATOM 1376 C CA . ASP A 1 181 ? -36.010 -0.948 44.304 1.00 74.31 181 ASP A CA 1
ATOM 1377 C C . ASP A 1 181 ? -37.238 -1.690 43.780 1.00 74.31 181 ASP A C 1
ATOM 1379 O O . ASP A 1 181 ? -38.270 -1.789 44.444 1.00 74.31 181 ASP A O 1
ATOM 1383 N N . CYS A 1 182 ? -37.100 -2.236 42.572 1.00 66.38 182 CYS A N 1
ATOM 1384 C CA . CYS A 1 182 ? -38.196 -2.894 41.871 1.00 66.38 182 CYS A CA 1
ATOM 1385 C C . CYS A 1 182 ? -38.737 -4.128 42.609 1.00 66.38 182 CYS A C 1
ATOM 1387 O O . CYS A 1 182 ? -39.924 -4.415 42.491 1.00 66.38 182 CYS A O 1
ATOM 1389 N N . ASP A 1 183 ? -37.894 -4.847 43.361 1.00 64.56 183 ASP A N 1
ATOM 1390 C CA . ASP A 1 183 ? -38.315 -6.059 44.079 1.00 64.56 183 ASP A CA 1
ATOM 1391 C C . ASP A 1 183 ? -39.139 -5.719 45.338 1.00 64.56 183 ASP A C 1
ATOM 1393 O O . ASP A 1 183 ? -40.005 -6.499 45.723 1.00 64.56 183 ASP A O 1
ATOM 1397 N N . SER A 1 184 ? -38.906 -4.562 45.972 1.00 67.12 184 SER A N 1
ATOM 1398 C CA . SER A 1 184 ? -39.669 -4.126 47.155 1.00 67.12 184 SER A CA 1
ATOM 1399 C C . SER A 1 184 ? -40.813 -3.160 46.837 1.00 67.12 184 SER A C 1
ATOM 1401 O O . SER A 1 184 ? -41.556 -2.785 47.741 1.00 67.12 184 SER A O 1
ATOM 1403 N N . GLY A 1 185 ? -40.960 -2.740 45.573 1.00 63.38 185 GLY A N 1
ATOM 1404 C CA . GLY A 1 185 ? -41.934 -1.719 45.164 1.00 63.38 185 GLY A CA 1
ATOM 1405 C C . GLY A 1 185 ? -41.656 -0.340 45.770 1.00 63.38 185 GLY A C 1
ATOM 1406 O O . GLY A 1 185 ? -42.538 0.517 45.801 1.00 63.38 185 GLY A O 1
ATOM 1407 N N . ASN A 1 186 ? -40.445 -0.127 46.288 1.00 65.50 186 ASN A N 1
ATOM 1408 C CA . ASN A 1 186 ? -40.086 1.083 47.002 1.00 65.50 186 ASN A CA 1
ATOM 1409 C C . ASN A 1 186 ? -39.498 2.119 46.031 1.00 65.50 186 ASN A C 1
ATOM 1411 O O . ASN A 1 186 ? -38.326 2.040 45.651 1.00 65.50 186 ASN A O 1
ATOM 1415 N N . TYR A 1 187 ? -40.332 3.086 45.643 1.00 69.81 187 TYR A N 1
ATOM 1416 C CA . TYR A 1 187 ? -40.003 4.185 44.723 1.00 69.81 187 TYR A CA 1
ATOM 1417 C C . TYR A 1 187 ? -39.701 5.506 45.448 1.00 69.81 187 TYR A C 1
ATOM 1419 O O . TYR A 1 187 ? -39.942 6.588 44.913 1.00 69.81 187 TYR A O 1
ATOM 1427 N N . LEU A 1 188 ? -39.216 5.443 46.691 1.00 75.69 188 LEU A N 1
ATOM 1428 C CA . LEU A 1 188 ? -38.835 6.645 47.428 1.00 75.69 188 LEU A CA 1
ATOM 1429 C C . LEU A 1 188 ? -37.725 7.408 46.697 1.00 75.69 188 LEU A C 1
ATOM 1431 O O . LEU A 1 188 ? -36.747 6.824 46.227 1.00 75.69 188 LEU A O 1
ATOM 1435 N N . LEU A 1 189 ? -37.869 8.734 46.645 1.00 80.81 189 LEU A N 1
ATOM 1436 C CA . LEU A 1 189 ? -36.840 9.610 46.097 1.00 80.81 189 LEU A CA 1
ATOM 1437 C C . LEU A 1 189 ? -35.533 9.461 46.900 1.00 80.81 189 LEU A C 1
ATOM 1439 O O . LEU A 1 189 ? -35.584 9.384 48.134 1.00 80.81 189 LEU A O 1
ATOM 1443 N N . PRO A 1 190 ? -34.359 9.458 46.238 1.00 85.88 190 PRO A N 1
ATOM 1444 C CA . PRO A 1 190 ? -33.079 9.412 46.933 1.00 85.88 190 PRO A CA 1
ATOM 1445 C C . PRO A 1 190 ? -32.941 10.577 47.911 1.00 85.88 190 PRO A C 1
ATOM 1447 O O . PRO A 1 190 ? -33.282 11.720 47.593 1.00 85.88 190 PRO A O 1
ATOM 1450 N N . SER A 1 191 ? -32.344 10.317 49.076 1.00 89.81 191 SER A N 1
ATOM 1451 C CA . SER A 1 191 ? -31.925 11.397 49.969 1.00 89.81 191 SER A CA 1
ATOM 1452 C C . SER A 1 191 ? -30.929 12.319 49.252 1.00 89.81 191 SER A C 1
ATOM 1454 O O . SER A 1 191 ? -30.202 11.890 48.355 1.00 89.81 191 SER A O 1
ATOM 1456 N N . ARG A 1 192 ? -30.816 13.587 49.669 1.00 91.38 192 ARG A N 1
ATOM 1457 C CA . ARG A 1 192 ? -29.864 14.538 49.056 1.00 91.38 192 ARG A CA 1
ATOM 1458 C C . ARG A 1 192 ? -28.425 14.001 49.036 1.00 91.38 192 ARG A C 1
ATOM 1460 O O . ARG A 1 192 ? -27.704 14.210 48.064 1.00 91.38 192 ARG A O 1
ATOM 1467 N N . ARG A 1 193 ? -28.006 13.299 50.097 1.00 89.94 193 ARG A N 1
ATOM 1468 C CA . ARG A 1 193 ? -26.664 12.696 50.193 1.00 89.94 193 ARG A CA 1
ATOM 1469 C C . ARG A 1 193 ? -26.498 11.531 49.217 1.00 89.94 193 ARG A C 1
ATOM 1471 O O . ARG A 1 193 ? -25.464 11.446 48.553 1.00 89.94 193 ARG A O 1
ATOM 1478 N N . ASP A 1 194 ? -27.515 10.681 49.089 1.00 85.38 194 ASP A N 1
ATOM 1479 C CA . ASP A 1 194 ? -27.500 9.567 48.139 1.00 85.38 194 ASP A CA 1
ATOM 1480 C C . ASP A 1 194 ? -27.521 10.068 46.698 1.00 85.38 194 ASP A C 1
ATOM 1482 O O . ASP A 1 194 ? -26.721 9.604 45.890 1.00 85.38 194 ASP A O 1
ATOM 1486 N N . ALA A 1 195 ? -28.344 11.073 46.391 1.00 87.50 195 ALA A N 1
ATOM 1487 C CA . ALA A 1 195 ? -28.408 11.692 45.073 1.00 87.50 195 ALA A CA 1
ATOM 1488 C C . ALA A 1 195 ? -27.038 12.237 44.638 1.00 87.50 195 ALA A C 1
ATOM 1490 O O . ALA A 1 195 ? -26.563 11.901 43.556 1.00 87.50 195 ALA A O 1
ATOM 1491 N N . ILE A 1 196 ? -26.350 12.993 45.505 1.00 90.44 196 ILE A N 1
ATOM 1492 C CA . ILE A 1 196 ? -24.991 13.492 45.229 1.00 90.44 196 ILE A CA 1
ATOM 1493 C C . ILE A 1 196 ? -24.016 12.327 45.008 1.00 90.44 196 ILE A C 1
ATOM 1495 O O . ILE A 1 196 ? -23.240 12.346 44.053 1.00 90.44 196 ILE A O 1
ATOM 1499 N N . SER A 1 197 ? -24.064 11.285 45.848 1.00 89.38 197 SER A N 1
ATOM 1500 C CA . SER A 1 197 ? -23.186 10.117 45.691 1.00 89.38 197 SER A CA 1
ATOM 1501 C C . SER A 1 197 ? -23.428 9.382 44.369 1.00 89.38 197 SER A C 1
ATOM 1503 O O . SER A 1 197 ? -22.469 8.986 43.705 1.00 89.38 197 SER A O 1
ATOM 1505 N N . LEU A 1 198 ? -24.692 9.210 43.974 1.00 87.44 198 LEU A N 1
ATOM 1506 C CA . LEU A 1 198 ? -25.085 8.571 42.719 1.00 87.44 198 LEU A CA 1
ATOM 1507 C C . LEU A 1 198 ? -24.630 9.389 41.511 1.00 87.44 198 LEU A C 1
ATOM 1509 O O . LEU A 1 198 ? -24.056 8.812 40.590 1.00 87.44 198 LEU A O 1
ATOM 1513 N N . VAL A 1 199 ? -24.804 10.712 41.545 1.00 90.62 199 VAL A N 1
ATOM 1514 C CA . VAL A 1 199 ? -24.337 11.614 40.482 1.00 90.62 199 VAL A CA 1
ATOM 1515 C C . VAL A 1 199 ? -22.818 11.549 40.340 1.00 90.62 199 VAL A C 1
ATOM 1517 O O . VAL A 1 199 ? -22.331 11.394 39.226 1.00 90.62 199 VAL A O 1
ATOM 1520 N N . ILE A 1 200 ? -22.057 11.591 41.440 1.00 91.19 200 ILE A N 1
ATOM 1521 C CA . ILE A 1 200 ? -20.586 11.517 41.384 1.00 91.19 200 ILE A CA 1
ATOM 1522 C C . ILE A 1 200 ? -20.123 10.168 40.823 1.00 91.19 200 ILE A C 1
ATOM 1524 O O . ILE A 1 200 ? -19.277 10.131 39.934 1.00 91.19 200 ILE A O 1
ATOM 1528 N N . ARG A 1 201 ? -20.678 9.049 41.307 1.00 88.38 201 ARG A N 1
ATOM 1529 C CA . ARG A 1 201 ? -20.320 7.705 40.810 1.00 88.38 201 ARG A CA 1
ATOM 1530 C C . ARG A 1 201 ? -20.672 7.544 39.338 1.00 88.38 201 ARG A C 1
ATOM 1532 O O . ARG A 1 201 ? -19.853 7.049 38.571 1.00 88.38 201 ARG A O 1
ATOM 1539 N N . GLY A 1 202 ? -21.866 7.987 38.957 1.00 87.75 202 GLY A N 1
ATOM 1540 C CA . GLY A 1 202 ? -22.312 7.994 37.574 1.00 87.75 202 GLY A CA 1
ATOM 1541 C C . GLY A 1 202 ? -21.424 8.843 36.689 1.00 87.75 202 GLY A C 1
ATOM 1542 O O . GLY A 1 202 ? -21.050 8.405 35.607 1.00 87.75 202 GLY A O 1
ATOM 1543 N N . GLY A 1 203 ? -21.032 10.023 37.160 1.00 90.50 203 GLY A N 1
ATOM 1544 C CA . GLY A 1 203 ? -20.152 10.903 36.413 1.00 90.50 203 GLY A CA 1
ATOM 1545 C C . GLY A 1 203 ? -18.755 10.326 36.244 1.00 90.50 203 GLY A C 1
ATOM 1546 O O . GLY A 1 203 ? -18.236 10.327 35.133 1.00 90.50 203 GLY A O 1
ATOM 1547 N N . LEU A 1 204 ? -18.177 9.730 37.291 1.00 90.75 204 LEU A N 1
ATOM 1548 C CA . LEU A 1 204 ? -16.908 9.002 37.188 1.00 90.75 204 LEU A CA 1
ATOM 1549 C C . LEU A 1 204 ? -16.999 7.834 36.200 1.00 90.75 204 LEU A C 1
ATOM 1551 O O . LEU A 1 204 ? -16.092 7.640 35.395 1.00 90.75 204 LEU A O 1
ATOM 1555 N N . PHE A 1 205 ? -18.098 7.076 36.217 1.00 88.56 205 PHE A N 1
ATOM 1556 C CA . PHE A 1 205 ? -18.319 6.023 35.230 1.00 88.56 205 PHE A CA 1
ATOM 1557 C C . PHE A 1 205 ? -18.449 6.580 33.809 1.00 88.56 205 PHE A C 1
ATOM 1559 O O . PHE A 1 205 ? -17.836 6.044 32.890 1.00 88.56 205 PHE A O 1
ATOM 1566 N N . GLY A 1 206 ? -19.199 7.670 33.632 1.00 86.31 206 GLY A N 1
ATOM 1567 C CA . GLY A 1 206 ? -19.337 8.367 32.356 1.00 86.31 206 GLY A CA 1
ATOM 1568 C C . GLY A 1 206 ? -17.988 8.821 31.803 1.00 86.31 206 GLY A C 1
ATOM 1569 O O . GLY A 1 206 ? -17.714 8.600 30.628 1.00 86.31 206 GLY A O 1
ATOM 1570 N N . LEU A 1 207 ? -17.106 9.351 32.657 1.00 89.38 207 LEU A N 1
ATOM 1571 C CA . LEU A 1 207 ? -15.727 9.689 32.291 1.00 89.38 207 LEU A CA 1
ATOM 1572 C C . LEU A 1 207 ? -14.912 8.461 31.867 1.00 89.38 207 LEU A C 1
ATOM 1574 O O . LEU A 1 207 ? -14.196 8.533 30.875 1.00 89.38 207 LEU A O 1
ATOM 1578 N N . ILE A 1 208 ? -15.024 7.333 32.579 1.00 87.62 208 ILE A N 1
ATOM 1579 C CA . ILE A 1 208 ? -14.335 6.081 32.214 1.00 87.62 208 ILE A CA 1
ATOM 1580 C C . ILE A 1 208 ? -14.815 5.581 30.851 1.00 87.62 208 ILE A C 1
ATOM 1582 O O . ILE A 1 208 ? -13.997 5.277 29.987 1.00 87.62 208 ILE A O 1
ATOM 1586 N N . VAL A 1 209 ? -16.131 5.528 30.636 1.00 84.69 209 VAL A N 1
ATOM 1587 C CA . VAL A 1 209 ? -16.714 5.119 29.351 1.00 84.69 209 VAL A CA 1
ATOM 1588 C C . VAL A 1 209 ? -16.291 6.074 28.242 1.00 84.69 209 VAL A C 1
ATOM 1590 O O . VAL A 1 209 ? -15.916 5.618 27.167 1.00 84.69 209 VAL A O 1
ATOM 1593 N N . TRP A 1 210 ? -16.289 7.382 28.500 1.00 84.88 210 TRP A N 1
ATOM 1594 C CA . TRP A 1 210 ? -15.815 8.377 27.543 1.00 84.88 210 TRP A CA 1
ATOM 1595 C C . TRP A 1 210 ? -14.340 8.184 27.201 1.00 84.88 210 TRP A C 1
ATOM 1597 O O . TRP A 1 210 ? -14.007 8.154 26.023 1.00 84.88 210 TRP A O 1
ATOM 1607 N N . LEU A 1 211 ? -13.469 7.973 28.193 1.00 81.69 211 LEU A N 1
ATOM 1608 C CA . LEU A 1 211 ? -12.051 7.689 27.966 1.00 81.69 211 LEU A CA 1
ATOM 1609 C C . LEU A 1 211 ? -11.874 6.420 27.131 1.00 81.69 211 LEU A C 1
ATOM 1611 O O . LEU A 1 211 ? -11.085 6.415 26.193 1.00 81.69 211 LEU A O 1
ATOM 1615 N N . LEU A 1 212 ? -12.611 5.353 27.435 1.00 84.19 212 LEU A N 1
ATOM 1616 C CA . LEU A 1 212 ? -12.553 4.105 26.675 1.00 84.19 212 LEU A CA 1
ATOM 1617 C C . LEU A 1 212 ? -13.030 4.295 25.233 1.00 84.19 212 LEU A C 1
ATOM 1619 O O . LEU A 1 212 ? -12.361 3.839 24.311 1.00 84.19 212 LEU A O 1
ATOM 1623 N N . LEU A 1 213 ? -14.146 4.998 25.029 1.00 78.25 213 LEU A N 1
ATOM 1624 C CA . LEU A 1 213 ? -14.659 5.313 23.699 1.00 78.25 213 LEU A CA 1
ATOM 1625 C C . LEU A 1 213 ? -13.683 6.197 22.927 1.00 78.25 213 LEU A C 1
ATOM 1627 O O . LEU A 1 213 ? -13.374 5.875 21.791 1.00 78.25 213 LEU A O 1
ATOM 1631 N N . PHE A 1 214 ? -13.153 7.258 23.532 1.00 76.44 214 PHE A N 1
ATOM 1632 C CA . PHE A 1 214 ? -12.201 8.162 22.890 1.00 76.44 214 PHE A CA 1
ATOM 1633 C C . PHE A 1 214 ? -10.917 7.429 22.477 1.00 76.44 214 PHE A C 1
ATOM 1635 O O . PHE A 1 214 ? -10.509 7.515 21.324 1.00 76.44 214 PHE A O 1
ATOM 1642 N N . ASN A 1 215 ? -10.338 6.616 23.367 1.00 73.44 215 ASN A N 1
ATOM 1643 C CA . ASN A 1 215 ? -9.140 5.824 23.062 1.00 73.44 215 ASN A CA 1
ATOM 1644 C C . ASN A 1 215 ? -9.390 4.751 21.986 1.00 73.44 215 ASN A C 1
ATOM 1646 O O . ASN A 1 215 ? -8.534 4.522 21.132 1.00 73.44 215 ASN A O 1
ATOM 1650 N N . LEU A 1 216 ? -10.560 4.103 21.991 1.00 70.19 216 LEU A N 1
ATOM 1651 C CA . LEU A 1 216 ? -10.948 3.174 20.922 1.00 70.19 216 LEU A CA 1
ATOM 1652 C C . LEU A 1 216 ? -11.205 3.903 19.600 1.00 70.19 216 LEU A C 1
ATOM 1654 O O . LEU A 1 216 ? -10.873 3.381 18.542 1.00 70.19 216 LEU A O 1
ATOM 1658 N N . LEU A 1 217 ? -11.768 5.110 19.647 1.00 64.88 217 LEU A N 1
ATOM 1659 C CA . LEU A 1 217 ? -11.999 5.946 18.473 1.00 64.88 217 LEU A CA 1
ATOM 1660 C C . LEU A 1 217 ? -10.701 6.537 17.911 1.00 64.88 217 LEU A C 1
ATOM 1662 O O . LEU A 1 217 ? -10.693 6.882 16.738 1.00 64.88 217 LEU A O 1
ATOM 1666 N N . GLU A 1 218 ? -9.610 6.641 18.674 1.00 65.06 218 GLU A N 1
ATOM 1667 C CA . GLU A 1 218 ? -8.292 7.037 18.146 1.00 65.06 218 GLU A CA 1
ATOM 1668 C C . GLU A 1 218 ? -7.607 5.909 17.358 1.00 65.06 218 GLU A C 1
ATOM 1670 O O . GLU A 1 218 ? -6.952 6.168 16.342 1.00 65.06 218 GLU A O 1
ATOM 1675 N N . ILE A 1 219 ? -7.824 4.643 17.738 1.00 62.88 219 ILE A N 1
ATOM 1676 C CA . ILE A 1 219 ? -7.529 3.501 16.860 1.00 62.88 219 ILE A CA 1
ATOM 1677 C C . ILE A 1 219 ? -8.655 3.388 15.833 1.00 62.88 219 ILE A C 1
ATOM 1679 O O . ILE A 1 219 ? -9.370 2.394 15.770 1.00 62.88 219 ILE A O 1
ATOM 1683 N N . GLN A 1 220 ? -8.852 4.412 15.003 1.00 67.50 220 GLN A N 1
ATOM 1684 C CA . GLN A 1 220 ? -9.830 4.286 13.932 1.00 67.50 220 GLN A CA 1
ATOM 1685 C C . GLN A 1 220 ? -9.460 3.067 13.088 1.00 67.50 220 GLN A C 1
ATOM 1687 O O . GLN A 1 220 ? -8.290 2.929 12.705 1.00 67.50 220 GLN A O 1
ATOM 1692 N N . PRO A 1 221 ? -10.432 2.211 12.731 1.00 65.69 221 PRO A N 1
ATOM 1693 C CA . PRO A 1 221 ? -10.184 1.155 11.768 1.00 65.69 221 PRO A CA 1
ATOM 1694 C C . PRO A 1 221 ? -9.557 1.736 10.498 1.00 65.69 221 PRO A C 1
ATOM 1696 O O . PRO A 1 221 ? -8.656 1.124 9.960 1.00 65.69 221 PRO A O 1
ATOM 1699 N N . GLN A 1 222 ? -9.896 2.978 10.128 1.00 68.44 222 GLN A N 1
ATOM 1700 C CA . GLN A 1 222 ? -9.246 3.745 9.062 1.00 68.44 222 GLN A CA 1
ATOM 1701 C C . GLN A 1 222 ? -7.721 3.864 9.190 1.00 68.44 222 GLN A C 1
ATOM 1703 O O . GLN A 1 222 ? -7.024 3.747 8.188 1.00 68.44 222 GLN A O 1
ATOM 1708 N N . SER A 1 223 ? -7.182 4.126 10.382 1.00 67.56 223 SER A N 1
ATOM 1709 C CA . SER A 1 223 ? -5.732 4.237 10.595 1.00 67.56 223 SER A CA 1
ATOM 1710 C C . SER A 1 223 ? -5.062 2.866 10.491 1.00 67.56 223 SER A C 1
ATOM 1712 O O . SER A 1 223 ? -4.015 2.742 9.858 1.00 67.56 223 SER A O 1
ATOM 1714 N N . LEU A 1 224 ? -5.711 1.814 11.013 1.00 66.56 224 LEU A N 1
ATOM 1715 C CA . LEU A 1 224 ? -5.285 0.424 10.792 1.00 66.56 224 LEU A CA 1
ATOM 1716 C C . LEU A 1 224 ? -5.305 0.079 9.297 1.00 66.56 224 LEU A C 1
ATOM 1718 O O . LEU A 1 224 ? -4.357 -0.513 8.786 1.00 66.56 224 LEU A O 1
ATOM 1722 N N . SER A 1 225 ? -6.350 0.504 8.588 1.00 67.44 225 SER A N 1
ATOM 1723 C CA . SER A 1 225 ? -6.496 0.351 7.147 1.00 67.44 225 SER A CA 1
ATOM 1724 C C . SER A 1 225 ? -5.361 1.052 6.410 1.00 67.44 225 SER A C 1
ATOM 1726 O O . SER A 1 225 ? -4.669 0.420 5.625 1.00 67.44 225 SER A O 1
ATOM 1728 N N . ARG A 1 226 ? -5.102 2.335 6.690 1.00 69.00 226 ARG A N 1
ATOM 1729 C CA . ARG A 1 226 ? -4.026 3.122 6.056 1.00 69.00 226 ARG A CA 1
ATOM 1730 C C . ARG A 1 226 ? -2.641 2.544 6.339 1.00 69.00 226 ARG A C 1
ATOM 1732 O O . ARG A 1 226 ? -1.818 2.492 5.431 1.00 69.00 226 ARG A O 1
ATOM 1739 N N . MET A 1 227 ? -2.390 2.048 7.547 1.00 71.06 227 MET A N 1
ATOM 1740 C CA . MET A 1 227 ? -1.158 1.316 7.853 1.00 71.06 227 MET A CA 1
ATOM 1741 C C . MET A 1 227 ? -1.025 0.081 6.968 1.00 71.06 227 MET A C 1
ATOM 1743 O O . MET A 1 227 ? 0.003 -0.142 6.333 1.00 71.06 227 MET A O 1
ATOM 1747 N N . ALA A 1 228 ? -2.095 -0.699 6.884 1.00 67.06 228 ALA A N 1
ATOM 1748 C CA . ALA A 1 228 ? -2.120 -1.909 6.094 1.00 67.06 228 ALA A CA 1
ATOM 1749 C C . ALA A 1 228 ? -2.069 -1.620 4.571 1.00 67.06 228 ALA A C 1
ATOM 1751 O O . ALA A 1 228 ? -1.516 -2.418 3.817 1.00 67.06 228 ALA A O 1
ATOM 1752 N N . ARG A 1 229 ? -2.504 -0.429 4.123 1.00 63.25 229 ARG A N 1
ATOM 1753 C CA . ARG A 1 229 ? -2.225 0.124 2.782 1.00 63.25 229 ARG A CA 1
ATOM 1754 C C . ARG A 1 229 ? -0.743 0.339 2.561 1.00 63.25 229 ARG A C 1
ATOM 1756 O O . ARG A 1 229 ? -0.212 -0.117 1.555 1.00 63.25 229 ARG A O 1
ATOM 1763 N N . GLY A 1 230 ? -0.085 1.014 3.504 1.00 61.00 230 GLY A N 1
ATOM 1764 C CA . GLY A 1 230 ? 1.351 1.269 3.445 1.00 61.00 230 GLY A CA 1
ATOM 1765 C C . GLY A 1 230 ? 2.153 -0.020 3.262 1.00 61.00 230 GLY A C 1
ATOM 1766 O O . GLY A 1 230 ? 3.162 -0.016 2.568 1.00 61.00 230 GLY A O 1
ATOM 1767 N N . LEU A 1 231 ? 1.664 -1.139 3.805 1.00 64.88 231 LEU A N 1
ATOM 1768 C CA . LEU A 1 231 ? 2.281 -2.463 3.694 1.00 64.88 231 LEU A CA 1
ATOM 1769 C C . LEU A 1 231 ? 2.089 -3.164 2.328 1.00 64.88 231 LEU A C 1
ATOM 1771 O O . LEU A 1 231 ? 2.576 -4.282 2.170 1.00 64.88 231 LEU A O 1
ATOM 1775 N N . GLY A 1 232 ? 1.441 -2.528 1.341 1.00 55.69 232 GLY A N 1
ATOM 1776 C CA . GLY A 1 232 ? 1.258 -3.076 -0.015 1.00 55.69 232 GLY A CA 1
ATOM 1777 C C . GLY A 1 232 ? -0.016 -3.912 -0.204 1.00 55.69 232 GLY A C 1
ATOM 1778 O O . GLY A 1 232 ? -0.069 -4.797 -1.057 1.00 55.69 232 GLY A O 1
ATOM 1779 N N . GLY A 1 233 ? -1.049 -3.624 0.596 1.00 61.69 233 GLY A N 1
ATOM 1780 C CA . GLY A 1 233 ? -2.341 -4.311 0.586 1.00 61.69 233 GLY A CA 1
ATOM 1781 C C . GLY A 1 233 ? -2.517 -5.263 1.772 1.00 61.69 233 GLY A C 1
ATOM 1782 O O . GLY A 1 233 ? -1.552 -5.688 2.406 1.00 61.69 233 GLY A O 1
ATOM 1783 N N . VAL A 1 234 ? -3.771 -5.627 2.069 1.00 64.94 234 VAL A N 1
ATOM 1784 C CA . VAL A 1 234 ? -4.107 -6.490 3.214 1.00 64.94 234 VAL A CA 1
ATOM 1785 C C . VAL A 1 234 ? -4.806 -7.754 2.749 1.00 64.94 234 VAL A C 1
ATOM 1787 O O . VAL A 1 234 ? -5.957 -7.716 2.319 1.00 64.94 234 VAL A O 1
ATOM 1790 N N . GLY A 1 235 ? -4.128 -8.889 2.856 1.00 70.38 235 GLY A N 1
ATOM 1791 C CA . GLY A 1 235 ? -4.822 -10.174 2.861 1.00 70.38 235 GLY A CA 1
ATOM 1792 C C . GLY A 1 235 ? -5.151 -10.595 4.258 1.00 70.38 235 GLY A C 1
ATOM 1793 O O . GLY A 1 235 ? -4.721 -9.985 5.239 1.00 70.38 235 GLY A O 1
ATOM 1794 N N . GLU A 1 236 ? -5.879 -11.694 4.352 1.00 77.12 236 GLU A N 1
ATOM 1795 C CA . GLU A 1 236 ? -6.397 -12.148 5.627 1.00 77.12 236 GLU A CA 1
ATOM 1796 C C . GLU A 1 236 ? -5.282 -12.423 6.646 1.00 77.12 236 GLU A C 1
ATOM 1798 O O . GLU A 1 236 ? -5.447 -12.121 7.825 1.00 77.12 236 GLU A O 1
ATOM 1803 N N . GLN A 1 237 ? -4.120 -12.929 6.216 1.00 74.62 237 GLN A N 1
ATOM 1804 C CA . GLN A 1 237 ? -2.995 -13.189 7.121 1.00 74.62 237 GLN A CA 1
ATOM 1805 C C . GLN A 1 237 ? -2.463 -11.909 7.783 1.00 74.62 237 GLN A C 1
ATOM 1807 O O . GLN A 1 237 ? -2.160 -11.926 8.975 1.00 74.62 237 GLN A O 1
ATOM 1812 N N . ALA A 1 238 ? -2.370 -10.807 7.033 1.00 71.88 238 ALA A N 1
ATOM 1813 C CA . ALA A 1 238 ? -1.960 -9.510 7.568 1.00 71.88 238 ALA A CA 1
ATOM 1814 C C . ALA A 1 238 ? -3.107 -8.822 8.324 1.00 71.88 238 ALA A C 1
ATOM 1816 O O . ALA A 1 238 ? -2.867 -8.152 9.323 1.00 71.88 238 ALA A O 1
ATOM 1817 N N . TRP A 1 239 ? -4.354 -9.026 7.893 1.00 79.25 239 TRP A N 1
ATOM 1818 C CA . TRP A 1 239 ? -5.544 -8.447 8.515 1.00 79.25 239 TRP A CA 1
ATOM 1819 C C . TRP A 1 239 ? -5.873 -9.067 9.875 1.00 79.25 239 TRP A C 1
ATOM 1821 O O . TRP A 1 239 ? -6.220 -8.341 10.803 1.00 79.25 239 TRP A O 1
ATOM 1831 N N . ARG A 1 240 ? -5.753 -10.392 10.028 1.00 84.25 240 ARG A N 1
ATOM 1832 C CA . ARG A 1 240 ? -6.143 -11.127 11.246 1.00 84.25 240 ARG A CA 1
ATOM 1833 C C . ARG A 1 240 ? -5.504 -10.566 12.522 1.00 84.25 240 ARG A C 1
ATOM 1835 O O . ARG A 1 240 ? -6.247 -10.357 13.476 1.00 84.25 240 ARG A O 1
ATOM 1842 N N . PRO A 1 241 ? -4.188 -10.277 12.579 1.00 81.38 241 PRO A N 1
ATOM 1843 C CA . PRO A 1 241 ? -3.588 -9.621 13.738 1.00 81.38 241 PRO A CA 1
ATOM 1844 C C . PRO A 1 241 ? -4.206 -8.254 14.056 1.00 81.38 241 PRO A C 1
ATOM 1846 O O . PRO A 1 241 ? -4.398 -7.937 15.227 1.00 81.38 241 PRO A O 1
ATOM 1849 N N . PHE A 1 242 ? -4.560 -7.460 13.039 1.00 79.25 242 PHE A N 1
ATOM 1850 C CA . PHE A 1 242 ? -5.198 -6.152 13.230 1.00 79.25 242 PHE A CA 1
ATOM 1851 C C . PHE A 1 242 ? -6.640 -6.286 13.714 1.00 79.25 242 PHE A C 1
ATOM 1853 O O . PHE A 1 242 ? -7.028 -5.623 14.673 1.00 79.25 242 PHE A O 1
ATOM 1860 N N . ALA A 1 243 ? -7.411 -7.186 13.107 1.00 86.12 243 ALA A N 1
ATOM 1861 C CA . ALA A 1 243 ? -8.757 -7.523 13.548 1.00 86.12 243 ALA A CA 1
ATOM 1862 C C . ALA A 1 243 ? -8.755 -8.036 14.992 1.00 86.12 243 ALA A C 1
ATOM 1864 O O . ALA A 1 243 ? -9.548 -7.580 15.810 1.00 86.12 243 ALA A O 1
ATOM 1865 N N . ALA A 1 244 ? -7.824 -8.932 15.327 1.00 88.88 244 ALA A N 1
ATOM 1866 C CA . ALA A 1 244 ? -7.656 -9.444 16.679 1.00 88.88 244 ALA A CA 1
ATOM 1867 C C . ALA A 1 244 ? -7.300 -8.323 17.664 1.00 88.88 244 ALA A C 1
ATOM 1869 O O . ALA A 1 244 ? -7.916 -8.247 18.720 1.00 88.88 244 ALA A O 1
ATOM 1870 N N . ALA A 1 245 ? -6.372 -7.422 17.321 1.00 85.31 245 ALA A N 1
ATOM 1871 C CA . ALA A 1 245 ? -6.010 -6.281 18.165 1.00 85.31 245 ALA A CA 1
ATOM 1872 C C . ALA A 1 245 ? -7.189 -5.321 18.391 1.00 85.31 245 ALA A C 1
ATOM 1874 O O . ALA A 1 245 ? -7.431 -4.904 19.524 1.00 85.31 245 ALA A O 1
ATOM 1875 N N . TRP A 1 246 ? -7.957 -5.016 17.342 1.00 87.69 246 TRP A N 1
ATOM 1876 C CA . TRP A 1 246 ? -9.159 -4.184 17.419 1.00 87.69 246 TRP A CA 1
ATOM 1877 C C . TRP A 1 246 ? -10.234 -4.819 18.307 1.00 87.69 246 TRP A C 1
ATOM 1879 O O . TRP A 1 246 ? -10.698 -4.207 19.270 1.00 87.69 246 TRP A O 1
ATOM 1889 N N . LEU A 1 247 ? -10.581 -6.079 18.034 1.00 90.94 247 LEU A N 1
ATOM 1890 C CA . LEU A 1 247 ? -11.608 -6.806 18.780 1.00 90.94 247 LEU A CA 1
ATOM 1891 C C . LEU A 1 247 ? -11.185 -7.057 20.231 1.00 90.94 247 LEU A C 1
ATOM 1893 O O . LEU A 1 247 ? -12.011 -6.927 21.130 1.00 90.94 247 LEU A O 1
ATOM 1897 N N . ALA A 1 248 ? -9.908 -7.362 20.481 1.00 91.00 248 ALA A N 1
ATOM 1898 C CA . ALA A 1 248 ? -9.370 -7.508 21.831 1.00 91.00 248 ALA A CA 1
ATOM 1899 C C . ALA A 1 248 ? -9.395 -6.180 22.597 1.00 91.00 248 ALA A C 1
ATOM 1901 O O . ALA A 1 248 ? -9.779 -6.167 23.763 1.00 91.00 248 ALA A O 1
ATOM 1902 N N . SER A 1 249 ? -9.054 -5.059 21.953 1.00 89.50 249 SER A N 1
ATOM 1903 C CA . SER A 1 249 ? -9.135 -3.734 22.586 1.00 89.50 249 SER A CA 1
ATOM 1904 C C . SER A 1 249 ? -10.575 -3.390 22.963 1.00 89.50 249 SER A C 1
ATOM 1906 O O . SER A 1 249 ? -10.834 -2.977 24.093 1.00 89.50 249 SER A O 1
ATOM 1908 N N . ALA A 1 250 ? -11.531 -3.645 22.063 1.00 90.69 250 ALA A N 1
ATOM 1909 C CA . ALA A 1 250 ? -12.953 -3.469 22.347 1.00 90.69 250 ALA A CA 1
ATOM 1910 C C . ALA A 1 250 ? -13.432 -4.391 23.482 1.00 90.69 250 ALA A C 1
ATOM 1912 O O . ALA A 1 250 ? -14.119 -3.941 24.398 1.00 90.69 250 ALA A O 1
ATOM 1913 N N . ALA A 1 251 ? -13.025 -5.663 23.471 1.00 93.31 251 ALA A N 1
ATOM 1914 C CA . ALA A 1 251 ? -13.348 -6.630 24.517 1.00 93.31 251 ALA A CA 1
ATOM 1915 C C . ALA A 1 251 ? -12.825 -6.184 25.891 1.00 93.31 251 ALA A C 1
ATOM 1917 O O . ALA A 1 251 ? -13.564 -6.181 26.878 1.00 93.31 251 ALA A O 1
ATOM 1918 N N . LEU A 1 252 ? -11.563 -5.757 25.958 1.00 93.19 252 LEU A N 1
ATOM 1919 C CA . LEU A 1 252 ? -10.949 -5.242 27.179 1.00 93.19 252 LEU A CA 1
ATOM 1920 C C . LEU A 1 252 ? -11.649 -3.968 27.662 1.00 93.19 252 LEU A C 1
ATOM 1922 O O . LEU A 1 252 ? -11.864 -3.826 28.862 1.00 93.19 252 LEU A O 1
ATOM 1926 N N . ALA A 1 253 ? -12.064 -3.076 26.758 1.00 91.19 253 ALA A N 1
ATOM 1927 C CA . ALA A 1 253 ? -12.815 -1.874 27.116 1.00 91.19 253 ALA A CA 1
ATOM 1928 C C . ALA A 1 253 ? -14.206 -2.208 27.677 1.00 91.19 253 ALA A C 1
ATOM 1930 O O . ALA A 1 253 ? -14.634 -1.631 28.680 1.00 91.19 253 ALA A O 1
ATOM 1931 N N . GLY A 1 254 ? -14.898 -3.186 27.085 1.00 91.56 254 GLY A N 1
ATOM 1932 C CA . GLY A 1 254 ? -16.163 -3.704 27.607 1.00 91.56 254 GLY A CA 1
ATOM 1933 C C . GLY A 1 254 ? -16.005 -4.301 29.007 1.00 91.56 254 GLY A C 1
ATOM 1934 O O . GLY A 1 254 ? -16.765 -3.961 29.918 1.00 91.56 254 GLY A O 1
ATOM 1935 N N . ALA A 1 255 ? -14.973 -5.125 29.218 1.00 94.62 255 ALA A N 1
ATOM 1936 C CA . ALA A 1 255 ? -14.648 -5.678 30.533 1.00 94.62 255 ALA A CA 1
ATOM 1937 C C . ALA A 1 255 ? -14.303 -4.578 31.552 1.00 94.62 255 ALA A C 1
ATOM 1939 O O . ALA A 1 255 ? -14.844 -4.577 32.658 1.00 94.62 255 ALA A O 1
ATOM 1940 N N . ALA A 1 256 ? -13.453 -3.619 31.175 1.00 94.00 256 ALA A N 1
ATOM 1941 C CA . ALA A 1 256 ? -13.044 -2.493 32.012 1.00 94.00 256 ALA A CA 1
ATOM 1942 C C . ALA A 1 256 ? -14.237 -1.626 32.429 1.00 94.00 256 ALA A C 1
ATOM 1944 O O . ALA A 1 256 ? -14.346 -1.252 33.600 1.00 94.00 256 ALA A O 1
ATOM 1945 N N . SER A 1 257 ? -15.170 -1.378 31.505 1.00 90.81 257 SER A N 1
ATOM 1946 C CA . SER A 1 257 ? -16.418 -0.661 31.783 1.00 90.81 257 SER A CA 1
ATOM 1947 C C . SER A 1 257 ? -17.242 -1.401 32.835 1.00 90.81 257 SER A C 1
ATOM 1949 O O . SER A 1 257 ? -17.601 -0.830 33.863 1.00 90.81 257 SER A O 1
ATOM 1951 N N . VAL A 1 258 ? -17.490 -2.701 32.647 1.00 92.50 258 VAL A N 1
ATOM 1952 C CA . VAL A 1 258 ? -18.286 -3.489 33.603 1.00 92.50 258 VAL A CA 1
ATOM 1953 C C . VAL A 1 258 ? -17.613 -3.569 34.971 1.00 92.50 258 VAL A C 1
ATOM 1955 O O . VAL A 1 258 ? -18.277 -3.378 35.987 1.00 92.50 258 VAL A O 1
ATOM 1958 N N . LEU A 1 259 ? -16.305 -3.817 35.019 1.00 94.56 259 LEU A N 1
ATOM 1959 C CA . LEU A 1 259 ? -15.539 -3.882 36.265 1.00 94.56 259 LEU A CA 1
ATOM 1960 C C . LEU A 1 259 ? -15.555 -2.546 37.019 1.00 94.56 259 LEU A C 1
ATOM 1962 O O . LEU A 1 259 ? -15.782 -2.525 38.232 1.00 94.56 259 LEU A O 1
ATOM 1966 N N . SER A 1 260 ? -15.422 -1.432 36.297 1.00 92.75 260 SER A N 1
ATOM 1967 C CA . SER A 1 260 ? -15.550 -0.086 36.865 1.00 92.75 260 SER A CA 1
ATOM 1968 C C . SER A 1 260 ? -16.956 0.158 37.404 1.00 92.75 260 SER A C 1
ATOM 1970 O O . SER A 1 260 ? -17.115 0.633 38.529 1.00 92.75 260 SER A O 1
ATOM 1972 N N . ALA A 1 261 ? -17.989 -0.250 36.660 1.00 89.56 261 ALA A N 1
ATOM 1973 C CA . ALA A 1 261 ? -19.367 -0.126 37.115 1.00 89.56 261 ALA A CA 1
ATOM 1974 C C . ALA A 1 261 ? -19.630 -0.956 38.382 1.00 89.56 261 ALA A C 1
ATOM 1976 O O . ALA A 1 261 ? -20.277 -0.489 39.326 1.00 89.56 261 ALA A O 1
ATOM 1977 N N . VAL A 1 262 ? -19.072 -2.171 38.439 1.00 91.25 262 VAL A N 1
ATOM 1978 C CA . VAL A 1 262 ? -19.147 -3.036 39.619 1.00 91.25 262 VAL A CA 1
ATOM 1979 C C . VAL A 1 262 ? -18.499 -2.363 40.824 1.00 91.25 262 VAL A C 1
ATOM 1981 O O . VAL A 1 262 ? -19.094 -2.338 41.907 1.00 91.25 262 VAL A O 1
ATOM 1984 N N . GLY A 1 263 ? -17.310 -1.790 40.631 1.00 91.25 263 GLY A N 1
ATOM 1985 C CA . GLY A 1 263 ? -16.574 -1.119 41.695 1.00 91.25 263 GLY A CA 1
ATOM 1986 C C . GLY A 1 263 ? -17.261 0.129 42.233 1.00 91.25 263 GLY A C 1
ATOM 1987 O O . GLY A 1 263 ? -17.253 0.355 43.443 1.00 91.25 263 GLY A O 1
ATOM 1988 N N . LEU A 1 264 ? -17.921 0.893 41.362 1.00 89.38 264 LEU A N 1
ATOM 1989 C CA . LEU A 1 264 ? -18.588 2.139 41.735 1.00 89.38 264 LEU A CA 1
ATOM 1990 C C . LEU A 1 264 ? -19.923 1.925 42.459 1.00 89.38 264 LEU A C 1
ATOM 1992 O O . LEU A 1 264 ? -20.332 2.787 43.244 1.00 89.38 264 LEU A O 1
ATOM 1996 N N . GLY A 1 265 ? -20.620 0.800 42.261 1.00 80.75 265 GLY A N 1
ATOM 1997 C CA . GLY A 1 265 ? -21.965 0.714 42.833 1.00 80.75 265 GLY A CA 1
ATOM 1998 C C . GLY A 1 265 ? -22.702 -0.612 42.864 1.00 80.75 265 GLY A C 1
ATOM 1999 O O . GLY A 1 265 ? -23.856 -0.582 43.280 1.00 80.75 265 GLY A O 1
ATOM 2000 N N . HIS A 1 266 ? -22.114 -1.758 42.506 1.00 83.44 266 HIS A N 1
ATOM 2001 C CA . HIS A 1 266 ? -22.911 -2.990 42.451 1.00 83.44 266 HIS A CA 1
ATOM 2002 C C . HIS A 1 266 ? -23.479 -3.379 43.821 1.00 83.44 266 HIS A C 1
ATOM 2004 O O . HIS A 1 266 ? -22.747 -3.650 44.777 1.00 83.44 266 HIS A O 1
ATOM 2010 N N . TYR A 1 267 ? -24.805 -3.445 43.917 1.00 75.56 267 TYR A N 1
ATOM 2011 C CA . TYR A 1 267 ? -25.493 -3.821 45.149 1.00 75.56 267 TYR A CA 1
ATOM 2012 C C . TYR A 1 267 ? -25.314 -5.323 45.443 1.00 75.56 267 TYR A C 1
ATOM 2014 O O . TYR A 1 267 ? -25.367 -6.145 44.533 1.00 75.56 267 TYR A O 1
ATOM 2022 N N . GLY A 1 268 ? -25.076 -5.713 46.696 1.00 81.44 268 GLY A N 1
ATOM 2023 C CA . GLY A 1 268 ? -24.919 -7.127 47.081 1.00 81.44 268 GLY A CA 1
ATOM 2024 C C . GLY A 1 268 ? -23.543 -7.750 46.795 1.00 81.44 268 GLY A C 1
ATOM 2025 O O . GLY A 1 268 ? -23.312 -8.903 47.150 1.00 81.44 268 GLY A O 1
ATOM 2026 N N . VAL A 1 269 ? -22.603 -7.000 46.209 1.00 86.31 269 VAL A N 1
ATOM 2027 C CA . VAL A 1 269 ? -21.188 -7.401 46.139 1.00 86.31 269 VAL A CA 1
ATOM 2028 C C . VAL A 1 269 ? -20.464 -6.831 47.367 1.00 86.31 269 VAL A C 1
ATOM 2030 O O . VAL A 1 269 ? -20.575 -5.626 47.620 1.00 86.31 269 VAL A O 1
ATOM 2033 N N . PRO A 1 270 ? -19.710 -7.644 48.135 1.00 90.50 270 PRO A N 1
ATOM 2034 C CA . PRO A 1 270 ? -18.944 -7.162 49.281 1.00 90.50 270 PRO A CA 1
ATOM 2035 C C . PRO A 1 270 ? -18.008 -6.006 48.910 1.00 90.50 270 PRO A C 1
ATOM 2037 O O . PRO A 1 270 ? -17.440 -5.981 47.817 1.00 90.50 270 PRO A O 1
ATOM 2040 N N . LYS A 1 271 ? -17.803 -5.061 49.840 1.00 90.06 271 LYS A N 1
ATOM 2041 C CA . LYS A 1 271 ? -16.978 -3.856 49.620 1.00 90.06 271 LYS A CA 1
ATOM 2042 C C . LYS A 1 271 ? -15.595 -4.185 49.047 1.00 90.06 271 LYS A C 1
ATOM 2044 O O . LYS A 1 271 ? -15.175 -3.513 48.113 1.00 90.06 271 LYS A O 1
ATOM 2049 N N . GLN A 1 272 ? -14.939 -5.225 49.564 1.00 90.81 272 GLN A N 1
ATOM 2050 C CA . GLN A 1 272 ? -13.619 -5.656 49.103 1.00 90.81 272 GLN A CA 1
ATOM 2051 C C . GLN A 1 272 ? -13.636 -6.067 47.624 1.00 90.81 272 GLN A C 1
ATOM 2053 O O . GLN A 1 272 ? -12.871 -5.521 46.840 1.00 90.81 272 GLN A O 1
ATOM 2058 N N . ASN A 1 273 ? -14.578 -6.923 47.214 1.00 90.06 273 ASN A N 1
ATOM 2059 C CA . ASN A 1 273 ? -14.711 -7.357 45.819 1.00 90.06 273 ASN A CA 1
ATOM 2060 C C . ASN A 1 273 ? -15.053 -6.197 44.873 1.00 90.06 273 ASN A C 1
ATOM 2062 O O . ASN A 1 273 ? -14.560 -6.168 43.748 1.00 90.06 273 ASN A O 1
ATOM 2066 N N . ARG A 1 274 ? -15.866 -5.225 45.318 1.00 91.19 274 ARG A N 1
ATOM 2067 C CA . ARG A 1 274 ? -16.121 -3.999 44.541 1.00 91.19 274 ARG A CA 1
ATOM 2068 C C . ARG A 1 274 ? -14.847 -3.190 44.364 1.00 91.19 274 ARG A C 1
ATOM 2070 O O . ARG A 1 274 ? -14.530 -2.806 43.249 1.00 91.19 274 ARG A O 1
ATOM 2077 N N . MET A 1 275 ? -14.102 -2.967 45.443 1.00 92.19 275 MET A N 1
ATOM 2078 C CA . MET A 1 275 ? -12.849 -2.220 45.382 1.00 92.19 275 MET A CA 1
ATOM 2079 C C . MET A 1 275 ? -11.858 -2.894 44.429 1.00 92.19 275 MET A C 1
ATOM 2081 O O . MET A 1 275 ? -11.318 -2.229 43.553 1.00 92.19 275 MET A O 1
ATOM 2085 N N . THR A 1 276 ? -11.697 -4.218 44.524 1.00 92.81 276 THR A N 1
ATOM 2086 C CA . THR A 1 276 ? -10.860 -4.993 43.601 1.00 92.81 276 THR A CA 1
ATOM 2087 C C . THR A 1 276 ? -11.338 -4.867 42.155 1.00 92.81 276 THR A C 1
ATOM 2089 O O . THR A 1 276 ? -10.528 -4.584 41.281 1.00 92.81 276 THR A O 1
ATOM 2092 N N . ALA A 1 277 ? -12.640 -5.018 41.886 1.00 93.25 277 ALA A N 1
ATOM 2093 C CA . ALA A 1 277 ? -13.189 -4.862 40.538 1.00 93.25 277 ALA A CA 1
ATOM 2094 C C . ALA A 1 277 ? -12.982 -3.442 39.988 1.00 93.25 277 ALA A C 1
ATOM 2096 O O . ALA A 1 277 ? -12.564 -3.290 38.847 1.00 93.25 277 ALA A O 1
ATOM 2097 N N . GLY A 1 278 ? -13.205 -2.409 40.803 1.00 91.69 278 GLY A N 1
ATOM 2098 C CA . GLY A 1 278 ? -12.990 -1.015 40.418 1.00 91.69 278 GLY A CA 1
ATOM 2099 C C . GLY A 1 278 ? -11.527 -0.711 40.103 1.00 91.69 278 GLY A C 1
ATOM 2100 O O . GLY A 1 278 ? -11.249 -0.101 39.075 1.00 91.69 278 GLY A O 1
ATOM 2101 N N . ILE A 1 279 ? -10.596 -1.192 40.936 1.00 93.38 279 ILE A N 1
ATOM 2102 C CA . ILE A 1 279 ? -9.152 -1.067 40.684 1.00 93.38 279 ILE A CA 1
ATOM 2103 C C . ILE A 1 279 ? -8.788 -1.776 39.379 1.00 93.38 279 ILE A C 1
ATOM 2105 O O . ILE A 1 279 ? -8.172 -1.160 38.519 1.00 93.38 279 ILE A O 1
ATOM 2109 N N . LEU A 1 280 ? -9.226 -3.024 39.183 1.00 93.88 280 LEU A N 1
ATOM 2110 C CA . LEU A 1 280 ? -8.967 -3.765 37.944 1.00 93.88 280 LEU A CA 1
ATOM 2111 C C . LEU A 1 280 ? -9.539 -3.050 36.713 1.00 93.88 280 LEU A C 1
ATOM 2113 O O . LEU A 1 280 ? -8.856 -2.950 35.698 1.00 93.88 280 LEU A O 1
ATOM 2117 N N . GLY A 1 281 ? -10.762 -2.520 36.796 1.00 93.25 281 GLY A N 1
ATOM 2118 C CA . GLY A 1 281 ? -11.382 -1.747 35.719 1.00 93.25 281 GLY A CA 1
ATOM 2119 C C . GLY A 1 281 ? -10.606 -0.471 35.385 1.00 93.25 281 GLY A C 1
ATOM 2120 O O . GLY A 1 281 ? -10.354 -0.194 34.210 1.00 93.25 281 GLY A O 1
ATOM 2121 N N . ALA A 1 282 ? -10.155 0.265 36.403 1.00 89.75 282 ALA A N 1
ATOM 2122 C CA . ALA A 1 282 ? -9.327 1.456 36.231 1.00 89.75 282 ALA A CA 1
ATOM 2123 C C . ALA A 1 282 ? -7.950 1.117 35.637 1.00 89.75 282 ALA A C 1
ATOM 2125 O O . ALA A 1 282 ? -7.513 1.774 34.693 1.00 89.75 282 ALA A O 1
ATOM 2126 N N . THR A 1 283 ? -7.290 0.061 36.124 1.00 93.12 283 THR A N 1
ATOM 2127 C CA . THR A 1 283 ? -6.005 -0.411 35.591 1.00 93.12 283 THR A CA 1
ATOM 2128 C C . THR A 1 283 ? -6.133 -0.853 34.137 1.00 93.12 283 THR A C 1
ATOM 2130 O O . THR A 1 283 ? -5.299 -0.471 33.323 1.00 93.12 283 THR A O 1
ATOM 2133 N N . LEU A 1 284 ? -7.185 -1.598 33.778 1.00 92.75 284 LEU A N 1
ATOM 2134 C CA . LEU A 1 284 ? -7.448 -1.984 32.388 1.00 92.75 284 LEU A CA 1
ATOM 2135 C C . LEU A 1 284 ? -7.710 -0.767 31.499 1.00 92.75 284 LEU A C 1
ATOM 2137 O O . LEU A 1 284 ? -7.186 -0.705 30.392 1.00 92.75 284 LEU A O 1
ATOM 2141 N N . THR A 1 285 ? -8.468 0.217 31.988 1.00 89.62 285 THR A N 1
ATOM 2142 C CA . THR A 1 285 ? -8.724 1.471 31.260 1.00 89.62 285 THR A CA 1
ATOM 2143 C C . THR A 1 285 ? -7.427 2.238 31.004 1.00 89.62 285 THR A C 1
ATOM 2145 O O . THR A 1 285 ? -7.168 2.647 29.876 1.00 89.62 285 THR A O 1
ATOM 2148 N N . ALA A 1 286 ? -6.579 2.387 32.025 1.00 88.94 286 ALA A N 1
ATOM 2149 C CA . ALA A 1 286 ? -5.284 3.049 31.894 1.00 88.94 286 ALA A CA 1
ATOM 2150 C C . ALA A 1 286 ? -4.334 2.277 30.964 1.00 88.94 286 ALA A C 1
ATOM 2152 O O . ALA A 1 286 ? -3.684 2.878 30.113 1.00 88.94 286 ALA A O 1
ATOM 2153 N N . ALA A 1 287 ? -4.283 0.947 31.085 1.00 90.56 287 ALA A N 1
ATOM 2154 C CA . ALA A 1 287 ? -3.473 0.093 30.222 1.00 90.56 287 ALA A CA 1
ATOM 2155 C C . ALA A 1 287 ? -3.922 0.173 28.758 1.00 90.56 287 ALA A C 1
ATOM 2157 O O . ALA A 1 287 ? -3.073 0.240 27.873 1.00 90.56 287 ALA A O 1
ATOM 2158 N N . LEU A 1 288 ? -5.235 0.218 28.502 1.00 89.44 288 LEU A N 1
ATOM 2159 C CA . LEU A 1 288 ? -5.778 0.444 27.166 1.00 89.44 288 LEU A CA 1
ATOM 2160 C C . LEU A 1 288 ? -5.375 1.813 26.634 1.00 89.44 288 LEU A C 1
ATOM 2162 O O . LEU A 1 288 ? -4.805 1.858 25.557 1.00 89.44 288 LEU A O 1
ATOM 2166 N N . ALA A 1 289 ? -5.580 2.891 27.394 1.00 85.44 289 ALA A N 1
ATOM 2167 C CA . ALA A 1 289 ? -5.212 4.241 26.963 1.00 85.44 289 ALA A CA 1
ATOM 2168 C C . ALA A 1 289 ? -3.711 4.366 26.637 1.00 85.44 289 ALA A C 1
ATOM 2170 O O . ALA A 1 289 ? -3.327 4.867 25.584 1.00 85.44 289 ALA A O 1
ATOM 2171 N N . ILE A 1 290 ? -2.835 3.838 27.500 1.00 87.12 290 ILE A N 1
ATOM 2172 C CA . ILE A 1 290 ? -1.383 3.811 27.250 1.00 87.12 290 ILE A CA 1
ATOM 2173 C C . ILE A 1 290 ? -1.058 2.924 26.039 1.00 87.12 290 ILE A C 1
ATOM 2175 O O . ILE A 1 290 ? -0.207 3.265 25.211 1.00 87.12 290 ILE A O 1
ATOM 2179 N N . GLY A 1 291 ? -1.737 1.783 25.928 1.00 87.00 291 GLY A N 1
ATOM 2180 C CA . GLY A 1 291 ? -1.592 0.841 24.829 1.00 87.00 291 GLY A CA 1
ATOM 2181 C C . GLY A 1 291 ? -1.943 1.467 23.483 1.00 87.00 291 GLY A C 1
ATOM 2182 O O . GLY A 1 291 ? -1.156 1.370 22.544 1.00 87.00 291 GLY A O 1
ATOM 2183 N N . THR A 1 292 ? -3.081 2.152 23.399 1.00 82.00 292 THR A N 1
ATOM 2184 C CA . THR A 1 292 ? -3.599 2.765 22.173 1.00 82.00 292 THR A CA 1
ATOM 2185 C C . THR A 1 292 ? -2.825 4.019 21.782 1.00 82.00 292 THR A C 1
ATOM 2187 O O . THR A 1 292 ? -2.512 4.184 20.607 1.00 82.00 292 THR A O 1
ATOM 2190 N N . GLN A 1 293 ? -2.459 4.871 22.743 1.00 82.88 293 GLN A N 1
ATOM 2191 C CA . GLN A 1 293 ? -1.818 6.162 22.460 1.00 82.88 293 GLN A CA 1
ATOM 2192 C C . GLN A 1 293 ? -0.297 6.092 22.329 1.00 82.88 293 GLN A C 1
ATOM 2194 O O . GLN A 1 293 ? 0.309 6.957 21.697 1.00 82.88 293 GLN A O 1
ATOM 2199 N N . ARG A 1 294 ? 0.349 5.091 22.939 1.00 85.56 294 ARG A N 1
ATOM 2200 C CA . ARG A 1 294 ? 1.816 5.022 22.995 1.00 85.56 294 ARG A CA 1
ATOM 2201 C C . ARG A 1 294 ? 2.368 3.706 22.480 1.00 85.56 294 ARG A C 1
ATOM 2203 O O . ARG A 1 294 ? 3.202 3.720 21.580 1.00 85.56 294 ARG A O 1
ATOM 2210 N N . ALA A 1 295 ? 1.910 2.578 23.022 1.00 86.50 295 ALA A N 1
ATOM 2211 C CA . ALA A 1 295 ? 2.494 1.285 22.670 1.00 86.50 295 ALA A CA 1
ATOM 2212 C C . ALA A 1 295 ? 2.207 0.910 21.210 1.00 86.50 295 ALA A C 1
ATOM 2214 O O . ALA A 1 295 ? 3.114 0.492 20.498 1.00 86.50 295 ALA A O 1
ATOM 2215 N N . TRP A 1 296 ? 0.972 1.092 20.744 1.00 81.81 296 TRP A N 1
ATOM 2216 C CA . TRP A 1 296 ? 0.577 0.723 19.390 1.00 81.81 296 TRP A CA 1
ATOM 2217 C C . TRP A 1 296 ? 1.246 1.587 18.310 1.00 81.81 296 TRP A C 1
ATOM 2219 O O . TRP A 1 296 ? 1.837 1.002 17.400 1.00 81.81 296 TRP A O 1
ATOM 2229 N N . PRO A 1 297 ? 1.275 2.932 18.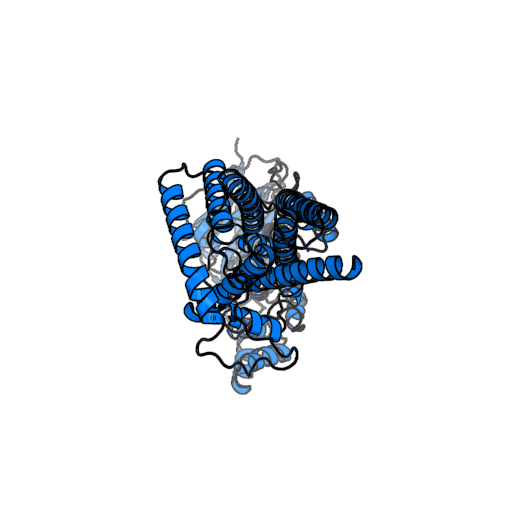414 1.00 84.19 297 PRO A N 1
ATOM 2230 C CA . PRO A 1 297 ? 2.059 3.764 17.503 1.00 84.19 297 PRO A CA 1
ATOM 2231 C C . PRO A 1 297 ? 3.545 3.401 17.481 1.00 84.19 297 PRO A C 1
ATOM 2233 O O . PRO A 1 297 ? 4.155 3.378 16.414 1.00 84.19 297 PRO A O 1
ATOM 2236 N N . GLU A 1 298 ? 4.128 3.067 18.634 1.00 87.38 298 GLU A N 1
ATOM 2237 C CA . GLU A 1 298 ? 5.540 2.692 18.714 1.00 87.38 298 GLU A CA 1
ATOM 2238 C C . GLU A 1 298 ? 5.806 1.310 18.108 1.00 87.38 298 GLU A C 1
ATOM 2240 O O . GLU A 1 298 ? 6.795 1.124 17.404 1.00 87.38 298 GLU A O 1
ATOM 2245 N N . VAL A 1 299 ? 4.910 0.338 18.297 1.00 85.31 299 VAL A N 1
ATOM 2246 C CA . VAL A 1 299 ? 4.978 -0.962 17.611 1.00 85.31 299 VAL A CA 1
ATOM 2247 C C . VAL A 1 299 ? 4.799 -0.780 16.104 1.00 85.31 299 VAL A C 1
ATOM 2249 O O . VAL A 1 299 ? 5.551 -1.368 15.331 1.00 85.31 299 VAL A O 1
ATOM 2252 N N . ALA A 1 300 ? 3.857 0.060 15.669 1.00 82.50 300 ALA A N 1
ATOM 2253 C CA . ALA A 1 300 ? 3.641 0.357 14.257 1.00 82.50 300 ALA A CA 1
ATOM 2254 C C . ALA A 1 300 ? 4.888 0.978 13.611 1.00 82.50 300 ALA A C 1
ATOM 2256 O O . ALA A 1 300 ? 5.347 0.521 12.561 1.00 82.50 300 ALA A O 1
ATOM 2257 N N . ARG A 1 301 ? 5.503 1.950 14.289 1.00 85.75 301 ARG A N 1
ATOM 2258 C CA . ARG A 1 301 ? 6.740 2.595 13.847 1.00 85.75 301 ARG A CA 1
ATOM 2259 C C . ARG A 1 301 ? 7.917 1.625 13.853 1.00 85.75 301 ARG A C 1
ATOM 2261 O O . ARG A 1 301 ? 8.605 1.484 12.848 1.00 85.75 301 ARG A O 1
ATOM 2268 N N . SER A 1 302 ? 8.141 0.937 14.967 1.00 85.75 302 SER A N 1
ATOM 2269 C CA . SER A 1 302 ? 9.315 0.083 15.164 1.00 85.75 302 SER A CA 1
ATOM 2270 C C . SER A 1 302 ? 9.266 -1.209 14.369 1.00 85.75 302 SER A C 1
ATOM 2272 O O . SER A 1 302 ? 10.332 -1.703 14.021 1.00 85.75 302 SER A O 1
ATOM 2274 N N . ARG A 1 303 ? 8.086 -1.772 14.078 1.00 82.50 303 ARG A N 1
ATOM 2275 C CA . ARG A 1 303 ? 7.941 -3.048 13.361 1.00 82.50 303 ARG A CA 1
ATOM 2276 C C . ARG A 1 303 ? 7.618 -2.870 11.885 1.00 82.50 303 ARG A C 1
ATOM 2278 O O . ARG A 1 303 ? 8.149 -3.627 11.078 1.00 82.50 303 ARG A O 1
ATOM 2285 N N . TYR A 1 304 ? 6.776 -1.895 11.550 1.00 82.44 304 TYR A N 1
ATOM 2286 C CA . TYR A 1 304 ? 6.234 -1.719 10.202 1.00 82.44 304 TYR A CA 1
ATOM 2287 C C . TYR A 1 304 ? 6.712 -0.438 9.513 1.00 82.44 304 TYR A C 1
ATOM 2289 O O . TYR A 1 304 ? 6.288 -0.183 8.391 1.00 82.44 304 TYR A O 1
ATOM 2297 N N . ASP A 1 305 ? 7.581 0.357 10.147 1.00 87.62 305 ASP A N 1
ATOM 2298 C CA . ASP A 1 305 ? 8.033 1.656 9.637 1.00 87.62 305 ASP A CA 1
ATOM 2299 C C . ASP A 1 305 ? 6.839 2.559 9.250 1.00 87.62 305 ASP A C 1
ATOM 2301 O O . ASP A 1 305 ? 6.849 3.231 8.218 1.00 87.62 305 ASP A O 1
ATOM 2305 N N . TYR A 1 306 ? 5.778 2.553 10.069 1.00 83.62 306 TYR A N 1
ATOM 2306 C CA . TYR A 1 306 ? 4.565 3.353 9.871 1.00 83.62 306 TYR A CA 1
ATOM 2307 C C . TYR A 1 306 ? 4.379 4.364 11.005 1.00 83.62 306 TYR A C 1
ATOM 2309 O O . TYR A 1 306 ? 4.360 3.993 12.179 1.00 83.62 306 TYR A O 1
ATOM 2317 N N . ASP A 1 307 ? 4.232 5.644 10.666 1.00 85.00 307 ASP A N 1
ATOM 2318 C CA . ASP A 1 307 ? 3.930 6.694 11.634 1.00 85.00 307 ASP A CA 1
ATOM 2319 C C . ASP A 1 307 ? 2.416 6.862 11.761 1.00 85.00 307 ASP A C 1
ATOM 2321 O O . ASP A 1 307 ? 1.756 7.446 10.900 1.00 85.00 307 ASP A O 1
ATOM 2325 N N . TRP A 1 308 ? 1.876 6.364 12.873 1.00 78.31 308 TRP A N 1
ATOM 2326 C CA . TRP A 1 308 ? 0.445 6.401 13.168 1.00 78.31 308 TRP A CA 1
ATOM 2327 C C . TRP A 1 308 ? -0.146 7.815 13.157 1.00 78.31 308 TRP A C 1
ATOM 2329 O O . TRP A 1 308 ? -1.265 8.017 12.691 1.00 78.31 308 TRP A O 1
ATOM 2339 N N . ASN A 1 309 ? 0.615 8.798 13.643 1.00 79.38 309 ASN A N 1
ATOM 2340 C CA . ASN A 1 309 ? 0.133 10.164 13.831 1.00 79.38 309 ASN A CA 1
ATOM 2341 C C . ASN A 1 309 ? 0.152 10.949 12.520 1.00 79.38 309 ASN A C 1
ATOM 2343 O O . ASN A 1 309 ? -0.724 11.774 12.279 1.00 79.38 309 ASN A O 1
ATOM 2347 N N . ARG A 1 310 ? 1.151 10.692 11.668 1.00 79.81 310 ARG A N 1
ATOM 2348 C CA . ARG A 1 310 ? 1.246 11.304 10.330 1.00 79.81 310 ARG A CA 1
ATOM 2349 C C . ARG A 1 310 ? 0.457 10.545 9.271 1.00 79.81 310 ARG A C 1
ATOM 2351 O O . ARG A 1 310 ? 0.252 11.075 8.186 1.00 79.81 310 ARG A O 1
ATOM 2358 N N . GLN A 1 311 ? 0.037 9.322 9.591 1.00 76.25 311 GLN A N 1
ATOM 2359 C CA . GLN A 1 311 ? -0.597 8.382 8.672 1.00 76.25 311 GLN A CA 1
ATOM 2360 C C . GLN A 1 311 ? 0.236 8.130 7.404 1.00 76.25 311 GLN A C 1
ATOM 2362 O O . GLN A 1 311 ? -0.310 7.868 6.333 1.00 76.25 311 GLN A O 1
ATOM 2367 N N . ASP A 1 312 ? 1.560 8.184 7.545 1.00 76.12 312 ASP A N 1
ATOM 2368 C CA . ASP A 1 312 ? 2.550 8.045 6.475 1.00 76.12 312 ASP A CA 1
ATOM 2369 C C . ASP A 1 312 ? 3.682 7.111 6.938 1.00 76.12 312 ASP A C 1
ATOM 2371 O O . ASP A 1 312 ? 3.743 6.671 8.088 1.00 76.12 312 ASP A O 1
ATOM 2375 N N . HIS A 1 313 ? 4.598 6.788 6.038 1.00 80.06 313 HIS A N 1
ATOM 2376 C CA . HIS A 1 313 ? 5.781 5.997 6.319 1.00 80.06 313 HIS A CA 1
ATOM 2377 C C . HIS A 1 313 ? 6.695 6.696 7.342 1.00 80.06 313 HIS A C 1
ATOM 2379 O O . HIS A 1 313 ? 7.114 7.843 7.160 1.00 80.06 313 HIS A O 1
ATOM 2385 N N . ALA A 1 314 ? 7.088 5.974 8.389 1.00 84.19 314 ALA A N 1
ATOM 2386 C CA . ALA A 1 314 ? 8.156 6.380 9.292 1.00 84.19 314 ALA A CA 1
ATOM 2387 C C . ALA A 1 314 ? 9.510 6.135 8.612 1.00 84.19 314 ALA A C 1
ATOM 2389 O O . ALA A 1 314 ? 10.148 5.096 8.773 1.00 84.19 314 ALA A O 1
ATOM 2390 N N . ARG A 1 315 ? 9.928 7.105 7.800 1.00 83.94 315 ARG A N 1
ATOM 2391 C CA . ARG A 1 315 ? 11.163 7.041 7.015 1.00 83.94 315 ARG A CA 1
ATOM 2392 C C . ARG A 1 315 ? 12.394 7.101 7.937 1.00 83.94 315 ARG A C 1
ATOM 2394 O O . ARG A 1 315 ? 12.504 8.049 8.718 1.00 83.94 315 ARG A O 1
ATOM 2401 N N . PRO A 1 316 ? 13.344 6.150 7.839 1.00 84.12 316 PRO A N 1
ATOM 2402 C CA . PRO A 1 316 ? 14.633 6.261 8.506 1.00 84.12 316 PRO A CA 1
ATOM 2403 C C . PRO A 1 316 ? 15.349 7.566 8.124 1.00 84.12 316 PRO A C 1
ATOM 2405 O O . PRO A 1 316 ? 15.163 8.049 7.007 1.00 84.12 316 PRO A O 1
ATOM 2408 N N . PRO A 1 317 ? 16.235 8.118 8.971 1.00 85.19 317 PRO A N 1
ATOM 2409 C CA . PRO A 1 317 ? 16.947 9.362 8.657 1.00 85.19 317 PRO A CA 1
ATOM 2410 C C . PRO A 1 317 ? 17.770 9.317 7.361 1.00 85.19 317 PRO A C 1
ATOM 2412 O O . PRO A 1 317 ? 18.013 10.350 6.752 1.00 85.19 317 PRO A O 1
ATOM 2415 N N . TRP A 1 318 ? 18.205 8.125 6.940 1.00 83.62 318 TRP A N 1
ATOM 2416 C CA . TRP A 1 318 ? 18.942 7.900 5.692 1.00 83.62 318 TRP A CA 1
ATOM 2417 C C . TRP A 1 318 ? 18.036 7.680 4.470 1.00 83.62 318 TRP A C 1
ATOM 2419 O O . TRP A 1 318 ? 18.538 7.510 3.366 1.00 83.62 318 TRP A O 1
ATOM 2429 N N . TRP A 1 319 ? 16.716 7.629 4.656 1.00 82.50 319 TRP A N 1
ATOM 2430 C CA . TRP A 1 319 ? 15.738 7.418 3.587 1.00 82.50 319 TRP A CA 1
ATOM 2431 C C . TRP A 1 319 ? 15.394 8.717 2.854 1.00 82.50 319 TRP A C 1
ATOM 2433 O O . TRP A 1 319 ? 14.943 8.692 1.710 1.00 82.50 319 TRP A O 1
ATOM 2443 N N . THR A 1 320 ? 15.568 9.864 3.515 1.00 72.62 320 THR A N 1
ATOM 2444 C CA . THR A 1 320 ? 15.326 11.166 2.900 1.00 72.62 320 THR A CA 1
ATOM 2445 C C . THR A 1 320 ? 16.422 11.496 1.888 1.00 72.62 320 THR A C 1
ATOM 2447 O O . THR A 1 320 ? 17.599 11.214 2.125 1.00 72.62 320 THR A O 1
ATOM 2450 N N . PRO A 1 321 ? 16.056 12.110 0.752 1.00 66.50 321 PRO A N 1
ATOM 2451 C CA . PRO A 1 321 ? 17.009 12.411 -0.296 1.00 66.50 321 PRO A CA 1
ATOM 2452 C C . PRO A 1 321 ? 17.997 13.459 0.212 1.00 66.50 321 PRO A C 1
ATOM 2454 O O . PRO A 1 321 ? 17.629 14.595 0.511 1.00 66.50 321 PRO A O 1
ATOM 2457 N N . ARG A 1 322 ? 19.277 13.102 0.258 1.00 66.56 322 ARG A N 1
ATOM 2458 C CA . ARG A 1 322 ? 20.343 14.085 0.092 1.00 66.56 322 ARG A CA 1
ATOM 2459 C C . ARG A 1 322 ? 20.798 13.921 -1.336 1.00 66.56 322 ARG A C 1
ATOM 2461 O O . ARG A 1 322 ? 21.483 12.955 -1.623 1.00 66.56 322 ARG A O 1
ATOM 2468 N N . ALA A 1 323 ? 20.366 14.805 -2.236 1.00 58.28 323 ALA A N 1
ATOM 2469 C CA . ALA A 1 323 ? 20.861 14.784 -3.607 1.00 58.28 323 ALA A CA 1
ATOM 2470 C C . ALA A 1 323 ? 22.392 14.762 -3.546 1.00 58.28 323 ALA A C 1
ATOM 2472 O O . ALA A 1 323 ? 23.012 15.737 -3.127 1.00 58.28 323 ALA A O 1
ATOM 2473 N N . SER A 1 324 ? 22.995 13.611 -3.842 1.00 62.56 324 SER A N 1
ATOM 2474 C CA . SER A 1 324 ? 24.437 13.516 -3.772 1.00 62.56 324 SER A CA 1
ATOM 2475 C C . SER A 1 324 ? 24.996 14.286 -4.961 1.00 62.56 324 SER A C 1
ATOM 2477 O O . SER A 1 324 ? 24.719 13.951 -6.115 1.00 62.56 324 SER A O 1
ATOM 2479 N N . ASP A 1 325 ? 25.854 15.271 -4.685 1.00 58.22 325 ASP A N 1
ATOM 2480 C CA . ASP A 1 325 ? 26.681 15.995 -5.671 1.00 58.22 325 ASP A CA 1
ATOM 2481 C C . ASP A 1 325 ? 27.630 15.066 -6.463 1.00 58.22 325 ASP A C 1
ATOM 2483 O O . ASP A 1 325 ? 28.553 15.503 -7.139 1.00 58.22 325 ASP A O 1
ATOM 2487 N N . ARG A 1 326 ? 27.467 13.745 -6.353 1.00 65.88 326 ARG A N 1
ATOM 2488 C CA . ARG A 1 326 ? 28.282 12.723 -7.011 1.00 65.88 326 ARG A CA 1
ATOM 2489 C C . ARG A 1 326 ? 27.501 11.912 -8.042 1.00 65.88 326 ARG A C 1
ATOM 2491 O O . ARG A 1 326 ? 28.106 11.112 -8.752 1.00 65.88 326 ARG A O 1
ATOM 2498 N N . ALA A 1 327 ? 26.184 12.089 -8.152 1.00 70.88 327 ALA A N 1
ATOM 2499 C CA . ALA A 1 327 ? 25.387 11.342 -9.117 1.00 70.88 327 ALA A CA 1
ATOM 2500 C C . ALA A 1 327 ? 25.693 11.777 -10.565 1.00 70.88 327 ALA A C 1
ATOM 2502 O O . ALA A 1 327 ? 25.824 12.963 -10.860 1.00 70.88 327 ALA A O 1
ATOM 2503 N N . LEU A 1 328 ? 25.763 10.812 -11.492 1.00 83.06 328 LEU A N 1
ATOM 2504 C CA . LEU A 1 328 ? 25.878 11.088 -12.930 1.00 83.06 328 LEU A CA 1
ATOM 2505 C C . LEU A 1 328 ? 24.738 12.000 -13.399 1.00 83.06 328 LEU A C 1
ATOM 2507 O O . LEU A 1 328 ? 23.567 11.744 -13.096 1.00 83.06 328 LEU A O 1
ATOM 2511 N N . ARG A 1 329 ? 25.065 13.029 -14.181 1.00 90.19 329 ARG A N 1
ATOM 2512 C CA . ARG A 1 329 ? 24.059 13.866 -14.841 1.00 90.19 329 ARG A CA 1
ATOM 2513 C C . ARG A 1 329 ? 23.635 13.175 -16.120 1.00 90.19 329 ARG A C 1
ATOM 2515 O O . ARG A 1 329 ? 24.473 12.841 -16.954 1.00 90.19 329 ARG A O 1
ATOM 2522 N N . ILE A 1 330 ? 22.340 12.931 -16.243 1.00 94.06 330 ILE A N 1
ATOM 2523 C CA . ILE A 1 330 ? 21.774 12.168 -17.349 1.00 94.06 330 ILE A CA 1
ATOM 2524 C C . ILE A 1 330 ? 20.838 13.072 -18.131 1.00 94.06 330 ILE A C 1
ATOM 2526 O O . ILE A 1 330 ? 20.081 13.834 -17.537 1.00 94.06 330 ILE A O 1
ATOM 2530 N N . TRP A 1 331 ? 20.894 12.968 -19.451 1.00 95.44 331 TRP A N 1
ATOM 2531 C CA . TRP A 1 331 ? 20.006 13.645 -20.381 1.00 95.44 331 TRP A CA 1
ATOM 2532 C C . TRP A 1 331 ? 19.389 12.623 -21.325 1.00 95.44 331 TRP A C 1
ATOM 2534 O O . TRP A 1 331 ? 20.070 11.700 -21.777 1.00 95.44 331 TRP A O 1
ATOM 2544 N N . LEU A 1 332 ? 18.112 12.816 -21.638 1.00 96.62 332 LEU A N 1
ATOM 2545 C CA . LEU A 1 332 ? 17.452 12.136 -22.743 1.00 96.62 332 LEU A CA 1
ATOM 2546 C C . LEU A 1 332 ? 17.159 13.169 -23.825 1.00 96.62 332 LEU A C 1
ATOM 2548 O O . LEU A 1 332 ? 16.543 14.200 -23.543 1.00 96.62 332 LEU A O 1
ATOM 2552 N N . ALA A 1 333 ? 17.596 12.879 -25.045 1.00 96.12 333 ALA A N 1
ATOM 2553 C CA . ALA A 1 333 ? 17.269 13.644 -26.233 1.00 96.12 333 ALA A CA 1
ATOM 2554 C C . ALA A 1 333 ? 16.413 12.803 -27.183 1.00 96.12 333 ALA A C 1
ATOM 2556 O O . ALA A 1 333 ? 16.771 11.665 -27.485 1.00 96.12 333 ALA A O 1
ATOM 2557 N N . LEU A 1 334 ? 15.300 13.360 -27.659 1.00 95.00 334 LEU A N 1
ATOM 2558 C CA . LEU A 1 334 ? 14.438 12.755 -28.680 1.00 95.00 334 LEU A CA 1
ATOM 2559 C C . LEU A 1 334 ? 14.043 13.816 -29.718 1.00 95.00 334 LEU A C 1
ATOM 2561 O O . LEU A 1 334 ? 13.948 15.002 -29.374 1.00 95.00 334 LEU A O 1
ATOM 2565 N N . PRO A 1 335 ? 13.786 13.422 -30.974 1.00 93.88 335 PRO A N 1
ATOM 2566 C CA . PRO A 1 335 ? 13.248 14.317 -31.974 1.00 93.88 335 PRO A CA 1
ATOM 2567 C C . PRO A 1 335 ? 11.748 14.521 -31.741 1.00 93.88 335 PRO A C 1
ATOM 2569 O O . PRO A 1 335 ? 10.961 13.573 -31.657 1.00 93.88 335 PRO A O 1
ATOM 2572 N N . VAL A 1 336 ? 11.347 15.784 -31.656 1.00 91.50 336 VAL A N 1
ATOM 2573 C CA . VAL A 1 336 ? 9.970 16.231 -31.476 1.00 91.50 336 VAL A CA 1
ATOM 2574 C C . VAL A 1 336 ? 9.676 17.277 -32.542 1.00 91.50 336 VAL A C 1
ATOM 2576 O O . VAL A 1 336 ? 10.327 18.318 -32.579 1.00 91.50 336 VAL A O 1
ATOM 2579 N N . ARG A 1 337 ? 8.688 17.005 -33.406 1.00 90.25 337 ARG A N 1
ATOM 2580 C CA . ARG A 1 337 ? 8.306 17.891 -34.525 1.00 90.25 337 ARG A CA 1
ATOM 2581 C C . ARG A 1 337 ? 9.517 18.289 -35.393 1.00 90.25 337 ARG A C 1
ATOM 2583 O O . ARG A 1 337 ? 9.750 19.469 -35.635 1.00 90.25 337 ARG A O 1
ATOM 2590 N N . GLY A 1 338 ? 10.331 17.303 -35.780 1.00 89.19 338 GLY A N 1
ATOM 2591 C CA . GLY A 1 338 ? 11.522 17.505 -36.614 1.00 89.19 338 GLY A CA 1
ATOM 2592 C C . GLY A 1 338 ? 12.741 18.108 -35.900 1.00 89.19 338 GLY A C 1
ATOM 2593 O O . GLY A 1 338 ? 13.769 18.317 -36.535 1.00 89.19 338 GLY A O 1
ATOM 2594 N N . GLN A 1 339 ? 12.669 18.391 -34.593 1.00 91.75 339 GLN A N 1
ATOM 2595 C CA . GLN A 1 339 ? 13.765 19.013 -33.840 1.00 91.75 339 GLN A CA 1
ATOM 2596 C C . GLN A 1 339 ? 14.186 18.177 -32.633 1.00 91.75 339 GLN A C 1
ATOM 2598 O O . GLN A 1 339 ? 13.349 17.722 -31.855 1.00 91.75 339 GLN A O 1
ATOM 2603 N N . TRP A 1 340 ? 15.493 18.019 -32.424 1.00 94.19 340 TRP A N 1
ATOM 2604 C CA . TRP A 1 340 ? 16.023 17.372 -31.225 1.00 94.19 340 TRP A CA 1
ATOM 2605 C C . TRP A 1 340 ? 15.789 18.239 -29.989 1.00 94.19 340 TRP A C 1
ATOM 2607 O O . TRP A 1 340 ? 16.283 19.363 -29.898 1.00 94.19 340 TRP A O 1
ATOM 2617 N N . ARG A 1 341 ? 15.073 17.692 -29.005 1.00 94.75 341 ARG A N 1
ATOM 2618 C CA . ARG A 1 341 ? 14.908 18.294 -27.680 1.00 94.75 341 ARG A CA 1
ATOM 2619 C C . ARG A 1 341 ? 15.567 17.402 -26.645 1.00 94.75 341 ARG A C 1
ATOM 2621 O O . ARG A 1 341 ? 15.339 16.196 -26.643 1.00 94.75 341 ARG A O 1
ATOM 2628 N N . ALA A 1 342 ? 16.365 17.999 -25.765 1.00 94.69 342 ALA A N 1
ATOM 2629 C CA . ALA A 1 342 ? 17.037 17.302 -24.678 1.00 94.69 342 ALA A CA 1
ATOM 2630 C C . ALA A 1 342 ? 16.578 17.849 -23.327 1.00 94.69 342 ALA A C 1
ATOM 2632 O O . ALA A 1 342 ? 16.563 19.064 -23.121 1.00 94.69 342 ALA A O 1
ATOM 2633 N N . LYS A 1 343 ? 16.244 16.955 -22.394 1.00 95.12 343 LYS A N 1
ATOM 2634 C CA . LYS A 1 343 ? 15.931 17.312 -21.005 1.00 95.12 343 LYS A CA 1
ATOM 2635 C C . LYS A 1 343 ? 16.739 16.456 -20.030 1.00 95.12 343 LYS A C 1
ATOM 2637 O O . LYS A 1 343 ? 17.036 15.295 -20.335 1.00 95.12 343 LYS A O 1
ATOM 2642 N N . PRO A 1 344 ? 17.113 17.009 -18.864 1.00 94.62 344 PRO A N 1
ATOM 2643 C CA . PRO A 1 344 ? 17.795 16.240 -17.838 1.00 94.62 344 PRO A CA 1
ATOM 2644 C C . PRO A 1 344 ? 16.840 15.208 -17.229 1.00 94.62 344 PRO A C 1
ATOM 2646 O O . PRO A 1 344 ? 15.644 15.461 -17.078 1.00 94.62 344 PRO A O 1
ATOM 2649 N N . VAL A 1 345 ? 17.380 14.057 -16.847 1.00 94.38 345 VAL A N 1
ATOM 2650 C CA . VAL A 1 345 ? 16.675 13.011 -16.102 1.00 94.38 345 VAL A CA 1
ATOM 2651 C C . VAL A 1 345 ? 16.946 13.210 -14.615 1.00 94.38 345 VAL A C 1
ATOM 2653 O O . VAL A 1 345 ? 18.105 13.351 -14.209 1.00 94.38 345 VAL A O 1
ATOM 2656 N N . ALA A 1 346 ? 15.894 13.208 -13.799 1.00 91.88 346 ALA A N 1
ATOM 2657 C CA . ALA A 1 346 ? 16.020 13.456 -12.369 1.00 91.88 346 ALA A CA 1
ATOM 2658 C C . ALA A 1 346 ? 16.896 12.393 -11.680 1.00 91.88 346 ALA A C 1
ATOM 2660 O O . ALA A 1 346 ? 16.900 11.211 -12.031 1.00 91.88 346 ALA A O 1
ATOM 2661 N N . ALA A 1 347 ? 17.665 12.818 -10.675 1.00 88.31 347 ALA A N 1
ATOM 2662 C CA . ALA A 1 347 ? 18.519 11.920 -9.889 1.00 88.31 347 ALA A CA 1
ATOM 2663 C C . ALA A 1 347 ? 17.756 11.170 -8.781 1.00 88.31 347 ALA A C 1
ATOM 2665 O O . ALA A 1 347 ? 18.279 10.210 -8.208 1.00 88.31 347 ALA A O 1
ATOM 2666 N N . VAL A 1 348 ? 16.535 11.621 -8.496 1.00 89.44 348 VAL A N 1
ATOM 2667 C CA . VAL A 1 348 ? 15.639 11.116 -7.458 1.00 89.44 348 VAL A CA 1
ATOM 2668 C C . VAL A 1 348 ? 14.457 10.429 -8.144 1.00 89.44 348 VAL A C 1
ATOM 2670 O O . VAL A 1 348 ? 13.951 10.934 -9.148 1.00 89.44 348 VAL A O 1
ATOM 2673 N N . GLY A 1 349 ? 14.054 9.268 -7.630 1.00 88.31 349 GLY A N 1
ATOM 2674 C CA . GLY A 1 349 ? 12.892 8.532 -8.133 1.00 88.31 349 GLY A CA 1
ATOM 2675 C C . GLY A 1 349 ? 11.559 9.182 -7.753 1.00 88.31 349 GLY A C 1
ATOM 2676 O O . GLY A 1 349 ? 11.509 10.117 -6.950 1.00 88.31 349 GLY A O 1
ATOM 2677 N N . ILE A 1 350 ? 10.460 8.645 -8.281 1.00 87.25 350 ILE A N 1
ATOM 2678 C CA . ILE A 1 350 ? 9.093 9.118 -8.004 1.00 87.25 350 ILE A CA 1
ATOM 2679 C C . ILE A 1 350 ? 8.712 8.969 -6.523 1.00 87.25 350 ILE A C 1
ATOM 2681 O O . ILE A 1 350 ? 7.957 9.773 -5.984 1.00 87.25 350 ILE A O 1
ATOM 2685 N N . SER A 1 351 ? 9.316 8.004 -5.826 1.00 84.56 351 SER A N 1
ATOM 2686 C CA . SER A 1 351 ? 9.188 7.825 -4.375 1.00 84.56 351 SER A CA 1
ATOM 2687 C C . SER A 1 351 ? 9.987 8.846 -3.549 1.00 84.56 351 SER A C 1
ATOM 2689 O O . SER A 1 351 ? 10.048 8.730 -2.325 1.00 84.56 351 SER A O 1
ATOM 2691 N N . GLN A 1 352 ? 10.595 9.850 -4.196 1.00 87.75 352 GLN A N 1
ATOM 2692 C CA . GLN A 1 352 ? 11.482 10.849 -3.590 1.00 87.75 352 GLN A CA 1
ATOM 2693 C C . GLN A 1 352 ? 12.731 10.237 -2.932 1.00 87.75 352 GLN A C 1
ATOM 2695 O O . GLN A 1 352 ? 13.267 10.777 -1.966 1.00 87.75 352 GLN A O 1
ATOM 2700 N N . ILE A 1 353 ? 13.200 9.105 -3.458 1.00 87.56 353 ILE A N 1
ATOM 2701 C CA . ILE A 1 353 ? 14.363 8.366 -2.956 1.00 87.56 353 ILE A CA 1
ATOM 2702 C C . ILE A 1 353 ? 15.563 8.581 -3.884 1.00 87.56 353 ILE A C 1
ATOM 2704 O O . ILE A 1 353 ? 15.431 8.571 -5.111 1.00 87.56 353 ILE A O 1
ATOM 2708 N N . GLU A 1 354 ? 16.748 8.767 -3.302 1.00 89.31 354 GLU A N 1
ATOM 2709 C CA . GLU A 1 354 ? 17.999 8.847 -4.058 1.00 89.31 354 GLU A CA 1
ATOM 2710 C C . GLU A 1 354 ? 18.344 7.497 -4.713 1.00 89.31 354 GLU A C 1
ATOM 2712 O O . GLU A 1 354 ? 18.321 6.447 -4.074 1.00 89.31 354 GLU A O 1
ATOM 2717 N N . LEU A 1 355 ? 18.727 7.523 -5.992 1.00 90.62 355 LEU A N 1
ATOM 2718 C CA . LEU A 1 355 ? 18.950 6.319 -6.805 1.00 90.62 355 LEU A CA 1
ATOM 2719 C C . LEU A 1 355 ? 20.422 5.849 -6.856 1.00 90.62 355 LEU A C 1
ATOM 2721 O O . LEU A 1 355 ? 20.847 5.208 -7.828 1.00 90.62 355 LEU A O 1
ATOM 2725 N N . SER A 1 356 ? 21.234 6.193 -5.850 1.00 88.81 356 SER A N 1
ATOM 2726 C CA . SER A 1 356 ? 22.636 5.755 -5.759 1.00 88.81 356 SER A CA 1
ATOM 2727 C C . SER A 1 356 ? 22.758 4.309 -5.265 1.00 88.81 356 SER A C 1
ATOM 2729 O O . SER A 1 356 ? 21.926 3.818 -4.506 1.00 88.81 356 SER A O 1
ATOM 2731 N N . ASP A 1 357 ? 23.808 3.599 -5.693 1.00 90.31 357 ASP A N 1
ATOM 2732 C CA . ASP A 1 357 ? 24.015 2.186 -5.328 1.00 90.31 357 ASP A CA 1
ATOM 2733 C C . ASP A 1 357 ? 24.110 1.954 -3.824 1.00 90.31 357 ASP A C 1
ATOM 2735 O O . ASP A 1 357 ? 23.650 0.930 -3.318 1.00 90.31 357 ASP A O 1
ATOM 2739 N N . GLU A 1 358 ? 24.701 2.905 -3.107 1.00 90.44 358 GLU A N 1
ATOM 2740 C CA . GLU A 1 358 ? 24.788 2.853 -1.656 1.00 90.44 358 GLU A CA 1
ATOM 2741 C C . GLU A 1 358 ? 23.400 2.946 -1.010 1.00 90.44 358 GLU A C 1
ATOM 2743 O O . GLU A 1 358 ? 23.070 2.106 -0.170 1.00 90.44 358 GLU A O 1
ATOM 2748 N N . HIS A 1 359 ? 22.563 3.898 -1.437 1.00 89.44 359 HIS A N 1
ATOM 2749 C CA . HIS A 1 359 ? 21.200 4.042 -0.921 1.00 89.44 359 HIS A CA 1
ATOM 2750 C C . HIS A 1 359 ? 20.341 2.822 -1.237 1.00 89.44 359 HIS A C 1
ATOM 2752 O O . HIS A 1 359 ? 19.721 2.266 -0.333 1.00 89.44 359 HIS A O 1
ATOM 2758 N N . LEU A 1 360 ? 20.366 2.329 -2.477 1.00 91.62 360 LEU A N 1
ATOM 2759 C CA . LEU A 1 360 ? 19.614 1.129 -2.860 1.00 91.62 360 LEU A CA 1
ATOM 2760 C C . LEU A 1 360 ? 20.071 -0.108 -2.074 1.00 91.62 360 LEU A C 1
ATOM 2762 O O . LEU A 1 360 ? 19.251 -0.940 -1.692 1.00 91.62 360 LEU A O 1
ATOM 2766 N N . ARG A 1 361 ? 21.371 -0.230 -1.772 1.00 92.94 361 ARG A N 1
ATOM 2767 C CA . ARG A 1 361 ? 21.887 -1.307 -0.914 1.00 92.94 361 ARG A CA 1
ATOM 2768 C C . ARG A 1 361 ? 21.362 -1.185 0.515 1.00 92.94 361 ARG A C 1
ATOM 2770 O O . ARG A 1 361 ? 20.931 -2.190 1.069 1.00 92.94 361 ARG A O 1
ATOM 2777 N N . ARG A 1 362 ? 21.356 0.021 1.094 1.00 93.06 362 ARG A N 1
ATOM 2778 C CA . ARG A 1 362 ? 20.785 0.271 2.432 1.00 93.06 362 ARG A CA 1
ATOM 2779 C C . ARG A 1 362 ? 19.295 -0.066 2.475 1.00 93.06 362 ARG A C 1
ATOM 2781 O O . ARG A 1 362 ? 18.872 -0.749 3.402 1.00 93.06 362 ARG A O 1
ATOM 2788 N N . ILE A 1 363 ? 18.536 0.324 1.447 1.00 91.00 363 ILE A N 1
ATOM 2789 C CA . ILE A 1 363 ? 17.117 -0.030 1.291 1.00 91.00 363 ILE A CA 1
ATOM 2790 C C . ILE A 1 363 ? 16.947 -1.548 1.283 1.00 91.00 363 ILE A C 1
ATOM 2792 O O . ILE A 1 363 ? 16.185 -2.070 2.091 1.00 91.00 363 ILE A O 1
ATOM 2796 N N . ARG A 1 364 ? 17.693 -2.273 0.441 1.00 91.12 364 ARG A N 1
ATOM 2797 C CA . ARG A 1 364 ? 17.636 -3.744 0.389 1.00 91.12 364 ARG A CA 1
ATOM 2798 C C . ARG A 1 364 ? 17.933 -4.383 1.733 1.00 91.12 364 ARG A C 1
ATOM 2800 O O . ARG A 1 364 ? 17.165 -5.229 2.173 1.00 91.12 364 ARG A O 1
ATOM 2807 N N . THR A 1 365 ? 19.021 -3.979 2.386 1.00 93.38 365 THR A N 1
ATOM 2808 C CA . THR A 1 365 ? 19.407 -4.516 3.697 1.00 93.38 365 THR A CA 1
ATOM 2809 C C . THR A 1 365 ? 18.323 -4.253 4.740 1.00 93.38 365 THR A C 1
ATOM 2811 O O . THR A 1 365 ? 17.972 -5.161 5.492 1.00 93.38 365 THR A O 1
ATOM 2814 N N . HIS A 1 366 ? 17.745 -3.047 4.751 1.00 91.00 366 HIS A N 1
ATOM 2815 C CA . HIS A 1 366 ? 16.639 -2.696 5.643 1.00 91.00 366 HIS A CA 1
ATOM 2816 C C . HIS A 1 366 ? 15.407 -3.563 5.376 1.00 91.00 366 HIS A C 1
ATOM 2818 O O . HIS A 1 366 ? 14.911 -4.221 6.286 1.00 91.00 366 HIS A O 1
ATOM 2824 N N . LEU A 1 367 ? 14.947 -3.638 4.124 1.00 88.12 367 LEU A N 1
ATOM 2825 C CA . LEU A 1 367 ? 13.766 -4.423 3.753 1.00 88.12 367 LEU A CA 1
ATOM 2826 C C . LEU A 1 367 ? 13.953 -5.923 4.011 1.00 88.12 367 LEU A C 1
ATOM 2828 O O . LEU A 1 367 ? 13.025 -6.573 4.489 1.00 88.12 367 LEU A O 1
ATOM 2832 N N . LEU A 1 368 ? 15.150 -6.465 3.769 1.00 86.62 368 LEU A N 1
ATOM 2833 C CA . LEU A 1 368 ? 15.496 -7.850 4.101 1.00 86.62 368 LEU A CA 1
ATOM 2834 C C . LEU A 1 368 ? 15.453 -8.098 5.610 1.00 86.62 368 LEU A C 1
ATOM 2836 O O . LEU A 1 368 ? 14.856 -9.083 6.042 1.00 86.62 368 LEU A O 1
ATOM 2840 N N . GLY A 1 369 ? 16.009 -7.187 6.416 1.00 85.81 369 GLY A N 1
ATOM 2841 C CA . GLY A 1 369 ? 15.919 -7.250 7.879 1.00 85.81 369 GLY A CA 1
ATOM 2842 C C . GLY A 1 369 ? 14.476 -7.200 8.394 1.00 85.81 369 GLY A C 1
ATOM 2843 O O . GLY A 1 369 ? 14.166 -7.760 9.442 1.00 85.81 369 GLY A O 1
ATOM 2844 N N . ARG A 1 370 ? 13.573 -6.587 7.621 1.00 81.94 370 ARG A N 1
ATOM 2845 C CA . ARG A 1 370 ? 12.125 -6.543 7.871 1.00 81.94 370 ARG A CA 1
ATOM 2846 C C . ARG A 1 370 ? 11.342 -7.675 7.209 1.00 81.94 370 ARG A C 1
ATOM 2848 O O . ARG A 1 370 ? 10.121 -7.660 7.290 1.00 81.94 370 ARG A O 1
ATOM 2855 N N . GLN A 1 371 ? 11.994 -8.603 6.507 1.00 82.06 371 GLN A N 1
ATOM 2856 C CA . GLN A 1 371 ? 11.333 -9.630 5.688 1.00 82.06 371 GLN A CA 1
ATOM 2857 C C . GLN A 1 371 ? 10.259 -9.062 4.739 1.00 82.06 371 GLN A C 1
ATOM 2859 O O . GLN A 1 371 ? 9.278 -9.735 4.429 1.00 82.06 371 GLN A O 1
ATOM 2864 N N . TYR A 1 372 ? 10.433 -7.818 4.282 1.00 79.31 372 TYR A N 1
ATOM 2865 C CA . TYR A 1 372 ? 9.465 -7.084 3.460 1.00 79.31 372 TYR A CA 1
ATOM 2866 C C . TYR A 1 372 ? 8.090 -6.854 4.126 1.00 79.31 372 TYR A C 1
ATOM 2868 O O . TYR A 1 372 ? 7.129 -6.493 3.454 1.00 79.31 372 TYR A O 1
ATOM 2876 N N . THR A 1 373 ? 7.975 -7.002 5.453 1.00 78.62 373 THR A N 1
ATOM 2877 C CA . THR A 1 373 ? 6.789 -6.591 6.225 1.00 78.62 373 THR A CA 1
ATOM 2878 C C . THR A 1 373 ? 6.968 -5.165 6.744 1.00 78.62 373 THR A C 1
ATOM 2880 O O . THR A 1 373 ? 7.056 -4.931 7.948 1.00 78.62 373 THR A O 1
ATOM 2883 N N . SER A 1 374 ? 7.096 -4.211 5.824 1.00 83.31 374 SER A N 1
ATOM 2884 C CA . SER A 1 374 ? 7.331 -2.794 6.129 1.00 83.31 374 SER A CA 1
ATOM 2885 C C . SER A 1 374 ? 6.574 -1.896 5.162 1.00 83.31 374 SER A C 1
ATOM 2887 O O . SER A 1 374 ? 6.454 -2.225 3.978 1.00 83.31 374 SER A O 1
ATOM 2889 N N . ALA A 1 375 ? 6.105 -0.745 5.648 1.00 81.25 375 ALA A N 1
ATOM 2890 C CA . ALA A 1 375 ? 5.429 0.255 4.835 1.00 81.25 375 ALA A CA 1
ATOM 2891 C C . ALA A 1 375 ? 6.361 0.849 3.760 1.00 81.25 375 ALA A C 1
ATOM 2893 O O . ALA A 1 375 ? 5.916 1.430 2.778 1.00 81.25 375 ALA A O 1
ATOM 2894 N N . LEU A 1 376 ? 7.672 0.673 3.919 1.00 86.88 376 LEU A N 1
ATOM 2895 C CA . LEU A 1 376 ? 8.697 1.129 2.986 1.00 86.88 376 LEU A CA 1
ATOM 2896 C C . LEU A 1 376 ? 8.965 0.141 1.841 1.00 86.88 376 LEU A C 1
ATOM 2898 O O . LEU A 1 376 ? 9.763 0.433 0.951 1.00 86.88 376 LEU A O 1
ATOM 2902 N N . THR A 1 377 ? 8.303 -1.019 1.842 1.00 86.50 377 THR A N 1
ATOM 2903 C CA . THR A 1 377 ? 8.536 -2.089 0.861 1.00 86.50 377 THR A CA 1
ATOM 2904 C C . THR A 1 377 ? 8.204 -1.652 -0.562 1.00 86.50 377 THR A C 1
ATOM 2906 O O . THR A 1 377 ? 9.061 -1.762 -1.436 1.00 86.50 377 THR A O 1
ATOM 2909 N N . SER A 1 378 ? 6.995 -1.126 -0.805 1.00 85.94 378 SER A N 1
ATOM 2910 C CA . SER A 1 378 ? 6.616 -0.639 -2.142 1.00 85.94 378 SER A CA 1
ATOM 2911 C C . SER A 1 378 ? 7.505 0.540 -2.585 1.00 85.94 378 SER A C 1
ATOM 2913 O O . SER A 1 378 ? 8.165 0.407 -3.618 1.00 85.94 378 SER A O 1
ATOM 2915 N N . PRO A 1 379 ? 7.685 1.617 -1.785 1.00 89.31 379 PRO A N 1
ATOM 2916 C CA . PRO A 1 379 ? 8.599 2.708 -2.139 1.00 89.31 379 PRO A CA 1
ATOM 2917 C C . PRO A 1 379 ? 10.040 2.262 -2.428 1.00 89.31 379 PRO A C 1
ATOM 2919 O O . PRO A 1 379 ? 10.690 2.818 -3.316 1.00 89.31 379 PRO A O 1
ATOM 2922 N N . GLY A 1 380 ? 10.541 1.254 -1.706 1.00 91.94 380 GLY A N 1
ATOM 2923 C CA . GLY A 1 380 ? 11.868 0.688 -1.929 1.00 91.94 380 GLY A CA 1
ATOM 2924 C C . GLY A 1 380 ? 11.991 -0.033 -3.271 1.00 91.94 380 GLY A C 1
ATOM 2925 O O . GLY A 1 380 ? 12.946 0.219 -4.003 1.00 91.94 380 GLY A O 1
ATOM 2926 N N . PHE A 1 381 ? 11.011 -0.861 -3.647 1.00 93.19 381 PHE A N 1
ATOM 2927 C CA . PHE A 1 381 ? 10.991 -1.490 -4.975 1.00 93.19 381 PHE A CA 1
ATOM 2928 C C . PHE A 1 381 ? 10.786 -0.475 -6.103 1.00 93.19 381 PHE A C 1
ATOM 2930 O O . PHE A 1 381 ? 11.419 -0.614 -7.147 1.00 93.19 381 PHE A O 1
ATOM 2937 N N . VAL A 1 382 ? 9.982 0.573 -5.888 1.00 93.00 382 VAL A N 1
ATOM 2938 C CA . VAL A 1 382 ? 9.864 1.700 -6.830 1.00 93.00 382 VAL A CA 1
ATOM 2939 C C . VAL A 1 382 ? 11.225 2.367 -7.037 1.00 93.00 382 VAL A C 1
ATOM 2941 O O . VAL A 1 382 ? 11.615 2.609 -8.173 1.00 93.00 382 VAL A O 1
ATOM 2944 N N . ALA A 1 383 ? 11.995 2.605 -5.971 1.00 93.75 383 ALA A N 1
ATOM 2945 C CA . ALA A 1 383 ? 13.336 3.175 -6.100 1.00 93.75 383 ALA A CA 1
ATOM 2946 C C . ALA A 1 383 ? 14.303 2.245 -6.850 1.00 93.75 383 ALA A C 1
ATOM 2948 O O . ALA A 1 383 ? 15.083 2.706 -7.682 1.00 93.75 383 ALA A O 1
ATOM 2949 N N . GLU A 1 384 ? 14.256 0.934 -6.599 1.00 95.50 384 GLU A N 1
ATOM 2950 C CA . GLU A 1 384 ? 15.058 -0.029 -7.364 1.00 95.50 384 GLU A CA 1
ATOM 2951 C C . GLU A 1 384 ? 14.688 -0.044 -8.849 1.00 95.50 384 GLU A C 1
ATOM 2953 O O . GLU A 1 384 ? 15.575 -0.070 -9.707 1.00 95.50 384 GLU A O 1
ATOM 2958 N N . TYR A 1 385 ? 13.391 0.002 -9.145 1.00 96.69 385 TYR A N 1
ATOM 2959 C CA . TYR A 1 385 ? 12.865 0.050 -10.500 1.00 96.69 385 TYR A CA 1
ATOM 2960 C C . TYR A 1 385 ? 13.270 1.340 -11.222 1.00 96.69 385 TYR A C 1
ATOM 2962 O O . TYR A 1 385 ? 13.809 1.289 -12.327 1.00 96.69 385 TYR A O 1
ATOM 2970 N N . ASP A 1 386 ? 13.101 2.493 -10.578 1.00 95.88 386 ASP A N 1
ATOM 2971 C CA . ASP A 1 386 ? 13.497 3.799 -11.105 1.00 95.88 386 ASP A CA 1
ATOM 2972 C C . ASP A 1 386 ? 15.003 3.877 -11.347 1.00 95.88 386 ASP A C 1
ATOM 2974 O O . ASP A 1 386 ? 15.449 4.394 -12.371 1.00 95.88 386 ASP A O 1
ATOM 2978 N N . ALA A 1 387 ? 15.810 3.321 -10.442 1.00 95.56 387 ALA A N 1
ATOM 2979 C CA . ALA A 1 387 ? 17.248 3.227 -10.640 1.00 95.56 387 ALA A CA 1
ATOM 2980 C C . ALA A 1 387 ? 17.607 2.342 -11.840 1.00 95.56 387 ALA A C 1
ATOM 2982 O O . ALA A 1 387 ? 18.527 2.678 -12.589 1.00 95.56 387 ALA A O 1
ATOM 2983 N N . ALA A 1 388 ? 16.893 1.233 -12.042 1.00 96.44 388 ALA A N 1
ATOM 2984 C CA . ALA A 1 388 ? 17.083 0.366 -13.199 1.00 96.44 388 ALA A CA 1
ATOM 2985 C C . ALA A 1 388 ? 16.683 1.062 -14.508 1.00 96.44 388 ALA A C 1
ATOM 2987 O O . ALA A 1 388 ? 17.456 1.020 -15.467 1.00 96.44 388 ALA A O 1
ATOM 2988 N N . CYS A 1 389 ? 15.549 1.771 -14.526 1.00 96.50 389 CYS A N 1
ATOM 2989 C CA . CYS A 1 389 ? 15.106 2.593 -15.656 1.00 96.50 389 CYS A CA 1
ATOM 2990 C C . CYS A 1 389 ? 16.125 3.687 -15.974 1.00 96.50 389 CYS A C 1
ATOM 2992 O O . CYS A 1 389 ? 16.577 3.808 -17.109 1.00 96.50 389 CYS A O 1
ATOM 2994 N N . ARG A 1 390 ? 16.583 4.420 -14.954 1.00 95.00 390 ARG A N 1
ATOM 2995 C CA . ARG A 1 390 ? 17.618 5.451 -15.089 1.00 95.00 390 ARG A CA 1
ATOM 2996 C C . ARG A 1 390 ? 18.924 4.912 -15.654 1.00 95.00 390 ARG A C 1
ATOM 2998 O O . ARG A 1 390 ? 19.634 5.654 -16.310 1.00 95.00 390 ARG A O 1
ATOM 3005 N N . ARG A 1 391 ? 19.256 3.644 -15.413 1.00 95.25 391 ARG A N 1
ATOM 3006 C CA . ARG A 1 391 ? 20.473 2.996 -15.933 1.00 95.25 391 ARG A CA 1
ATOM 3007 C C . ARG A 1 391 ? 20.252 2.248 -17.245 1.00 95.25 391 ARG A C 1
ATOM 3009 O O . ARG A 1 391 ? 21.199 1.630 -17.724 1.00 95.25 391 ARG A O 1
ATOM 3016 N N . LEU A 1 392 ? 19.031 2.272 -17.785 1.00 95.19 392 LEU A N 1
ATOM 3017 C CA . LEU A 1 392 ? 18.608 1.479 -18.941 1.00 95.19 392 LEU A CA 1
ATOM 3018 C C . LEU A 1 392 ? 18.939 -0.018 -18.777 1.00 95.19 392 LEU A C 1
ATOM 3020 O O . LEU A 1 392 ? 19.344 -0.697 -19.716 1.00 95.19 392 LEU A O 1
ATOM 3024 N N . ASN A 1 393 ? 18.805 -0.543 -17.554 1.00 95.38 393 ASN A N 1
ATOM 3025 C CA . ASN A 1 393 ? 19.109 -1.937 -17.238 1.00 95.38 393 ASN A CA 1
ATOM 3026 C C . ASN A 1 393 ? 17.822 -2.773 -17.208 1.00 95.38 393 ASN A C 1
ATOM 3028 O O . ASN A 1 393 ? 17.171 -2.886 -16.168 1.00 95.38 393 ASN A O 1
ATOM 3032 N N . ALA A 1 394 ? 17.493 -3.385 -18.348 1.00 93.75 394 ALA A N 1
ATOM 3033 C CA . ALA A 1 394 ? 16.313 -4.232 -18.526 1.00 93.75 394 ALA A CA 1
ATOM 3034 C C . ALA A 1 394 ? 16.221 -5.373 -17.493 1.00 93.75 394 ALA A C 1
ATOM 3036 O O . ALA A 1 394 ? 15.174 -5.577 -16.882 1.00 93.75 394 ALA A O 1
ATOM 3037 N N . SER A 1 395 ? 17.328 -6.076 -17.228 1.00 94.88 395 SER A N 1
ATOM 3038 C CA . SER A 1 395 ? 17.355 -7.193 -16.270 1.00 94.88 395 SER A CA 1
ATOM 3039 C C . SER A 1 395 ? 17.026 -6.747 -14.845 1.00 94.88 395 SER A C 1
ATOM 3041 O O . SER A 1 395 ? 16.230 -7.382 -14.154 1.00 94.88 395 SER A O 1
ATOM 3043 N N . ALA A 1 396 ? 17.619 -5.636 -14.399 1.00 95.31 396 ALA A N 1
ATOM 3044 C CA . ALA A 1 396 ? 17.359 -5.077 -13.075 1.00 95.31 396 ALA A CA 1
ATOM 3045 C C . ALA A 1 396 ? 15.926 -4.540 -12.957 1.00 95.31 396 ALA A C 1
ATOM 3047 O O . ALA A 1 396 ? 15.317 -4.679 -11.898 1.00 95.31 396 ALA A O 1
ATOM 3048 N N . ARG A 1 397 ? 15.385 -3.983 -14.047 1.00 94.88 397 ARG A N 1
ATOM 3049 C CA . ARG A 1 397 ? 14.018 -3.461 -14.137 1.00 94.88 397 ARG A CA 1
ATOM 3050 C C . ARG A 1 397 ? 12.988 -4.582 -13.959 1.00 94.88 397 ARG A C 1
ATOM 3052 O O . ARG A 1 397 ? 12.183 -4.544 -13.027 1.00 94.88 397 ARG A O 1
ATOM 3059 N N . LEU A 1 398 ? 13.125 -5.648 -14.751 1.00 94.12 398 LEU A N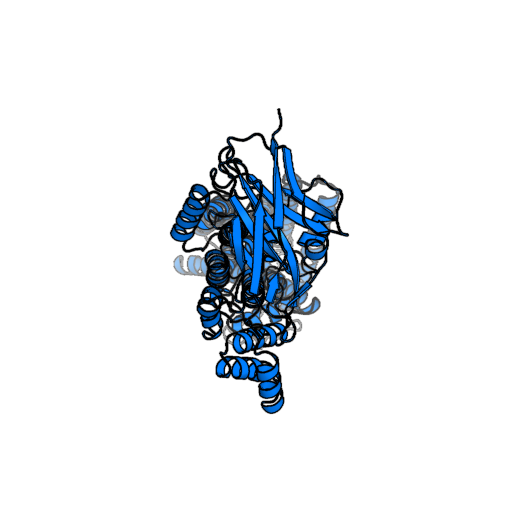 1
ATOM 3060 C CA . LEU A 1 398 ? 12.306 -6.860 -14.657 1.00 94.12 398 LEU A CA 1
ATOM 3061 C C . LEU A 1 398 ? 12.446 -7.550 -13.294 1.00 94.12 398 LEU A C 1
ATOM 3063 O O . LEU A 1 398 ? 11.450 -7.994 -12.721 1.00 94.12 398 LEU A O 1
ATOM 3067 N N . L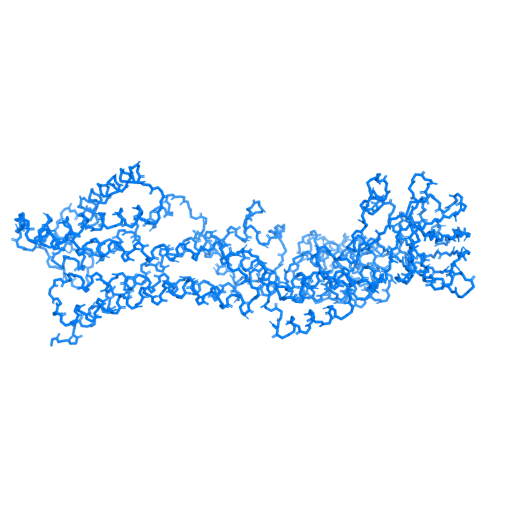YS A 1 399 ? 13.663 -7.594 -12.731 1.00 93.69 399 LYS A N 1
ATOM 3068 C CA . LYS A 1 399 ? 13.905 -8.129 -11.384 1.00 93.69 399 LYS A CA 1
ATOM 3069 C C . LYS A 1 399 ? 13.148 -7.346 -10.315 1.00 93.69 399 LYS A C 1
ATOM 3071 O O . LYS A 1 399 ? 12.498 -7.963 -9.477 1.00 93.69 399 LYS A O 1
ATOM 3076 N N . ALA A 1 400 ? 13.244 -6.016 -10.335 1.00 93.38 400 ALA A N 1
ATOM 3077 C CA . ALA A 1 400 ? 12.594 -5.151 -9.356 1.00 93.38 400 ALA A CA 1
ATOM 3078 C C . ALA A 1 400 ? 11.068 -5.293 -9.416 1.00 93.38 400 ALA A C 1
ATOM 3080 O O . ALA A 1 400 ? 10.443 -5.444 -8.371 1.00 93.38 400 ALA A O 1
ATOM 3081 N N . CYS A 1 401 ? 10.476 -5.347 -10.615 1.00 90.00 401 CYS A N 1
ATOM 3082 C CA . CYS A 1 401 ? 9.040 -5.599 -10.767 1.00 90.00 401 CYS A CA 1
ATOM 3083 C C . CYS A 1 401 ? 8.626 -7.005 -10.340 1.00 90.00 401 CYS A C 1
ATOM 3085 O O . CYS A 1 401 ? 7.621 -7.159 -9.656 1.00 90.00 401 CYS A O 1
ATOM 3087 N N . THR A 1 402 ? 9.402 -8.029 -10.695 1.00 87.81 402 THR A N 1
ATOM 3088 C CA . THR A 1 402 ? 9.108 -9.415 -10.303 1.00 87.81 402 THR A CA 1
ATOM 3089 C C . THR A 1 402 ? 9.152 -9.579 -8.786 1.00 87.81 402 THR A C 1
ATOM 3091 O O . THR A 1 402 ? 8.226 -10.129 -8.188 1.00 87.81 402 THR A O 1
ATOM 3094 N N . GLU A 1 403 ? 10.211 -9.086 -8.140 1.00 87.31 403 GLU A N 1
ATOM 3095 C CA . GLU A 1 403 ? 10.317 -9.129 -6.683 1.00 87.31 403 GLU A CA 1
ATOM 3096 C C . GLU A 1 403 ? 9.285 -8.212 -6.027 1.00 87.31 403 GLU A C 1
ATOM 3098 O O . GLU A 1 403 ? 8.664 -8.632 -5.059 1.00 87.31 403 GLU A O 1
ATOM 3103 N N . GLY A 1 404 ? 9.006 -7.031 -6.582 1.00 85.06 404 GLY A N 1
ATOM 3104 C CA . GLY A 1 404 ? 7.920 -6.154 -6.142 1.00 85.06 404 GLY A CA 1
ATOM 3105 C C . GLY A 1 404 ? 6.569 -6.869 -6.162 1.00 85.06 404 GLY A C 1
ATOM 3106 O O . GLY A 1 404 ? 5.927 -6.994 -5.124 1.00 85.06 404 GLY A O 1
ATOM 3107 N N . ALA A 1 405 ? 6.175 -7.462 -7.287 1.00 78.69 405 ALA A N 1
ATOM 3108 C CA . ALA A 1 405 ? 4.932 -8.225 -7.406 1.00 78.69 405 ALA A CA 1
ATOM 3109 C C . ALA A 1 405 ? 4.858 -9.369 -6.373 1.00 78.69 405 ALA A C 1
ATOM 3111 O O . ALA A 1 405 ? 3.853 -9.535 -5.676 1.00 78.69 405 ALA A O 1
ATOM 3112 N N . ARG A 1 406 ? 5.960 -10.109 -6.185 1.00 78.69 406 ARG A N 1
ATOM 3113 C CA . ARG A 1 406 ? 6.051 -11.199 -5.197 1.00 78.69 406 ARG A CA 1
ATOM 3114 C C . ARG A 1 406 ? 6.043 -10.711 -3.747 1.00 78.69 406 ARG A C 1
ATOM 3116 O O . ARG A 1 406 ? 5.477 -11.376 -2.882 1.00 78.69 406 ARG A O 1
ATOM 3123 N N . ARG A 1 407 ? 6.663 -9.567 -3.439 1.00 79.81 407 ARG A N 1
ATOM 3124 C CA . ARG A 1 407 ? 7.053 -9.153 -2.073 1.00 79.81 407 ARG A CA 1
ATOM 3125 C C . ARG A 1 407 ? 6.374 -7.893 -1.549 1.00 79.81 407 ARG A C 1
ATOM 3127 O O . ARG A 1 407 ? 6.314 -7.781 -0.335 1.00 79.81 407 ARG A O 1
ATOM 3134 N N . SER A 1 408 ? 5.799 -7.020 -2.376 1.00 72.25 408 SER A N 1
ATOM 3135 C CA . SER A 1 408 ? 4.983 -5.869 -1.940 1.00 72.25 408 SER A CA 1
ATOM 3136 C C . SER A 1 408 ? 3.478 -6.140 -2.022 1.00 72.25 408 SER A C 1
ATOM 3138 O O . SER A 1 408 ? 2.773 -5.871 -1.063 1.00 72.25 408 SER A O 1
ATOM 3140 N N . GLY A 1 409 ? 2.999 -6.791 -3.090 1.00 64.81 409 GLY A N 1
ATOM 3141 C CA . GLY A 1 409 ? 1.583 -7.154 -3.265 1.00 64.81 409 GLY A CA 1
ATOM 3142 C C . GLY A 1 409 ? 0.791 -6.077 -3.974 1.00 64.81 409 GLY A C 1
ATOM 3143 O O . GLY A 1 409 ? -0.369 -6.291 -4.308 1.00 64.81 409 GLY A O 1
ATOM 3144 N N . ASP A 1 410 ? 1.457 -4.963 -4.244 1.00 71.94 410 ASP A N 1
ATOM 3145 C CA . ASP A 1 410 ? 0.937 -3.851 -4.997 1.00 71.94 410 ASP A CA 1
ATOM 3146 C C . ASP A 1 410 ? 0.754 -4.280 -6.470 1.00 71.94 410 ASP A C 1
ATOM 3148 O O . ASP A 1 410 ? 1.731 -4.667 -7.129 1.00 71.94 410 ASP A O 1
ATOM 3152 N N . PRO A 1 411 ? -0.490 -4.260 -6.988 1.00 69.00 411 PRO A N 1
ATOM 3153 C CA . PRO A 1 411 ? -0.802 -4.709 -8.342 1.00 69.00 411 PRO A CA 1
ATOM 3154 C C . PRO A 1 411 ? -0.097 -3.878 -9.421 1.00 69.00 411 PRO A C 1
ATOM 3156 O O . PRO A 1 411 ? 0.117 -4.378 -10.529 1.00 69.00 411 PRO A O 1
ATOM 3159 N N . LEU A 1 412 ? 0.343 -2.653 -9.104 1.00 76.50 412 LEU A N 1
ATOM 3160 C CA . LEU A 1 412 ? 1.091 -1.811 -10.037 1.00 76.50 412 LEU A CA 1
ATOM 3161 C C . LEU A 1 412 ? 2.395 -2.470 -10.495 1.00 76.50 412 LEU A C 1
ATOM 3163 O O . LEU A 1 412 ? 2.770 -2.314 -11.657 1.00 76.50 412 LEU A O 1
ATOM 3167 N N . PHE A 1 413 ? 3.068 -3.254 -9.643 1.00 82.50 413 PHE A N 1
ATOM 3168 C CA . PHE A 1 413 ? 4.290 -3.958 -10.055 1.00 82.50 413 PHE A CA 1
ATOM 3169 C C . PHE A 1 413 ? 4.020 -5.053 -11.077 1.00 82.50 413 PHE A C 1
ATOM 3171 O O . PHE A 1 413 ? 4.852 -5.270 -11.953 1.00 82.50 413 PHE A O 1
ATOM 3178 N N . LEU A 1 414 ? 2.873 -5.732 -10.998 1.00 78.38 414 LEU A N 1
ATOM 3179 C CA . LEU A 1 414 ? 2.518 -6.734 -11.997 1.00 78.38 414 LEU A CA 1
ATOM 3180 C C . LEU A 1 414 ? 2.137 -6.072 -13.321 1.00 78.38 414 LEU A C 1
ATOM 3182 O O . LEU A 1 414 ? 2.606 -6.507 -14.366 1.00 78.38 414 LEU A O 1
ATOM 3186 N N . HIS A 1 415 ? 1.343 -5.000 -13.285 1.00 81.00 415 HIS A N 1
ATOM 3187 C CA . HIS A 1 415 ? 1.032 -4.239 -14.495 1.00 81.00 415 HIS A CA 1
ATOM 3188 C C . HIS A 1 415 ? 2.313 -3.728 -15.172 1.00 81.00 415 HIS A C 1
ATOM 3190 O O . HIS A 1 415 ? 2.507 -3.902 -16.375 1.00 81.00 415 HIS A O 1
ATOM 3196 N N . THR A 1 416 ? 3.232 -3.183 -14.373 1.00 87.31 416 THR A N 1
ATOM 3197 C CA . THR A 1 416 ? 4.541 -2.725 -14.847 1.00 87.31 416 THR A CA 1
ATOM 3198 C C . THR A 1 416 ? 5.381 -3.887 -15.386 1.00 87.31 416 THR A C 1
ATOM 3200 O O . THR A 1 416 ? 5.978 -3.747 -16.446 1.00 87.31 416 THR A O 1
ATOM 3203 N N . LEU A 1 417 ? 5.371 -5.058 -14.733 1.00 89.00 417 LEU A N 1
ATOM 3204 C CA . LEU A 1 417 ? 6.048 -6.264 -15.222 1.00 89.00 417 LEU A CA 1
ATOM 3205 C C . LEU A 1 417 ? 5.514 -6.708 -16.588 1.00 89.00 417 LEU A C 1
ATOM 3207 O O . LEU A 1 417 ? 6.309 -6.997 -17.473 1.00 89.00 417 LEU A O 1
ATOM 3211 N N . LEU A 1 418 ? 4.192 -6.772 -16.771 1.00 87.62 418 LEU A N 1
ATOM 3212 C CA . LEU A 1 418 ? 3.587 -7.187 -18.041 1.00 87.62 418 LEU A CA 1
ATOM 3213 C C . LEU A 1 418 ? 3.907 -6.185 -19.158 1.00 87.62 418 LEU A C 1
ATOM 3215 O O . LEU A 1 418 ? 4.302 -6.593 -20.248 1.00 87.62 418 LEU A O 1
ATOM 3219 N N . SER A 1 419 ? 3.808 -4.885 -18.868 1.00 88.44 419 SER A N 1
ATOM 3220 C CA . SER A 1 419 ? 4.208 -3.821 -19.798 1.00 88.44 419 SER A CA 1
ATOM 3221 C C . SER A 1 419 ? 5.688 -3.936 -20.181 1.00 88.44 419 SER A C 1
ATOM 3223 O O . SER A 1 419 ? 6.044 -3.865 -21.356 1.00 88.44 419 SER A O 1
ATOM 3225 N N . ASP A 1 420 ? 6.558 -4.215 -19.212 1.00 92.31 420 ASP A N 1
ATOM 3226 C CA . ASP A 1 420 ? 7.981 -4.418 -19.457 1.00 92.31 420 ASP A CA 1
ATOM 3227 C C . ASP A 1 420 ? 8.283 -5.668 -20.270 1.00 92.31 420 ASP A C 1
ATOM 3229 O O . ASP A 1 420 ? 9.083 -5.593 -21.195 1.00 92.31 420 ASP A O 1
ATOM 3233 N N . LEU A 1 421 ? 7.666 -6.805 -19.952 1.00 91.12 421 LEU A N 1
ATOM 3234 C CA . LEU A 1 421 ? 7.835 -8.036 -20.724 1.00 91.12 421 LEU A CA 1
ATOM 3235 C C . LEU A 1 421 ? 7.371 -7.836 -22.169 1.00 91.12 421 LEU A C 1
ATOM 3237 O O . LEU A 1 421 ? 8.034 -8.296 -23.093 1.00 91.12 421 LEU A O 1
ATOM 3241 N N . TRP A 1 422 ? 6.291 -7.079 -22.371 1.00 88.69 422 TRP A N 1
ATOM 3242 C CA . TRP A 1 422 ? 5.825 -6.702 -23.700 1.00 88.69 422 TRP A CA 1
ATOM 3243 C C . TRP A 1 422 ? 6.827 -5.817 -24.448 1.00 88.69 422 TRP A C 1
ATOM 3245 O O . TRP A 1 422 ? 7.209 -6.132 -25.574 1.00 88.69 422 TRP A O 1
ATOM 3255 N N . MET A 1 423 ? 7.274 -4.718 -23.834 1.00 88.50 423 MET A N 1
ATOM 3256 C CA . MET A 1 423 ? 8.225 -3.783 -24.450 1.00 88.50 423 MET A CA 1
ATOM 3257 C C . MET A 1 423 ? 9.595 -4.429 -24.692 1.00 88.50 423 MET A C 1
ATOM 3259 O O . MET A 1 423 ? 10.276 -4.139 -25.674 1.00 88.50 423 MET A O 1
ATOM 3263 N N . LEU A 1 424 ? 10.023 -5.319 -23.801 1.00 90.31 424 LEU A N 1
ATOM 3264 C CA . LEU A 1 424 ? 11.319 -5.989 -23.856 1.00 90.31 424 LEU A CA 1
ATOM 3265 C C . LEU A 1 424 ? 11.270 -7.334 -24.596 1.00 90.31 424 LEU A C 1
ATOM 3267 O O . LEU A 1 424 ? 12.274 -8.048 -24.620 1.00 90.31 424 LEU A O 1
ATOM 3271 N N . ALA A 1 425 ? 10.141 -7.666 -25.230 1.00 86.12 425 ALA A N 1
ATOM 3272 C CA . ALA A 1 425 ? 9.959 -8.909 -25.971 1.00 86.12 425 ALA A CA 1
ATOM 3273 C C . ALA A 1 425 ? 11.070 -9.106 -27.010 1.00 86.12 425 ALA A C 1
ATOM 3275 O O . ALA A 1 425 ? 11.367 -8.187 -27.766 1.00 86.12 425 ALA A O 1
ATOM 3276 N N . GLY A 1 426 ? 11.699 -10.284 -27.030 1.00 81.44 426 GLY A N 1
ATOM 3277 C CA . GLY A 1 426 ? 12.867 -10.592 -27.868 1.00 81.44 426 GLY A CA 1
ATOM 3278 C C . GLY A 1 426 ? 14.221 -10.503 -27.152 1.00 81.44 426 GLY A C 1
ATOM 3279 O O . GLY A 1 426 ? 15.195 -11.063 -27.646 1.00 81.44 426 GLY A O 1
ATOM 3280 N N . LEU A 1 427 ? 14.303 -9.878 -25.970 1.00 87.06 427 LEU A N 1
ATOM 3281 C CA . LEU A 1 427 ? 15.515 -9.942 -25.146 1.00 87.06 427 LEU A CA 1
ATOM 3282 C C . LEU A 1 427 ? 15.604 -11.272 -24.371 1.00 87.06 427 LEU A C 1
ATOM 3284 O O . LEU A 1 427 ? 14.599 -11.696 -23.782 1.00 87.06 427 LEU A O 1
ATOM 3288 N N . PRO A 1 428 ? 16.795 -11.900 -24.273 1.00 86.75 428 PRO A N 1
ATOM 3289 C CA . PRO A 1 428 ? 17.005 -13.089 -23.441 1.00 86.75 428 PRO A CA 1
ATOM 3290 C C . PRO A 1 428 ? 16.608 -12.874 -21.975 1.00 86.75 428 PRO A C 1
ATOM 3292 O O . PRO A 1 428 ? 16.057 -13.763 -21.322 1.00 86.75 428 PRO A O 1
ATOM 3295 N N . GLU A 1 429 ? 16.844 -11.672 -21.448 1.00 87.56 429 GLU A N 1
ATOM 3296 C CA . GLU A 1 429 ? 16.460 -11.293 -20.093 1.00 87.56 429 GLU A CA 1
ATOM 3297 C C . GLU A 1 429 ? 14.943 -11.335 -19.907 1.00 87.56 429 GLU A C 1
ATOM 3299 O O . GLU A 1 429 ? 14.472 -11.888 -18.916 1.00 87.56 429 GLU A O 1
ATOM 3304 N N . ALA A 1 430 ? 14.173 -10.798 -20.858 1.00 89.31 430 ALA A N 1
ATOM 3305 C CA . ALA A 1 430 ? 12.713 -10.820 -20.804 1.00 89.31 430 ALA A CA 1
ATOM 3306 C C . ALA A 1 430 ? 12.175 -12.255 -20.861 1.00 89.31 430 ALA A C 1
ATOM 3308 O O . ALA A 1 430 ? 11.302 -12.610 -20.068 1.00 89.31 430 ALA A O 1
ATOM 3309 N N . ALA A 1 431 ? 12.761 -13.117 -21.698 1.00 85.81 431 ALA A N 1
ATOM 3310 C CA . ALA A 1 431 ? 12.396 -14.534 -21.754 1.00 85.81 431 ALA A CA 1
ATOM 3311 C C . ALA A 1 431 ? 12.563 -15.227 -20.387 1.00 85.81 431 ALA A C 1
ATOM 3313 O O . ALA A 1 431 ? 11.647 -15.909 -19.929 1.00 85.81 431 ALA A O 1
ATOM 3314 N N . LYS A 1 432 ? 13.671 -14.967 -19.674 1.00 88.62 432 LYS A N 1
ATOM 3315 C CA . LYS A 1 432 ? 13.904 -15.502 -18.319 1.00 88.62 432 LYS A CA 1
ATOM 3316 C C . LYS A 1 432 ? 12.818 -15.089 -17.322 1.00 88.62 432 LYS A C 1
ATOM 3318 O O . LYS A 1 432 ? 12.399 -15.896 -16.498 1.00 88.62 432 LYS A O 1
ATOM 3323 N N . TYR A 1 433 ? 12.368 -13.836 -17.366 1.00 87.94 433 TYR A N 1
ATOM 3324 C CA . TYR A 1 433 ? 11.314 -13.360 -16.463 1.00 87.94 433 TYR A CA 1
ATOM 3325 C C . TYR A 1 433 ? 9.902 -13.714 -16.949 1.00 87.94 433 TYR A C 1
ATOM 3327 O O . TYR A 1 433 ? 8.977 -13.695 -16.145 1.00 87.94 433 TYR A O 1
ATOM 3335 N N . THR A 1 434 ? 9.726 -14.127 -18.206 1.00 87.75 434 THR A N 1
ATOM 3336 C CA . THR A 1 434 ? 8.442 -14.644 -18.713 1.00 87.75 434 THR A CA 1
ATOM 3337 C C . THR A 1 434 ? 8.102 -16.004 -18.100 1.00 87.75 434 THR A C 1
ATOM 3339 O O . THR A 1 434 ? 6.930 -16.332 -17.936 1.00 87.75 434 THR A O 1
ATOM 3342 N N . GLU A 1 435 ? 9.100 -16.773 -17.646 1.00 83.94 435 GLU A N 1
ATOM 3343 C CA . GLU A 1 435 ? 8.863 -18.021 -16.902 1.00 83.94 435 GLU A CA 1
ATOM 3344 C C . GLU A 1 435 ? 8.053 -17.808 -15.621 1.00 83.94 435 GLU A C 1
ATOM 3346 O O . GLU A 1 435 ? 7.352 -18.710 -15.167 1.00 83.94 435 GLU A O 1
ATOM 3351 N N . VAL A 1 436 ? 8.094 -16.599 -15.060 1.00 81.56 436 VAL A N 1
ATOM 3352 C CA . VAL A 1 436 ? 7.257 -16.205 -13.926 1.00 81.56 436 VAL A CA 1
ATOM 3353 C C . VAL A 1 436 ? 5.768 -16.343 -14.260 1.00 81.56 436 VAL A C 1
ATOM 3355 O O . VAL A 1 436 ? 4.986 -16.649 -13.365 1.00 81.56 436 VAL A O 1
ATOM 3358 N N . LEU A 1 437 ? 5.387 -16.193 -15.535 1.00 82.12 437 LEU A N 1
ATOM 3359 C CA . LEU A 1 437 ? 4.021 -16.405 -16.014 1.00 82.12 437 LEU A CA 1
ATOM 3360 C C . LEU A 1 437 ? 3.625 -17.887 -16.103 1.00 82.12 437 LEU A C 1
ATOM 3362 O O . LEU A 1 437 ? 2.443 -18.180 -16.246 1.00 82.12 437 LEU A O 1
ATOM 3366 N N . ARG A 1 438 ? 4.570 -18.835 -16.006 1.00 78.81 438 ARG A N 1
ATOM 3367 C CA . ARG A 1 438 ? 4.251 -20.273 -15.873 1.00 78.81 438 ARG A CA 1
ATOM 3368 C C . ARG A 1 438 ? 3.761 -20.605 -14.482 1.00 78.81 438 ARG A C 1
ATOM 3370 O O . ARG A 1 438 ? 2.911 -21.473 -14.293 1.00 78.81 438 ARG A O 1
ATOM 3377 N N . ASP A 1 439 ? 4.357 -19.943 -13.498 1.00 70.19 439 ASP A N 1
ATOM 3378 C CA . ASP A 1 439 ? 3.925 -20.085 -12.132 1.00 70.19 439 ASP A CA 1
ATOM 3379 C C . ASP A 1 439 ? 2.662 -19.248 -11.971 1.00 70.19 439 ASP A C 1
ATOM 3381 O O . ASP A 1 439 ? 2.721 -18.052 -11.672 1.00 70.19 439 ASP A O 1
ATOM 3385 N N . GLY A 1 440 ? 1.507 -19.903 -12.143 1.00 58.00 440 GLY A N 1
ATOM 3386 C CA . GLY A 1 440 ? 0.203 -19.328 -11.813 1.00 58.00 440 GLY A CA 1
ATOM 3387 C C . GLY A 1 440 ? 0.258 -18.627 -10.454 1.00 58.00 440 GLY A C 1
ATOM 3388 O O . GLY A 1 440 ? -0.332 -17.569 -10.348 1.00 58.00 440 GLY A O 1
ATOM 3389 N N . ARG A 1 441 ? 1.102 -19.163 -9.532 1.00 55.75 441 ARG A N 1
ATOM 3390 C CA . ARG A 1 441 ? 1.951 -18.589 -8.438 1.00 55.75 441 ARG A CA 1
ATOM 3391 C C . ARG A 1 441 ? 2.182 -17.094 -8.273 1.00 55.75 441 ARG A C 1
ATOM 3393 O O . ARG A 1 441 ? 2.027 -16.511 -7.199 1.00 55.75 441 ARG A O 1
ATOM 3400 N N . VAL A 1 442 ? 2.643 -16.495 -9.350 1.00 52.78 442 VAL A N 1
ATOM 3401 C CA . VAL A 1 442 ? 3.188 -15.142 -9.360 1.00 52.78 442 VAL A CA 1
ATOM 3402 C C . VAL A 1 442 ? 2.302 -14.226 -10.187 1.00 52.78 442 VAL A C 1
ATOM 3404 O O . VAL A 1 442 ? 2.166 -13.049 -9.867 1.00 52.78 442 VAL A O 1
ATOM 3407 N N . VAL A 1 443 ? 1.608 -14.800 -11.168 1.00 53.47 443 VAL A N 1
ATOM 3408 C CA . VAL A 1 443 ? 0.517 -14.173 -11.912 1.00 53.47 443 VAL A CA 1
ATOM 3409 C C . VAL A 1 443 ? -0.801 -14.668 -11.339 1.00 53.47 443 VAL A C 1
ATOM 3411 O O . VAL A 1 443 ? -1.677 -15.146 -12.050 1.00 53.47 443 VAL A O 1
ATOM 3414 N N . TRP A 1 444 ? -0.978 -14.510 -10.026 1.00 45.91 444 TRP A N 1
ATOM 3415 C CA . TRP A 1 444 ? -2.292 -14.716 -9.416 1.00 45.91 444 TRP A CA 1
ATOM 3416 C C . TRP A 1 444 ? -3.228 -13.604 -9.856 1.00 45.91 444 TRP A C 1
ATOM 3418 O O . TRP A 1 444 ? -4.234 -13.476 -9.234 1.00 45.91 444 TRP A O 1
ATOM 3428 N N . TYR A 1 445 ? -2.989 -12.807 -10.896 1.00 48.84 445 TYR A N 1
ATOM 3429 C CA . TYR A 1 445 ? -4.003 -11.918 -11.455 1.00 48.84 445 TYR A CA 1
ATOM 3430 C C . TYR A 1 445 ? -4.274 -12.304 -12.899 1.00 48.84 445 TYR A C 1
ATOM 3432 O O . TYR A 1 445 ? -3.701 -11.674 -13.785 1.00 48.84 445 TYR A O 1
ATOM 3440 N N . PRO A 1 446 ? -5.120 -13.295 -13.190 1.00 51.41 446 PRO A N 1
ATOM 3441 C CA . PRO A 1 446 ? -5.641 -13.418 -14.516 1.00 51.41 446 PRO A CA 1
ATOM 3442 C C . PRO A 1 446 ? -7.124 -12.991 -14.500 1.00 51.41 446 PRO A C 1
ATOM 3444 O O . PRO A 1 446 ? -8.009 -13.831 -14.410 1.00 51.41 446 PRO A O 1
ATOM 3447 N N . THR A 1 447 ? -7.406 -11.681 -14.566 1.00 50.56 447 THR A N 1
ATOM 3448 C CA . THR A 1 447 ? -8.680 -11.195 -15.139 1.00 50.56 447 THR A CA 1
ATOM 3449 C C . THR A 1 447 ? -8.685 -11.544 -16.625 1.00 50.56 447 THR A C 1
ATOM 3451 O O . THR A 1 447 ? -7.635 -11.862 -17.181 1.00 50.56 447 THR A O 1
ATOM 3454 N N . HIS A 1 448 ? -9.814 -11.436 -17.323 1.00 52.44 448 HIS A N 1
ATOM 3455 C CA . HIS A 1 448 ? -9.775 -11.464 -18.790 1.00 52.44 448 HIS A CA 1
ATOM 3456 C C . HIS A 1 448 ? -8.723 -10.471 -19.343 1.00 52.44 448 HIS A C 1
ATOM 3458 O O . HIS A 1 448 ? -7.917 -10.836 -20.200 1.00 52.44 448 HIS A O 1
ATOM 3464 N N . ASP A 1 449 ? -8.647 -9.274 -18.750 1.00 56.94 449 ASP A N 1
ATOM 3465 C CA . ASP A 1 449 ? -7.780 -8.167 -19.173 1.00 56.94 449 ASP A CA 1
ATOM 3466 C C . ASP A 1 449 ? -6.296 -8.324 -18.830 1.00 56.94 449 ASP A C 1
ATOM 3468 O O . ASP A 1 449 ? -5.476 -7.607 -19.391 1.00 56.94 449 ASP A O 1
ATOM 3472 N N . SER A 1 450 ? -5.916 -9.256 -17.954 1.00 65.00 450 SER A N 1
ATOM 3473 C CA . SER A 1 450 ? -4.512 -9.594 -17.685 1.00 65.00 450 SER A CA 1
ATOM 3474 C C . SER A 1 450 ? -4.125 -10.983 -18.199 1.00 65.00 450 SER A C 1
ATOM 3476 O O . SER A 1 450 ? -2.975 -11.168 -18.594 1.00 65.00 450 SER A O 1
ATOM 3478 N N . ARG A 1 451 ? -5.073 -11.932 -18.297 1.00 76.25 451 ARG A N 1
ATOM 3479 C CA . ARG A 1 451 ? -4.899 -13.228 -18.986 1.00 76.25 451 ARG A CA 1
ATOM 3480 C C . ARG A 1 451 ? -4.586 -13.029 -20.450 1.00 76.25 451 ARG A C 1
ATOM 3482 O O . ARG A 1 451 ? -3.726 -13.719 -20.982 1.00 76.25 451 ARG A O 1
ATOM 3489 N N . LEU A 1 452 ? -5.294 -12.102 -21.093 1.00 83.50 452 LEU A N 1
ATOM 3490 C CA . LEU A 1 452 ? -5.071 -11.797 -22.495 1.00 83.50 452 LEU A CA 1
ATOM 3491 C C . LEU A 1 452 ? -3.650 -11.275 -22.731 1.00 83.50 452 LEU A C 1
ATOM 3493 O O . LEU A 1 452 ? -2.920 -11.948 -23.455 1.00 83.50 452 LEU A O 1
ATOM 3497 N N . PRO A 1 453 ? -3.197 -10.184 -22.081 1.00 84.69 453 PRO A N 1
ATOM 3498 C CA . PRO A 1 453 ? -1.812 -9.741 -22.183 1.00 84.69 453 PRO A CA 1
ATOM 3499 C C . PRO A 1 453 ? -0.794 -10.791 -21.747 1.00 84.69 453 PRO A C 1
ATOM 3501 O O . PRO A 1 453 ? 0.223 -10.928 -22.411 1.00 84.69 453 PRO A O 1
ATOM 3504 N N . ALA A 1 454 ? -1.035 -11.559 -20.678 1.00 84.94 454 ALA A N 1
ATOM 3505 C CA . ALA A 1 454 ? -0.117 -12.621 -20.256 1.00 84.94 454 ALA A CA 1
ATOM 3506 C C . ALA A 1 454 ? 0.001 -13.722 -21.319 1.00 84.94 454 ALA A C 1
ATOM 3508 O O . ALA A 1 454 ? 1.109 -14.142 -21.647 1.00 84.94 454 ALA A O 1
ATOM 3509 N N . GLY A 1 455 ? -1.124 -14.141 -21.903 1.00 88.50 455 GLY A N 1
ATOM 3510 C CA . GLY A 1 455 ? -1.160 -15.084 -23.014 1.00 88.50 455 GLY A CA 1
ATOM 3511 C C . GLY A 1 455 ? -0.472 -14.527 -24.255 1.00 88.50 455 GLY A C 1
ATOM 3512 O O . GLY A 1 455 ? 0.324 -15.230 -24.872 1.00 88.50 455 GLY A O 1
ATOM 3513 N N . ASP A 1 456 ? -0.692 -13.249 -24.569 1.00 89.56 456 ASP A N 1
ATOM 3514 C CA . ASP A 1 456 ? -0.016 -12.572 -25.673 1.00 89.56 456 ASP A CA 1
ATOM 3515 C C . ASP A 1 456 ? 1.494 -12.498 -25.429 1.00 89.56 456 ASP A C 1
ATOM 3517 O O . ASP A 1 456 ? 2.261 -12.834 -26.320 1.00 89.56 456 ASP A O 1
ATOM 3521 N N . ILE A 1 457 ? 1.946 -12.151 -24.222 1.00 89.62 457 ILE A N 1
ATOM 3522 C CA . ILE A 1 457 ? 3.366 -12.154 -23.841 1.00 89.62 457 ILE A CA 1
ATOM 3523 C C . ILE A 1 457 ? 3.946 -13.570 -23.961 1.00 89.62 457 ILE A C 1
ATOM 3525 O O . ILE A 1 457 ? 4.994 -13.753 -24.576 1.00 89.62 457 ILE A O 1
ATOM 3529 N N . CYS A 1 458 ? 3.266 -14.599 -23.449 1.00 89.31 458 CYS A N 1
ATOM 3530 C CA . CYS A 1 458 ? 3.707 -15.985 -23.612 1.00 89.31 458 CYS A CA 1
ATOM 3531 C C . CYS A 1 458 ? 3.831 -16.366 -25.095 1.00 89.31 458 CYS A C 1
ATOM 3533 O O . CYS A 1 458 ? 4.858 -16.913 -25.494 1.00 89.31 458 CYS A O 1
ATOM 3535 N N . ALA A 1 459 ? 2.840 -16.033 -25.927 1.00 89.19 459 ALA A N 1
ATOM 3536 C CA . ALA A 1 459 ? 2.876 -16.307 -27.363 1.00 89.19 459 ALA A CA 1
ATOM 3537 C C . ALA A 1 459 ? 4.041 -15.574 -28.045 1.00 89.19 459 ALA A C 1
ATOM 3539 O O . ALA A 1 459 ? 4.783 -16.176 -28.821 1.00 89.19 459 ALA A O 1
ATOM 3540 N N . ARG A 1 460 ? 4.261 -14.308 -27.675 1.00 86.38 460 ARG A N 1
ATOM 3541 C CA . ARG A 1 460 ? 5.368 -13.454 -28.137 1.00 86.38 460 ARG A CA 1
ATOM 3542 C C . ARG A 1 460 ? 6.741 -14.029 -27.816 1.00 86.38 460 ARG A C 1
ATOM 3544 O O . ARG A 1 460 ? 7.673 -13.855 -28.593 1.00 86.38 460 ARG A O 1
ATOM 3551 N N . HIS A 1 461 ? 6.857 -14.740 -26.700 1.00 84.75 461 HIS A N 1
ATOM 3552 C CA . HIS A 1 461 ? 8.079 -15.417 -26.271 1.00 84.75 461 HIS A CA 1
ATOM 3553 C C . HIS A 1 461 ? 8.153 -16.894 -26.704 1.00 84.75 461 HIS A C 1
ATOM 3555 O O . HIS A 1 461 ? 9.013 -17.631 -26.224 1.00 84.75 461 HIS A O 1
ATOM 3561 N N . GLY A 1 462 ? 7.268 -17.352 -27.598 1.00 84.62 462 GLY A N 1
ATOM 3562 C CA . GLY A 1 462 ? 7.261 -18.730 -28.106 1.00 84.62 462 GLY A CA 1
ATOM 3563 C C . GLY A 1 462 ? 6.729 -19.778 -27.117 1.00 84.62 462 GLY A C 1
ATOM 3564 O O . GLY A 1 462 ? 6.780 -20.976 -27.391 1.00 84.62 462 GLY A O 1
ATOM 3565 N N . MET A 1 463 ? 6.170 -19.357 -25.982 1.00 88.00 463 MET A N 1
ATOM 3566 C CA . MET A 1 463 ? 5.555 -20.215 -24.965 1.00 88.00 463 MET A CA 1
ATOM 3567 C C . MET A 1 463 ? 4.099 -20.530 -25.337 1.00 88.00 463 MET A C 1
ATOM 3569 O O . MET A 1 463 ? 3.153 -20.148 -24.646 1.00 88.00 463 MET A O 1
ATOM 3573 N N . ILE A 1 464 ? 3.905 -21.188 -26.485 1.00 90.75 464 ILE A N 1
ATOM 3574 C CA . ILE A 1 464 ? 2.578 -21.387 -27.094 1.00 90.75 464 ILE A CA 1
ATOM 3575 C C . ILE A 1 464 ? 1.642 -22.193 -26.190 1.00 90.75 464 ILE A C 1
ATOM 3577 O O . ILE A 1 464 ? 0.453 -21.890 -26.109 1.00 90.75 464 ILE A O 1
ATOM 3581 N N . ARG A 1 465 ? 2.154 -23.207 -25.484 1.00 91.62 465 ARG A N 1
ATOM 3582 C CA . ARG A 1 465 ? 1.332 -24.031 -24.587 1.00 91.62 465 ARG A CA 1
ATOM 3583 C C . ARG A 1 465 ? 0.748 -23.190 -23.453 1.00 91.62 465 ARG A C 1
ATOM 3585 O O . ARG A 1 465 ? -0.442 -23.285 -23.169 1.00 91.62 465 ARG A O 1
ATOM 3592 N N . GLU A 1 466 ? 1.579 -22.369 -22.832 1.00 90.00 466 GLU A N 1
ATOM 3593 C CA . GLU A 1 466 ? 1.206 -21.483 -21.736 1.00 90.00 466 GLU A CA 1
ATOM 3594 C C . GLU A 1 466 ? 0.306 -20.346 -22.221 1.00 90.00 466 GLU A C 1
ATOM 3596 O O . GLU A 1 466 ? -0.669 -20.016 -21.554 1.00 90.00 466 GLU A O 1
ATOM 3601 N N . ALA A 1 467 ? 0.549 -19.811 -23.419 1.00 90.62 467 ALA A N 1
ATOM 3602 C CA . ALA A 1 467 ? -0.341 -18.838 -24.045 1.00 90.62 467 ALA A CA 1
ATOM 3603 C C . ALA A 1 467 ? -1.758 -19.396 -24.241 1.00 90.62 467 ALA A C 1
ATOM 3605 O O . ALA A 1 467 ? -2.740 -18.764 -23.859 1.00 90.62 467 ALA A O 1
ATOM 3606 N N . LEU A 1 468 ? -1.872 -20.613 -24.788 1.00 92.81 468 LEU A N 1
ATOM 3607 C CA . LEU A 1 468 ? -3.158 -21.291 -24.969 1.00 92.81 468 LEU A CA 1
ATOM 3608 C C . LEU A 1 468 ? -3.852 -21.581 -23.637 1.00 92.81 468 LEU A C 1
ATOM 3610 O O . LEU A 1 468 ? -5.076 -21.465 -23.563 1.00 92.81 468 LEU A O 1
ATOM 3614 N N . GLN A 1 469 ? -3.091 -21.929 -22.595 1.00 90.00 469 GLN A N 1
ATOM 3615 C CA . GLN A 1 469 ? -3.630 -22.060 -21.244 1.00 90.00 469 GLN A CA 1
ATOM 3616 C C . GLN A 1 469 ? -4.214 -20.724 -20.769 1.00 90.00 469 GLN A C 1
ATOM 3618 O O . GLN A 1 469 ? -5.381 -20.683 -20.389 1.00 90.00 469 GLN A O 1
ATOM 3623 N N . TRP A 1 470 ? -3.454 -19.631 -20.869 1.00 87.56 470 TRP A N 1
ATOM 3624 C CA . TRP A 1 470 ? -3.908 -18.300 -20.464 1.00 87.56 470 TRP A CA 1
ATOM 3625 C C . TRP A 1 470 ? -5.167 -17.845 -21.209 1.00 87.56 470 TRP A C 1
ATOM 3627 O O . TRP A 1 470 ? -6.116 -17.363 -20.590 1.00 87.56 470 TRP A O 1
ATOM 3637 N N . TYR A 1 471 ? -5.224 -18.049 -22.525 1.00 90.38 471 TYR A N 1
ATOM 3638 C CA . TYR A 1 471 ? -6.409 -17.741 -23.327 1.00 90.38 471 TYR A CA 1
ATOM 3639 C C . TYR A 1 471 ? -7.613 -18.614 -22.960 1.00 90.38 471 TYR A C 1
ATOM 3641 O O . TYR A 1 471 ? -8.735 -18.112 -22.894 1.00 90.38 471 TYR A O 1
ATOM 3649 N N . GLY A 1 472 ? -7.395 -19.904 -22.692 1.00 88.00 472 GLY A N 1
ATOM 3650 C CA . GLY A 1 472 ? -8.449 -20.810 -22.236 1.00 88.00 472 GLY A CA 1
ATOM 3651 C C . GLY A 1 472 ? -9.014 -20.387 -20.882 1.00 88.00 472 GLY A C 1
ATOM 3652 O O . GLY A 1 472 ? -10.230 -20.308 -20.716 1.00 88.00 472 GLY A O 1
ATOM 3653 N N . GLU A 1 473 ? -8.145 -20.014 -19.940 1.00 83.81 473 GLU A N 1
ATOM 3654 C CA . GLU A 1 473 ? -8.555 -19.429 -18.662 1.00 83.81 473 GLU A CA 1
ATOM 3655 C C . GLU A 1 473 ? -9.290 -18.090 -18.858 1.00 83.81 473 GLU A C 1
ATOM 3657 O O . GLU A 1 473 ? -10.140 -17.723 -18.047 1.00 83.81 473 GLU A O 1
ATOM 3662 N N . ALA A 1 474 ? -9.020 -17.357 -19.946 1.00 81.94 474 ALA A N 1
ATOM 3663 C CA . ALA A 1 474 ? -9.734 -16.125 -20.292 1.00 81.94 474 ALA A CA 1
ATOM 3664 C C . ALA A 1 474 ? -11.114 -16.400 -20.907 1.00 81.94 474 ALA A C 1
ATOM 3666 O O . ALA A 1 474 ? -11.836 -15.465 -21.227 1.00 81.94 474 ALA A O 1
ATOM 3667 N N . GLY A 1 475 ? -11.500 -17.666 -21.086 1.00 86.88 475 GLY A N 1
ATOM 3668 C CA . GLY A 1 475 ? -12.757 -18.043 -21.729 1.00 86.88 475 GLY A CA 1
ATOM 3669 C C . GLY A 1 475 ? -12.715 -17.955 -23.257 1.00 86.88 475 GLY A C 1
ATOM 3670 O O . GLY A 1 475 ? -13.764 -17.986 -23.900 1.00 86.88 475 GLY A O 1
ATOM 3671 N N . ILE A 1 476 ? -11.527 -17.857 -23.865 1.00 90.50 476 ILE A N 1
ATOM 3672 C CA . ILE A 1 476 ? -11.387 -17.824 -25.323 1.00 90.50 476 ILE A CA 1
ATOM 3673 C C . ILE A 1 476 ? -11.498 -19.250 -25.872 1.00 90.50 476 ILE A C 1
ATOM 3675 O O . ILE A 1 476 ? -10.738 -20.128 -25.454 1.00 90.50 476 ILE A O 1
ATOM 3679 N N . PRO A 1 477 ? -12.392 -19.503 -26.848 1.00 93.31 477 PRO A N 1
ATOM 3680 C CA . PRO A 1 477 ? -12.516 -20.817 -27.468 1.00 93.31 477 PRO A CA 1
ATOM 3681 C C . PRO A 1 477 ? -11.180 -21.308 -28.058 1.00 93.31 477 PRO A C 1
ATOM 3683 O O . PRO A 1 477 ? -10.468 -20.508 -28.673 1.00 93.31 477 PRO A O 1
ATOM 3686 N N . PRO A 1 478 ? -10.852 -22.613 -27.973 1.00 92.88 478 PRO A N 1
ATOM 3687 C CA . PRO A 1 478 ? -9.549 -23.143 -28.393 1.00 92.88 478 PRO A CA 1
ATOM 3688 C C . PRO A 1 478 ? -9.133 -22.797 -29.830 1.00 92.88 478 PRO A C 1
ATOM 3690 O O . PRO A 1 478 ? -7.952 -22.588 -30.098 1.00 92.88 478 PRO A O 1
ATOM 3693 N N . THR A 1 479 ? -10.087 -22.719 -30.763 1.00 92.06 479 THR A N 1
ATOM 3694 C CA . THR A 1 479 ? -9.834 -22.331 -32.161 1.00 92.06 479 THR A CA 1
ATOM 3695 C C . THR A 1 479 ? -9.358 -20.882 -32.269 1.00 92.06 479 THR A C 1
ATOM 3697 O O . THR A 1 479 ? -8.316 -20.626 -32.868 1.00 92.06 479 THR A O 1
ATOM 3700 N N . ARG A 1 480 ? -10.054 -19.949 -31.605 1.00 93.38 480 ARG A N 1
ATOM 3701 C CA . ARG A 1 480 ? -9.673 -18.528 -31.534 1.00 93.38 480 ARG A CA 1
ATOM 3702 C C . ARG A 1 480 ? -8.388 -18.310 -30.736 1.00 93.38 480 ARG A C 1
ATOM 3704 O O . ARG A 1 480 ? -7.601 -17.438 -31.084 1.00 93.38 480 ARG A O 1
ATOM 3711 N N . ALA A 1 481 ? -8.152 -19.106 -29.692 1.00 92.38 481 ALA A N 1
ATOM 3712 C CA . ALA A 1 481 ? -6.923 -19.049 -28.904 1.00 92.38 481 ALA A CA 1
ATOM 3713 C C . ALA A 1 481 ? -5.687 -19.410 -29.749 1.00 92.38 481 ALA A C 1
ATOM 3715 O O . ALA A 1 481 ? -4.678 -18.711 -29.684 1.00 92.38 481 ALA A O 1
ATOM 3716 N N . LYS A 1 482 ? -5.774 -20.455 -30.588 1.00 93.00 482 LYS A N 1
ATOM 3717 C CA . LYS A 1 482 ? -4.705 -20.836 -31.533 1.00 93.00 482 LYS A CA 1
ATOM 3718 C C . LYS A 1 482 ? -4.443 -19.756 -32.574 1.00 93.00 482 LYS A C 1
ATOM 3720 O O . LYS A 1 482 ? -3.292 -19.398 -32.806 1.00 93.00 482 LYS A O 1
ATOM 3725 N N . GLU A 1 483 ? -5.506 -19.216 -33.161 1.00 91.81 483 GLU A N 1
ATOM 3726 C CA . GLU A 1 483 ? -5.407 -18.120 -34.123 1.00 91.81 483 GLU A CA 1
ATOM 3727 C C . GLU A 1 483 ? -4.743 -16.888 -33.492 1.00 91.81 483 GLU A C 1
ATOM 3729 O O . GLU A 1 483 ? -3.782 -16.347 -34.037 1.00 91.81 483 GLU A O 1
ATOM 3734 N N . ARG A 1 484 ? -5.175 -16.490 -32.292 1.00 92.00 484 ARG A N 1
ATOM 3735 C CA . ARG A 1 484 ? -4.556 -15.382 -31.560 1.00 92.00 484 ARG A CA 1
ATOM 3736 C C . ARG A 1 484 ? -3.081 -15.646 -31.259 1.00 92.00 484 ARG A C 1
ATOM 3738 O O . ARG A 1 484 ? -2.262 -14.792 -31.575 1.00 92.00 484 ARG A O 1
ATOM 3745 N N . ALA A 1 485 ? -2.736 -16.822 -30.730 1.00 90.06 485 ALA A N 1
ATOM 3746 C CA . ALA A 1 485 ? -1.347 -17.193 -30.448 1.00 90.06 485 ALA A CA 1
ATOM 3747 C C . ALA A 1 485 ? -0.461 -17.078 -31.700 1.00 90.06 485 ALA A C 1
ATOM 3749 O O . ALA A 1 485 ? 0.629 -16.519 -31.627 1.00 90.06 485 ALA A O 1
ATOM 3750 N N . SER A 1 486 ? -0.950 -17.542 -32.860 1.00 87.00 486 SER A N 1
ATOM 3751 C CA . SER A 1 486 ? -0.211 -17.433 -34.127 1.00 87.00 486 SER A CA 1
ATOM 3752 C C . SER A 1 486 ? -0.010 -15.989 -34.593 1.00 87.00 486 SER A C 1
ATOM 3754 O O . SER A 1 486 ? 1.064 -15.663 -35.081 1.00 87.00 486 SER A O 1
ATOM 3756 N N . ARG A 1 487 ? -1.002 -15.110 -34.389 1.00 85.12 487 ARG A N 1
ATOM 3757 C CA . ARG A 1 487 ? -0.893 -13.676 -34.711 1.00 85.12 487 ARG A CA 1
ATOM 3758 C C . ARG A 1 487 ? 0.033 -12.929 -33.752 1.00 85.12 487 ARG A C 1
ATOM 3760 O O . ARG A 1 487 ? 0.551 -11.878 -34.104 1.00 85.12 487 ARG A O 1
ATOM 3767 N N . MET A 1 488 ? 0.182 -13.427 -32.525 1.00 83.12 488 MET A N 1
ATOM 3768 C CA . MET A 1 488 ? 0.988 -12.791 -31.482 1.00 83.12 488 MET A CA 1
ATOM 3769 C C . MET A 1 488 ? 2.464 -13.188 -31.517 1.00 83.12 488 MET A C 1
ATOM 3771 O O . MET A 1 488 ? 3.255 -12.537 -30.843 1.00 83.12 488 MET A O 1
ATOM 3775 N N . ALA A 1 489 ? 2.864 -14.213 -32.271 1.00 67.50 489 ALA A N 1
ATOM 3776 C CA . ALA A 1 489 ? 4.277 -14.520 -32.472 1.00 67.50 489 ALA A CA 1
ATOM 3777 C C . ALA A 1 489 ? 4.965 -13.327 -33.173 1.00 67.50 489 ALA A C 1
ATOM 3779 O O . ALA A 1 489 ? 4.787 -13.121 -34.369 1.00 67.50 489 ALA A O 1
ATOM 3780 N N . ILE A 1 490 ? 5.699 -12.500 -32.417 1.00 64.94 490 ILE A N 1
ATOM 3781 C CA . ILE A 1 490 ? 6.324 -11.280 -32.951 1.00 64.94 490 ILE A CA 1
ATOM 3782 C C . ILE A 1 490 ? 7.538 -11.624 -33.807 1.00 64.94 490 ILE A C 1
ATOM 3784 O O . ILE A 1 490 ? 8.424 -12.381 -33.403 1.00 64.94 490 ILE A O 1
ATOM 3788 N N . PHE A 1 491 ? 7.638 -10.908 -34.920 1.00 64.06 491 PHE A N 1
ATOM 3789 C CA . PHE A 1 491 ? 8.879 -10.627 -35.622 1.00 64.06 491 PHE A CA 1
ATOM 3790 C C . PHE A 1 491 ? 9.890 -9.883 -34.726 1.00 64.06 491 PHE A C 1
ATOM 3792 O O . PHE A 1 491 ? 9.760 -8.688 -34.470 1.00 64.06 491 PHE A O 1
ATOM 3799 N N . THR A 1 492 ? 10.902 -10.587 -34.213 1.00 65.38 492 THR A N 1
ATOM 3800 C CA . THR A 1 492 ? 11.957 -10.011 -33.349 1.00 65.38 492 THR A CA 1
ATOM 3801 C C . THR A 1 492 ? 13.304 -9.896 -34.067 1.00 65.38 492 THR A C 1
ATOM 3803 O O . THR A 1 492 ? 14.357 -9.981 -33.443 1.00 65.38 492 THR A O 1
ATOM 3806 N N . SER A 1 493 ? 13.298 -9.713 -35.387 1.00 78.31 493 SER A N 1
ATOM 3807 C CA . SER A 1 493 ? 14.511 -9.544 -36.208 1.00 78.31 493 SER A CA 1
ATOM 3808 C C . SER A 1 493 ? 14.806 -8.091 -36.575 1.00 78.31 493 SER A C 1
ATOM 3810 O O . SER A 1 493 ? 15.709 -7.844 -37.367 1.00 78.31 493 SER A O 1
ATOM 3812 N N . GLY A 1 494 ? 14.092 -7.129 -35.984 1.00 90.06 494 GLY A N 1
ATOM 3813 C CA . GLY A 1 494 ? 14.375 -5.715 -36.180 1.00 90.06 494 GLY A CA 1
ATOM 3814 C C . GLY A 1 494 ? 15.784 -5.337 -35.720 1.00 90.06 494 GLY A C 1
ATOM 3815 O O . GLY A 1 494 ? 16.214 -5.707 -34.616 1.00 90.06 494 GLY A O 1
ATOM 3816 N N . ARG A 1 495 ? 16.488 -4.572 -36.550 1.00 94.25 495 ARG A N 1
ATOM 3817 C CA . ARG A 1 495 ? 17.841 -4.074 -36.311 1.00 94.25 495 ARG A CA 1
ATOM 3818 C C . ARG A 1 495 ? 17.909 -2.590 -36.641 1.00 94.25 495 ARG A C 1
ATOM 3820 O O . ARG A 1 495 ? 17.424 -2.136 -37.670 1.00 94.25 495 ARG A O 1
ATOM 3827 N N . LEU A 1 496 ? 18.565 -1.828 -35.775 1.00 94.44 496 LEU A N 1
ATOM 3828 C CA . LEU A 1 496 ? 18.837 -0.415 -35.994 1.00 94.44 496 LEU A CA 1
ATOM 3829 C C . LEU A 1 496 ? 20.322 -0.133 -35.803 1.00 94.44 496 LEU A C 1
ATOM 3831 O O . LEU A 1 496 ? 20.903 -0.509 -34.784 1.00 94.44 496 LEU A O 1
ATOM 3835 N N . GLN A 1 497 ? 20.931 0.561 -36.761 1.00 95.81 497 GLN A N 1
ATOM 3836 C CA . GLN A 1 497 ? 22.358 0.880 -36.734 1.00 95.81 497 GLN A CA 1
ATOM 3837 C C . GLN A 1 497 ? 22.653 2.331 -37.113 1.00 95.81 497 GLN A C 1
ATOM 3839 O O . GLN A 1 497 ? 21.989 2.926 -37.965 1.00 95.81 497 GLN A O 1
ATOM 3844 N N . GLY A 1 498 ? 23.694 2.890 -36.501 1.00 94.94 498 GLY A N 1
ATOM 3845 C CA . GLY A 1 498 ? 24.149 4.254 -36.753 1.00 94.94 498 GLY A CA 1
ATOM 3846 C C . GLY A 1 498 ? 25.518 4.530 -36.138 1.00 94.94 498 GLY A C 1
ATOM 3847 O O . GLY A 1 498 ? 26.178 3.633 -35.612 1.00 94.94 498 GLY A O 1
ATOM 3848 N N . THR A 1 499 ? 25.971 5.780 -36.229 1.00 94.75 499 THR A N 1
ATOM 3849 C CA . THR A 1 499 ? 27.273 6.212 -35.689 1.00 94.75 499 THR A CA 1
ATOM 3850 C C . THR A 1 499 ? 27.142 7.518 -34.917 1.00 94.75 499 THR A C 1
ATOM 3852 O O . THR A 1 499 ? 26.537 8.470 -35.401 1.00 94.75 499 THR A O 1
ATOM 3855 N N . PHE A 1 500 ? 27.735 7.591 -33.729 1.00 93.69 500 PHE A N 1
ATOM 3856 C CA . PHE A 1 500 ? 27.902 8.828 -32.974 1.00 93.69 500 PHE A CA 1
ATOM 3857 C C . PHE A 1 500 ? 29.220 9.520 -33.325 1.00 93.69 500 PHE A C 1
ATOM 3859 O O . PHE A 1 500 ? 30.269 8.884 -33.374 1.00 93.69 500 PHE A O 1
ATOM 3866 N N . VAL A 1 501 ? 29.187 10.843 -33.487 1.00 93.12 501 VAL A N 1
ATOM 3867 C CA . VAL A 1 501 ? 30.378 11.686 -33.689 1.00 93.12 501 VAL A CA 1
ATOM 3868 C C . VAL A 1 501 ? 30.346 12.863 -32.709 1.00 93.12 501 VAL A C 1
ATOM 3870 O O . VAL A 1 501 ? 29.280 13.391 -32.409 1.00 93.12 501 VAL A O 1
ATOM 3873 N N . GLY A 1 502 ? 31.509 13.299 -32.212 1.00 82.75 502 GLY A N 1
ATOM 3874 C CA . GLY A 1 502 ? 31.626 14.522 -31.399 1.00 82.75 502 GLY A CA 1
ATOM 3875 C C . GLY A 1 502 ? 31.449 14.354 -29.883 1.00 82.75 502 GLY A C 1
ATOM 3876 O O . GLY A 1 502 ? 31.285 15.346 -29.177 1.00 82.75 502 GLY A O 1
ATOM 3877 N N . SER A 1 503 ? 31.503 13.129 -29.346 1.00 75.50 503 SER A N 1
ATOM 3878 C CA . SER A 1 503 ? 31.405 12.921 -27.892 1.00 75.50 503 SER A CA 1
ATOM 3879 C C . SER A 1 503 ? 32.644 13.451 -27.157 1.00 75.50 503 SER A C 1
ATOM 3881 O O . SER A 1 503 ? 33.773 13.070 -27.468 1.00 75.50 503 SER A O 1
ATOM 3883 N N . ALA A 1 504 ? 32.441 14.309 -26.154 1.00 78.31 504 ALA A N 1
ATOM 3884 C CA . ALA A 1 504 ? 33.522 14.781 -25.291 1.00 78.31 504 ALA A CA 1
ATOM 3885 C C . ALA A 1 504 ? 34.092 13.639 -24.427 1.00 78.31 504 ALA A C 1
ATOM 3887 O O . ALA A 1 504 ? 33.393 12.687 -24.065 1.00 78.31 504 ALA A O 1
ATOM 3888 N N . ARG A 1 505 ? 35.372 13.740 -24.045 1.00 79.88 505 ARG A N 1
ATOM 3889 C CA . ARG A 1 505 ? 36.037 12.728 -23.208 1.00 79.88 505 ARG A CA 1
ATOM 3890 C C . ARG A 1 505 ? 35.287 12.554 -21.880 1.00 79.88 505 ARG A C 1
ATOM 3892 O O . ARG A 1 505 ? 35.020 13.524 -21.177 1.00 79.88 505 ARG A O 1
ATOM 3899 N N . GLY A 1 506 ? 34.956 11.308 -21.540 1.00 81.56 506 GLY A N 1
ATOM 3900 C CA . GLY A 1 506 ? 34.212 10.965 -20.322 1.00 81.56 506 GLY A CA 1
ATOM 3901 C C . GLY A 1 506 ? 32.685 11.031 -20.450 1.00 81.56 506 GLY A C 1
ATOM 3902 O O . GLY A 1 506 ? 31.997 10.691 -19.492 1.00 81.56 506 GLY A O 1
ATOM 3903 N N . VAL A 1 507 ? 32.138 11.414 -21.607 1.00 87.50 507 VAL A N 1
ATOM 3904 C CA . VAL A 1 507 ? 30.697 11.340 -21.892 1.00 87.50 507 VAL A CA 1
ATOM 3905 C C . VAL A 1 507 ? 30.354 9.954 -22.429 1.00 87.50 507 VAL A C 1
ATOM 3907 O O . VAL A 1 507 ? 30.947 9.488 -23.401 1.00 87.50 507 VAL A O 1
ATOM 3910 N N . THR A 1 508 ? 29.374 9.296 -21.810 1.00 91.19 508 THR A N 1
ATOM 3911 C CA . THR A 1 508 ? 28.812 8.042 -22.326 1.00 91.19 508 THR A CA 1
ATOM 3912 C C . THR A 1 508 ? 27.524 8.345 -23.077 1.00 91.19 508 THR A C 1
ATOM 3914 O O . THR A 1 508 ? 26.578 8.860 -22.481 1.00 91.19 508 THR A O 1
ATOM 3917 N N . ALA A 1 509 ? 27.478 7.999 -24.361 1.00 93.12 509 ALA A N 1
ATOM 3918 C CA . ALA A 1 509 ? 26.276 8.073 -25.181 1.00 93.12 509 ALA A CA 1
ATOM 3919 C C . ALA A 1 509 ? 25.743 6.668 -25.483 1.00 93.12 509 ALA A C 1
ATOM 3921 O O . ALA A 1 509 ? 26.510 5.731 -25.724 1.00 93.12 509 ALA A O 1
ATOM 3922 N N . ALA A 1 510 ? 24.423 6.531 -25.473 1.00 95.75 510 ALA A N 1
ATOM 3923 C CA . ALA A 1 510 ? 23.726 5.345 -25.932 1.00 95.75 510 ALA A CA 1
ATOM 3924 C C . ALA A 1 510 ? 22.596 5.755 -26.875 1.00 95.75 510 ALA A C 1
ATOM 3926 O O . ALA A 1 510 ? 21.865 6.711 -26.601 1.00 95.75 510 ALA A O 1
ATOM 3927 N N . ALA A 1 511 ? 22.445 5.019 -27.969 1.00 96.19 511 ALA A N 1
ATOM 3928 C CA . ALA A 1 511 ? 21.238 5.098 -28.772 1.00 96.19 511 ALA A CA 1
ATOM 3929 C C . ALA A 1 511 ? 20.120 4.400 -28.010 1.00 96.19 511 ALA A C 1
ATOM 3931 O O . ALA A 1 511 ? 20.339 3.339 -27.420 1.00 96.19 511 ALA A O 1
ATOM 3932 N N . VAL A 1 512 ? 18.940 5.003 -28.008 1.00 97.00 512 VAL A N 1
ATOM 3933 C CA . VAL A 1 512 ? 17.738 4.423 -27.416 1.00 97.00 512 VAL A CA 1
ATOM 3934 C C . VAL A 1 512 ? 16.612 4.453 -28.430 1.00 97.00 512 VAL A C 1
ATOM 3936 O O . VAL A 1 512 ? 16.587 5.320 -29.296 1.00 97.00 512 VAL A O 1
ATOM 3939 N N . ILE A 1 513 ? 15.672 3.528 -28.317 1.00 95.94 513 ILE A N 1
ATOM 3940 C CA . ILE A 1 513 ? 14.418 3.590 -29.069 1.00 95.94 513 ILE A CA 1
ATOM 3941 C C . ILE A 1 513 ? 13.249 3.624 -28.100 1.00 95.94 513 ILE A C 1
ATOM 3943 O O . ILE A 1 513 ? 13.242 2.915 -27.089 1.00 95.94 513 ILE A O 1
ATOM 3947 N N . VAL A 1 514 ? 12.275 4.466 -28.415 1.00 95.81 514 VAL A N 1
ATOM 3948 C CA . VAL A 1 514 ? 11.013 4.593 -27.682 1.00 95.81 514 VAL A CA 1
ATOM 3949 C C . VAL A 1 514 ? 9.858 4.451 -28.670 1.00 95.81 514 VAL A C 1
ATOM 3951 O O . VAL A 1 514 ? 10.025 4.834 -29.832 1.00 95.81 514 VAL A O 1
ATOM 3954 N N . PRO A 1 515 ? 8.694 3.928 -28.258 1.00 95.38 515 PRO A N 1
ATOM 3955 C CA . PRO A 1 515 ? 7.499 3.952 -29.092 1.00 95.38 515 PRO A CA 1
ATOM 3956 C C . PRO A 1 515 ? 7.188 5.374 -29.572 1.00 95.38 515 PRO A C 1
ATOM 3958 O O . PRO A 1 515 ? 7.354 6.341 -28.824 1.00 95.38 515 PRO A O 1
ATOM 3961 N N . ALA A 1 516 ? 6.713 5.526 -30.807 1.00 93.00 516 ALA A N 1
ATOM 3962 C CA . ALA A 1 516 ? 6.466 6.846 -31.390 1.00 93.00 516 ALA A CA 1
ATOM 3963 C C . ALA A 1 516 ? 5.438 7.685 -30.605 1.00 93.00 516 ALA A C 1
ATOM 3965 O O . ALA A 1 516 ? 5.513 8.918 -30.632 1.00 93.00 516 ALA A O 1
ATOM 3966 N N . GLN A 1 517 ? 4.525 7.008 -29.896 1.00 92.12 517 GLN A N 1
ATOM 3967 C CA . GLN A 1 517 ? 3.474 7.580 -29.047 1.00 92.12 517 GLN A CA 1
ATOM 3968 C C . GLN A 1 517 ? 3.826 7.599 -27.546 1.00 92.12 517 GLN A C 1
ATOM 3970 O O . GLN A 1 517 ? 2.950 7.850 -26.723 1.00 92.12 517 GLN A O 1
ATOM 3975 N N . ALA A 1 518 ? 5.078 7.316 -27.176 1.00 91.75 518 ALA A N 1
ATOM 3976 C CA . ALA A 1 518 ? 5.502 7.264 -25.778 1.00 91.75 518 ALA A CA 1
ATOM 3977 C C . ALA A 1 518 ? 5.245 8.595 -25.043 1.00 91.75 518 ALA A C 1
ATOM 3979 O O . ALA A 1 518 ? 5.479 9.682 -25.583 1.00 91.75 518 ALA A O 1
ATOM 3980 N N . GLU A 1 519 ? 4.811 8.517 -23.788 1.00 90.94 519 GLU A N 1
ATOM 3981 C CA . GLU A 1 519 ? 4.483 9.672 -22.943 1.00 90.94 519 GLU A CA 1
ATOM 3982 C C . GLU A 1 519 ? 5.700 10.605 -22.775 1.00 90.94 519 GLU A C 1
ATOM 3984 O O . GLU A 1 519 ? 5.572 11.836 -22.803 1.00 90.94 519 GLU A O 1
ATOM 3989 N N . VAL A 1 520 ? 6.912 10.039 -22.708 1.00 91.38 520 VAL A N 1
ATOM 3990 C CA . VAL A 1 520 ? 8.171 10.799 -22.647 1.00 91.38 520 VAL A CA 1
ATOM 3991 C C . VAL A 1 520 ? 8.375 11.738 -23.848 1.00 91.38 520 VAL A C 1
ATOM 3993 O O . VAL A 1 520 ? 9.001 12.792 -23.705 1.00 91.38 520 VAL A O 1
ATOM 3996 N N . VAL A 1 521 ? 7.808 11.418 -25.018 1.00 90.62 521 VAL A N 1
ATOM 3997 C CA . VAL A 1 521 ? 7.844 12.285 -26.212 1.00 90.62 521 VAL A CA 1
ATOM 3998 C C . VAL A 1 521 ? 6.996 13.536 -25.977 1.00 90.62 521 VAL A C 1
ATOM 4000 O O . VAL A 1 521 ? 7.440 14.648 -26.272 1.00 90.62 521 VAL A O 1
ATOM 4003 N N . GLY A 1 522 ? 5.809 13.376 -25.385 1.00 89.44 522 GLY A N 1
ATOM 4004 C CA . GLY A 1 522 ? 4.938 14.489 -24.998 1.00 89.44 522 GLY A CA 1
ATOM 4005 C C . GLY A 1 522 ? 5.588 15.400 -23.953 1.00 89.44 522 GLY A C 1
ATOM 4006 O O . GLY A 1 522 ? 5.561 16.625 -24.089 1.00 89.44 522 GLY A O 1
ATOM 4007 N N . LEU A 1 523 ? 6.272 14.817 -22.962 1.00 89.00 523 LEU A N 1
ATOM 4008 C CA . LEU A 1 523 ? 7.017 15.579 -21.950 1.00 89.00 523 LEU A CA 1
ATOM 4009 C C . LEU A 1 523 ? 8.164 16.402 -22.547 1.00 89.00 523 LEU A C 1
ATOM 4011 O O . LEU A 1 523 ? 8.420 17.524 -22.099 1.00 89.00 523 LEU A O 1
ATOM 4015 N N . LEU A 1 524 ? 8.856 15.877 -23.560 1.00 90.31 524 LEU A N 1
ATOM 4016 C CA . LEU A 1 524 ? 9.891 16.616 -24.287 1.00 90.31 524 LEU A CA 1
ATOM 4017 C C . LEU A 1 524 ? 9.309 17.717 -25.180 1.00 90.31 524 LEU A C 1
ATOM 4019 O O . LEU A 1 524 ? 9.960 18.748 -25.362 1.00 90.31 524 LEU A O 1
ATOM 4023 N N . ALA A 1 525 ? 8.090 17.534 -25.690 1.00 88.81 525 ALA A N 1
ATOM 4024 C CA . ALA A 1 525 ? 7.384 18.537 -26.482 1.00 88.81 525 ALA A CA 1
ATOM 4025 C C . ALA A 1 525 ? 6.959 19.764 -25.670 1.00 88.81 525 ALA A C 1
ATOM 4027 O O . ALA A 1 525 ? 6.934 20.863 -26.217 1.00 88.81 525 ALA A O 1
ATOM 4028 N N . GLY A 1 526 ? 6.651 19.595 -24.381 1.00 88.06 526 GLY A N 1
ATOM 4029 C CA . GLY A 1 526 ? 6.275 20.706 -23.510 1.00 88.06 526 GLY A CA 1
ATOM 4030 C C . GLY A 1 526 ? 7.424 21.694 -23.281 1.00 88.06 526 GLY A C 1
ATOM 4031 O O . GLY A 1 526 ? 8.569 21.289 -23.072 1.00 88.06 526 GLY A O 1
ATOM 4032 N N . ASP A 1 527 ? 7.113 22.989 -23.247 1.00 82.50 527 ASP A N 1
ATOM 4033 C CA . ASP A 1 527 ? 8.107 24.059 -23.060 1.00 82.50 527 ASP A CA 1
ATOM 4034 C C . ASP A 1 527 ? 8.544 24.247 -21.597 1.00 82.50 527 ASP A C 1
ATOM 4036 O O . ASP A 1 527 ? 9.469 25.001 -21.303 1.00 82.50 527 ASP A O 1
ATOM 4040 N N . GLN A 1 528 ? 7.922 23.530 -20.655 1.00 78.50 528 GLN A N 1
ATOM 4041 C CA . GLN A 1 528 ? 8.319 23.597 -19.253 1.00 78.50 528 GLN A CA 1
ATOM 4042 C C . GLN A 1 528 ? 9.704 22.957 -19.030 1.00 78.50 528 GLN A C 1
ATOM 4044 O O . GLN A 1 528 ? 9.961 21.859 -19.546 1.00 78.50 528 GLN A O 1
ATOM 4049 N N . PRO A 1 529 ? 10.567 23.560 -18.186 1.00 70.44 529 PRO A N 1
ATOM 4050 C CA . PRO A 1 529 ? 11.902 23.051 -17.849 1.00 70.44 529 PRO A CA 1
ATOM 4051 C C . PRO A 1 529 ? 11.871 21.805 -16.941 1.00 70.44 529 PRO A C 1
ATOM 4053 O O . PRO A 1 529 ? 12.845 21.505 -16.253 1.00 70.44 529 PRO A O 1
ATOM 4056 N N . ALA A 1 530 ? 10.749 21.083 -16.909 1.00 82.50 530 ALA A N 1
ATOM 4057 C CA . ALA A 1 530 ? 10.569 19.896 -16.095 1.00 82.50 530 ALA A CA 1
ATOM 4058 C C . ALA A 1 530 ? 11.621 18.832 -16.444 1.00 82.50 530 ALA A C 1
ATOM 4060 O O . ALA A 1 530 ? 11.875 18.543 -17.613 1.00 82.50 530 ALA A O 1
ATOM 4061 N N . GLN A 1 531 ? 12.232 18.245 -15.417 1.00 90.62 531 GLN A N 1
ATOM 4062 C CA . GLN A 1 531 ? 13.112 17.094 -15.585 1.00 90.62 531 GLN A CA 1
ATOM 4063 C C . GLN A 1 531 ? 12.282 15.862 -15.959 1.00 90.62 531 GLN A C 1
ATOM 4065 O O . GLN A 1 531 ? 11.133 15.724 -15.540 1.00 90.62 531 GLN A O 1
ATOM 4070 N N . ILE A 1 532 ? 12.876 14.937 -16.707 1.00 93.69 532 ILE A N 1
ATOM 4071 C CA . ILE A 1 532 ? 12.261 13.640 -16.988 1.00 93.69 532 ILE A CA 1
ATOM 4072 C C . ILE A 1 532 ? 12.415 12.760 -15.746 1.00 93.69 532 ILE A C 1
ATOM 4074 O O . ILE A 1 532 ? 13.526 12.548 -15.256 1.00 93.69 532 ILE A O 1
ATOM 4078 N N . GLY A 1 533 ? 11.306 12.236 -15.227 1.00 92.69 533 GLY A N 1
ATOM 4079 C CA . GLY A 1 533 ? 11.341 11.282 -14.121 1.00 92.69 533 GLY A CA 1
ATOM 4080 C C . GLY A 1 533 ? 12.004 9.959 -14.540 1.00 92.69 533 GLY A C 1
ATOM 4081 O O . GLY A 1 533 ? 11.729 9.478 -15.638 1.00 92.69 533 GLY A O 1
ATOM 4082 N N . PRO A 1 534 ? 12.831 9.322 -13.690 1.00 94.62 534 PRO A N 1
ATOM 4083 C CA . PRO A 1 534 ? 13.425 8.008 -13.953 1.00 94.62 534 PRO A CA 1
ATOM 4084 C C . PRO A 1 534 ? 12.428 6.950 -14.433 1.00 94.62 534 PRO A C 1
ATOM 4086 O O . PRO A 1 534 ? 12.718 6.231 -15.387 1.00 94.62 534 PRO A O 1
ATOM 4089 N N . PHE A 1 535 ? 11.235 6.917 -13.833 1.00 94.12 535 PHE A N 1
ATOM 4090 C CA . PHE A 1 535 ? 10.140 6.019 -14.200 1.00 94.12 535 PHE A CA 1
ATOM 4091 C C . PHE A 1 535 ? 9.718 6.128 -15.677 1.00 94.12 535 PHE A C 1
ATOM 4093 O O . PHE A 1 535 ? 9.273 5.147 -16.269 1.00 94.12 535 PHE A O 1
ATOM 4100 N N . MET A 1 536 ? 9.868 7.299 -16.307 1.00 94.31 536 MET A N 1
ATOM 4101 C CA . MET A 1 536 ? 9.528 7.518 -17.723 1.00 94.31 536 MET A CA 1
ATOM 4102 C C . MET A 1 536 ? 10.449 6.756 -18.672 1.00 94.31 536 MET A C 1
ATOM 4104 O O . MET A 1 536 ? 10.046 6.378 -19.767 1.00 94.31 536 MET A O 1
ATOM 4108 N N . LEU A 1 537 ? 11.673 6.448 -18.237 1.00 95.75 537 LEU A N 1
ATOM 4109 C CA . LEU A 1 537 ? 12.619 5.670 -19.035 1.00 95.75 537 LEU A CA 1
ATOM 4110 C C . LEU A 1 537 ? 12.234 4.185 -19.142 1.00 95.75 537 LEU A C 1
ATOM 4112 O O . LEU A 1 537 ? 12.908 3.438 -19.849 1.00 95.75 537 LEU A O 1
ATOM 4116 N N . ARG A 1 538 ? 11.136 3.749 -18.502 1.00 95.00 538 ARG A N 1
ATOM 4117 C CA . ARG A 1 538 ? 10.522 2.436 -18.759 1.00 95.00 538 ARG A CA 1
ATOM 4118 C C . ARG A 1 538 ? 10.130 2.250 -20.226 1.00 95.00 538 ARG A C 1
ATOM 4120 O O . ARG A 1 538 ? 10.241 1.143 -20.738 1.00 95.00 538 ARG A O 1
ATOM 4127 N N . GLU A 1 539 ? 9.750 3.340 -20.899 1.00 94.44 539 GLU A N 1
ATOM 4128 C CA . GLU A 1 539 ? 9.330 3.347 -22.307 1.00 94.44 539 GLU A CA 1
ATOM 4129 C C . GLU A 1 539 ? 10.501 3.158 -23.285 1.00 94.44 539 GLU A C 1
ATOM 4131 O O . GLU A 1 539 ? 10.290 3.017 -24.488 1.00 94.44 539 GLU A O 1
ATOM 4136 N N . VAL A 1 540 ? 11.747 3.137 -22.794 1.00 95.44 540 VAL A N 1
ATOM 4137 C CA . VAL A 1 540 ? 12.898 2.745 -23.610 1.00 95.44 540 VAL A CA 1
ATOM 4138 C C . VAL A 1 540 ? 12.843 1.239 -23.857 1.00 95.44 540 VAL A C 1
ATOM 4140 O O . VAL A 1 540 ? 12.984 0.431 -22.935 1.00 95.44 540 VAL A O 1
ATOM 4143 N N . VAL A 1 541 ? 12.653 0.884 -25.127 1.00 92.38 541 VAL A N 1
ATOM 4144 C CA . VAL A 1 541 ? 12.478 -0.489 -25.616 1.00 92.38 541 VAL A CA 1
ATOM 4145 C C . VAL A 1 541 ? 13.831 -1.166 -25.814 1.00 92.38 541 VAL A C 1
ATOM 4147 O O . VAL A 1 541 ? 14.041 -2.280 -25.340 1.00 92.38 541 VAL A O 1
ATOM 4150 N N . ARG A 1 542 ? 14.788 -0.493 -26.460 1.00 94.75 542 ARG A N 1
ATOM 4151 C CA . ARG A 1 542 ? 16.184 -0.950 -26.566 1.00 94.75 542 ARG A CA 1
ATOM 4152 C C . ARG A 1 542 ? 17.137 0.197 -26.312 1.00 94.75 542 ARG A C 1
ATOM 4154 O O . ARG A 1 542 ? 16.813 1.359 -26.553 1.00 94.75 542 ARG A O 1
ATOM 4161 N N . SER A 1 543 ? 18.332 -0.161 -25.863 1.00 95.44 543 SER A N 1
ATOM 4162 C CA . SER A 1 543 ? 19.447 0.761 -25.730 1.00 95.44 543 SER A CA 1
ATOM 4163 C C . SER A 1 543 ? 20.757 0.075 -26.079 1.00 95.44 543 SER A C 1
ATOM 4165 O O . SER A 1 543 ? 20.948 -1.084 -25.718 1.00 95.44 543 SER A O 1
ATOM 4167 N N . GLY A 1 544 ? 21.670 0.806 -26.705 1.00 94.06 544 GLY A N 1
ATOM 4168 C CA . GLY A 1 544 ? 22.966 0.294 -27.135 1.00 94.06 544 GLY A CA 1
ATOM 4169 C C . GLY A 1 544 ? 24.014 1.373 -26.971 1.00 94.06 544 GLY A C 1
ATOM 4170 O O . GLY A 1 544 ? 23.854 2.494 -27.459 1.00 94.06 544 GLY A O 1
ATOM 4171 N N . LYS A 1 545 ? 25.077 1.050 -26.235 1.00 93.25 545 LYS A N 1
ATOM 4172 C CA . LYS A 1 545 ? 26.222 1.948 -26.098 1.00 93.25 545 LYS A CA 1
ATOM 4173 C C . LYS A 1 545 ? 26.986 1.990 -27.412 1.00 93.25 545 LYS A C 1
ATOM 4175 O O . LYS A 1 545 ? 27.111 0.971 -28.086 1.00 93.25 545 LYS A O 1
ATOM 4180 N N . ALA A 1 546 ? 27.523 3.160 -27.729 1.00 89.75 546 ALA A N 1
ATOM 4181 C CA . ALA A 1 546 ? 28.471 3.287 -28.821 1.00 89.75 546 ALA A CA 1
ATOM 4182 C C . ALA A 1 546 ? 29.734 2.461 -28.524 1.00 89.75 546 ALA A C 1
ATOM 4184 O O . ALA A 1 546 ? 30.244 2.482 -27.398 1.00 89.75 546 ALA A O 1
ATOM 4185 N N . ALA A 1 547 ? 30.246 1.761 -29.530 1.00 91.50 547 ALA A N 1
ATOM 4186 C CA . ALA A 1 547 ? 31.592 1.214 -29.530 1.00 91.50 547 ALA A CA 1
ATOM 4187 C C . ALA A 1 547 ? 32.635 2.349 -29.551 1.00 91.50 547 ALA A C 1
ATOM 4189 O O . ALA A 1 547 ? 32.304 3.533 -29.659 1.00 91.50 547 ALA A O 1
ATOM 4190 N N . ALA A 1 548 ? 33.917 1.997 -29.428 1.00 88.88 548 ALA A N 1
ATOM 4191 C CA . ALA A 1 548 ? 35.008 2.976 -29.392 1.00 88.88 548 ALA A CA 1
ATOM 4192 C C . ALA A 1 548 ? 35.111 3.823 -30.678 1.00 88.88 548 ALA A C 1
ATOM 4194 O O . ALA A 1 548 ? 35.569 4.961 -30.622 1.00 88.88 548 ALA A O 1
ATOM 4195 N N . ASP A 1 549 ? 34.653 3.288 -31.812 1.00 90.50 549 ASP A N 1
ATOM 4196 C CA . ASP A 1 549 ? 34.571 3.972 -33.109 1.00 90.50 549 ASP A CA 1
ATOM 4197 C C . ASP A 1 549 ? 33.280 4.800 -33.284 1.00 90.50 549 ASP A C 1
ATOM 4199 O O . ASP A 1 549 ? 33.034 5.360 -34.351 1.00 90.50 549 ASP A O 1
ATOM 4203 N N . GLY A 1 550 ? 32.442 4.876 -32.246 1.00 91.12 550 GLY A N 1
ATOM 4204 C CA . GLY A 1 550 ? 31.167 5.584 -32.257 1.00 91.12 550 GLY A CA 1
ATOM 4205 C C . GLY A 1 550 ? 30.004 4.787 -32.850 1.00 91.12 550 GLY A C 1
ATOM 4206 O O . GLY A 1 550 ? 28.861 5.237 -32.732 1.00 91.12 550 GL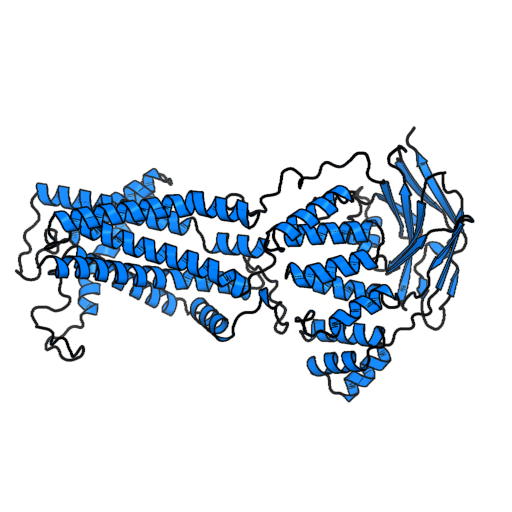Y A O 1
ATOM 4207 N N . ARG A 1 551 ? 30.234 3.616 -33.459 1.00 94.50 551 ARG A N 1
ATOM 4208 C CA . ARG A 1 551 ? 29.153 2.801 -34.033 1.00 94.50 551 ARG A CA 1
ATOM 4209 C C . ARG A 1 551 ? 28.282 2.207 -32.941 1.00 94.50 551 ARG A C 1
ATOM 4211 O O . ARG A 1 551 ? 28.768 1.827 -31.879 1.00 94.50 551 ARG A O 1
ATOM 4218 N N . PHE A 1 552 ? 26.990 2.101 -33.203 1.00 95.06 552 PHE A N 1
ATOM 4219 C CA . PHE A 1 552 ? 26.064 1.395 -32.330 1.00 95.06 552 PHE A CA 1
ATOM 4220 C C . PHE A 1 552 ? 25.130 0.518 -33.152 1.00 95.06 552 PHE A C 1
ATOM 4222 O O . PHE A 1 552 ? 24.792 0.831 -34.296 1.00 95.06 552 PHE A O 1
ATOM 4229 N N . GLU A 1 553 ? 24.693 -0.566 -32.528 1.00 95.81 553 GLU A N 1
ATOM 4230 C CA . GLU A 1 553 ? 23.738 -1.502 -33.092 1.00 95.81 553 GLU A CA 1
ATOM 4231 C C . GLU A 1 553 ? 22.734 -1.892 -32.009 1.00 95.81 553 GLU A C 1
ATOM 4233 O O . GLU A 1 553 ? 23.106 -2.208 -30.876 1.00 95.81 553 GLU A O 1
ATOM 4238 N N . LEU A 1 554 ? 21.455 -1.829 -32.361 1.00 95.12 554 LEU A N 1
ATOM 4239 C CA . LEU A 1 554 ? 20.341 -2.327 -31.571 1.00 95.12 554 LEU A CA 1
ATOM 4240 C C . LEU A 1 554 ? 19.738 -3.498 -32.336 1.00 95.12 554 LEU A C 1
ATOM 4242 O O . LEU A 1 554 ? 19.373 -3.340 -33.497 1.00 95.12 554 LEU A O 1
ATOM 4246 N N . THR A 1 555 ? 19.616 -4.651 -31.691 1.00 93.62 555 THR A N 1
ATOM 4247 C CA . THR A 1 555 ? 19.026 -5.854 -32.284 1.00 93.62 555 THR A CA 1
ATOM 4248 C C . THR A 1 555 ? 17.804 -6.303 -31.498 1.00 93.62 555 THR A C 1
ATOM 4250 O O . THR A 1 555 ? 17.489 -5.784 -30.417 1.00 93.62 555 THR A O 1
ATOM 4253 N N . HIS A 1 556 ? 17.110 -7.290 -32.059 1.00 90.12 556 HIS A N 1
ATOM 4254 C CA . HIS A 1 556 ? 15.915 -7.879 -31.478 1.00 90.12 556 HIS A CA 1
ATOM 4255 C C . HIS A 1 556 ? 14.814 -6.859 -31.217 1.00 90.12 556 HIS A C 1
ATOM 4257 O O . HIS A 1 556 ? 14.132 -6.939 -30.197 1.00 90.12 556 HIS A O 1
ATOM 4263 N N . ILE A 1 557 ? 14.681 -5.854 -32.081 1.00 90.56 557 ILE A N 1
ATOM 4264 C CA . ILE A 1 557 ? 13.650 -4.831 -31.935 1.00 90.56 557 ILE A CA 1
ATOM 4265 C C . ILE A 1 557 ? 12.316 -5.457 -32.370 1.00 90.56 557 ILE A C 1
ATOM 4267 O O . ILE A 1 557 ? 12.265 -6.037 -33.458 1.00 90.56 557 ILE A O 1
ATOM 4271 N N . PRO A 1 558 ? 11.270 -5.413 -31.524 1.00 88.25 558 PRO A N 1
ATOM 4272 C CA . PRO A 1 558 ? 9.957 -5.902 -31.918 1.00 88.25 558 PRO A CA 1
ATOM 4273 C C . PRO A 1 558 ? 9.358 -5.019 -33.018 1.00 88.25 558 PRO A C 1
ATOM 4275 O O . PRO A 1 558 ? 9.783 -3.885 -33.216 1.00 88.25 558 PRO A O 1
ATOM 4278 N N . GLU A 1 559 ? 8.368 -5.547 -33.728 1.00 88.06 559 GLU A N 1
ATOM 4279 C CA . GLU A 1 559 ? 7.619 -4.785 -34.726 1.00 88.06 559 GLU A CA 1
ATOM 4280 C C . GLU A 1 559 ? 6.845 -3.612 -34.094 1.00 88.06 559 GLU A C 1
ATOM 4282 O O . GLU A 1 559 ? 6.221 -3.764 -33.034 1.00 88.06 559 GLU A O 1
ATOM 4287 N N . GLY A 1 560 ? 6.873 -2.450 -34.753 1.00 91.06 560 GLY A N 1
ATOM 4288 C CA . GLY A 1 560 ? 6.131 -1.259 -34.345 1.00 91.06 560 GLY A CA 1
ATOM 4289 C C . GLY A 1 560 ? 6.718 0.064 -34.841 1.00 91.06 560 GLY A C 1
ATOM 4290 O O . GLY A 1 560 ? 7.744 0.105 -35.519 1.00 91.06 560 GLY A O 1
ATOM 4291 N N . ASP A 1 561 ? 6.058 1.156 -34.449 1.00 94.38 561 ASP A N 1
ATOM 4292 C CA . ASP A 1 561 ? 6.487 2.524 -34.740 1.00 94.38 561 ASP A CA 1
ATOM 4293 C C . ASP A 1 561 ? 7.352 3.085 -33.611 1.00 94.38 561 ASP A C 1
ATOM 4295 O O . ASP A 1 561 ? 6.932 3.169 -32.448 1.00 94.38 561 ASP A O 1
ATOM 4299 N N . TYR A 1 562 ? 8.547 3.549 -33.962 1.00 95.50 562 TYR A N 1
ATOM 4300 C CA . TYR A 1 562 ? 9.554 4.001 -33.013 1.00 95.50 562 TYR A CA 1
ATOM 4301 C C . TYR A 1 562 ? 10.087 5.392 -33.338 1.00 95.50 562 TYR A C 1
ATOM 4303 O O . TYR A 1 562 ? 9.998 5.905 -34.451 1.00 95.50 562 TYR A O 1
ATOM 4311 N N . ARG A 1 563 ? 10.685 6.006 -32.319 1.00 95.88 563 ARG A N 1
ATOM 4312 C CA . ARG A 1 563 ? 11.557 7.173 -32.434 1.00 95.88 563 ARG A CA 1
ATOM 4313 C C . ARG A 1 563 ? 12.936 6.814 -31.911 1.00 95.88 563 ARG A C 1
ATOM 4315 O O . ARG A 1 563 ? 13.071 6.158 -30.874 1.00 95.88 563 ARG A O 1
ATOM 4322 N N . LEU A 1 564 ? 13.955 7.302 -32.607 1.00 96.12 564 LEU A N 1
ATOM 4323 C CA . LEU A 1 564 ? 15.336 7.223 -32.160 1.00 96.12 564 LEU A CA 1
ATOM 4324 C C . LEU A 1 564 ? 15.584 8.309 -31.120 1.00 96.12 564 LEU A C 1
ATOM 4326 O O . LEU A 1 564 ? 15.245 9.468 -31.327 1.00 96.12 564 LEU A O 1
ATOM 4330 N N . GLY A 1 565 ? 16.218 7.943 -30.020 1.00 96.38 565 GLY A N 1
ATOM 4331 C CA . GLY A 1 565 ? 16.695 8.861 -29.006 1.00 96.38 565 GLY A CA 1
ATOM 4332 C C . GLY A 1 565 ? 18.170 8.691 -28.721 1.00 96.38 565 GLY A C 1
ATOM 4333 O O . GLY A 1 565 ? 18.812 7.710 -29.102 1.00 96.38 565 GLY A O 1
ATOM 4334 N N . VAL A 1 566 ? 18.693 9.653 -27.976 1.00 96.44 566 VAL A N 1
ATOM 4335 C CA . VAL A 1 566 ? 20.057 9.642 -27.472 1.00 96.44 566 VAL A CA 1
ATOM 4336 C C . VAL A 1 566 ? 20.013 9.828 -25.967 1.00 96.44 566 VAL A C 1
ATOM 4338 O O . VAL A 1 566 ? 19.524 10.832 -25.450 1.00 96.44 566 VAL A O 1
ATOM 4341 N N . TYR A 1 567 ? 20.542 8.842 -25.261 1.00 96.62 567 TYR A N 1
ATOM 4342 C CA . TYR A 1 567 ? 20.752 8.889 -23.828 1.00 96.62 567 TYR A CA 1
ATOM 4343 C C . TYR A 1 567 ? 22.204 9.279 -23.555 1.00 96.62 567 TYR A C 1
ATOM 4345 O O . TYR A 1 567 ? 23.130 8.630 -24.045 1.00 96.62 567 TYR A O 1
ATOM 4353 N N . VAL A 1 568 ? 22.413 10.331 -22.767 1.00 94.75 568 VAL A N 1
ATOM 4354 C CA . VAL A 1 568 ? 23.745 10.869 -22.470 1.00 94.75 568 VAL A CA 1
ATOM 4355 C C . VAL A 1 568 ? 23.967 10.887 -20.968 1.00 94.75 568 VAL A C 1
ATOM 4357 O O . VAL A 1 568 ? 23.236 11.550 -20.238 1.00 94.75 568 VAL A O 1
ATOM 4360 N N . ALA A 1 569 ? 25.001 10.189 -20.505 1.00 93.19 569 ALA A N 1
ATOM 4361 C CA . ALA A 1 569 ? 25.443 10.201 -19.117 1.00 93.19 569 ALA A CA 1
ATOM 4362 C C . ALA A 1 569 ? 26.803 10.890 -19.005 1.00 93.19 569 ALA A C 1
ATOM 4364 O O . ALA A 1 569 ? 27.750 10.537 -19.714 1.00 93.19 569 ALA A O 1
ATOM 4365 N N . VAL A 1 570 ? 26.902 11.856 -18.091 1.00 90.06 570 VAL A N 1
ATOM 4366 C CA . VAL A 1 570 ? 28.117 12.649 -17.901 1.00 90.06 570 VAL A CA 1
ATOM 4367 C C . VAL A 1 570 ? 28.526 12.702 -16.425 1.00 90.06 570 VAL A C 1
ATOM 4369 O O . VAL A 1 570 ? 27.661 12.857 -15.552 1.00 90.06 570 VAL A O 1
ATOM 4372 N N . PRO A 1 571 ? 29.833 12.576 -16.120 1.00 85.81 571 PRO A N 1
ATOM 4373 C CA . PRO A 1 571 ? 30.369 12.765 -14.779 1.00 85.81 571 PRO A CA 1
ATOM 4374 C C . PRO A 1 571 ? 29.985 14.118 -14.178 1.00 85.81 571 PRO A C 1
ATOM 4376 O O . PRO A 1 571 ? 29.981 15.141 -14.863 1.00 85.81 571 PRO A O 1
ATOM 4379 N N . HIS A 1 572 ? 29.700 14.129 -12.874 1.00 78.44 572 HIS A N 1
ATOM 4380 C CA . HIS A 1 572 ? 29.278 15.335 -12.155 1.00 78.44 572 HIS A CA 1
ATOM 4381 C C . HIS A 1 572 ? 30.350 16.441 -12.128 1.00 78.44 572 HIS A C 1
ATOM 4383 O O . HIS A 1 572 ? 30.034 17.608 -11.920 1.00 78.44 572 HIS A O 1
ATOM 4389 N N . THR A 1 573 ? 31.618 16.100 -12.369 1.00 74.94 573 THR A N 1
ATOM 4390 C CA . THR A 1 573 ? 32.734 17.059 -12.414 1.00 74.94 573 THR A CA 1
ATOM 4391 C C . THR A 1 573 ? 32.568 18.130 -13.492 1.00 74.94 573 THR A C 1
ATOM 4393 O O . THR A 1 573 ? 33.189 19.183 -13.398 1.00 74.94 573 THR A O 1
ATOM 4396 N N . ASN A 1 574 ? 31.717 17.894 -14.494 1.00 71.88 574 ASN A N 1
ATOM 4397 C CA . ASN A 1 574 ? 31.503 18.824 -15.593 1.00 71.88 574 ASN A CA 1
ATOM 4398 C C . ASN A 1 574 ? 30.269 19.699 -15.317 1.00 71.88 574 ASN A C 1
ATOM 4400 O O . ASN A 1 574 ? 29.153 19.198 -15.136 1.00 71.88 574 ASN A O 1
ATOM 4404 N N . ARG A 1 575 ? 30.440 21.027 -15.339 1.00 77.44 575 ARG A N 1
ATOM 4405 C CA . ARG A 1 575 ? 29.319 21.978 -15.327 1.00 77.44 575 ARG A CA 1
ATOM 4406 C C . ARG A 1 575 ? 28.628 21.950 -16.685 1.00 77.44 575 ARG A C 1
ATOM 4408 O O . ARG A 1 575 ? 29.027 22.645 -17.602 1.00 77.44 575 ARG A O 1
ATOM 4415 N N . ILE A 1 576 ? 27.612 21.115 -16.843 1.00 81.44 576 ILE A N 1
ATOM 4416 C CA . ILE A 1 576 ? 26.890 20.979 -18.118 1.00 81.44 576 ILE A CA 1
ATOM 4417 C C . ILE A 1 576 ? 25.619 21.807 -18.083 1.00 81.44 576 ILE A C 1
ATOM 4419 O O . ILE A 1 576 ? 24.808 21.648 -17.169 1.00 81.44 576 ILE A O 1
ATOM 4423 N N . ARG A 1 577 ? 25.446 22.642 -19.107 1.00 85.31 577 ARG A N 1
ATOM 4424 C CA . ARG A 1 577 ? 24.248 23.442 -19.366 1.00 85.31 577 ARG A CA 1
ATOM 4425 C C . ARG A 1 577 ? 23.211 22.680 -20.190 1.00 85.31 577 ARG A C 1
ATOM 4427 O O . ARG A 1 577 ? 22.019 22.885 -19.991 1.00 85.31 577 ARG A O 1
ATOM 4434 N N . GLY A 1 578 ? 23.647 21.806 -21.097 1.00 88.31 578 GLY A N 1
ATOM 4435 C CA . GLY A 1 578 ? 22.738 21.055 -21.959 1.00 88.31 578 GLY A CA 1
ATOM 4436 C C . GLY A 1 578 ? 23.420 20.051 -22.875 1.00 88.31 578 GLY A C 1
ATOM 4437 O O . GLY A 1 578 ? 24.645 19.964 -22.940 1.00 88.31 578 GLY A O 1
ATOM 4438 N N . VAL A 1 579 ? 22.599 19.299 -23.599 1.00 90.44 579 VAL A N 1
ATOM 4439 C CA . VAL A 1 579 ? 23.023 18.372 -24.650 1.00 90.44 579 VAL A CA 1
ATOM 4440 C C . VAL A 1 579 ? 22.354 18.799 -25.949 1.00 90.44 579 VAL A C 1
ATOM 4442 O O . VAL A 1 579 ? 21.146 19.025 -25.977 1.00 90.44 579 VAL A O 1
ATOM 4445 N N . ARG A 1 580 ? 23.138 18.899 -27.020 1.00 93.19 580 ARG A N 1
ATOM 4446 C CA . ARG A 1 580 ? 22.664 19.137 -28.381 1.00 93.19 580 ARG A CA 1
ATOM 4447 C C . ARG A 1 580 ? 22.946 17.896 -29.219 1.00 93.19 580 ARG A C 1
ATOM 4449 O O . ARG A 1 580 ? 24.045 17.343 -29.163 1.00 93.19 580 ARG A O 1
ATOM 4456 N N . VAL A 1 581 ? 21.938 17.467 -29.968 1.00 92.19 581 VAL A N 1
ATOM 4457 C CA . VAL A 1 581 ? 22.032 16.367 -30.928 1.00 92.19 581 VAL A CA 1
ATOM 4458 C C . VAL A 1 581 ? 21.666 16.921 -32.295 1.00 92.19 581 VAL A C 1
ATOM 4460 O O . VAL A 1 581 ? 20.672 17.631 -32.431 1.00 92.19 581 VAL A O 1
ATOM 4463 N N . GLU A 1 582 ? 22.487 16.618 -33.290 1.00 91.81 582 GLU A N 1
ATOM 4464 C CA . GLU A 1 582 ? 22.244 16.940 -34.691 1.00 91.81 582 GLU A CA 1
ATOM 4465 C C . GLU A 1 582 ? 22.261 15.646 -35.499 1.00 91.81 582 GLU A C 1
ATOM 4467 O O . GLU A 1 582 ? 23.070 14.750 -35.249 1.00 91.81 582 GLU A O 1
ATOM 4472 N N . SER A 1 583 ? 21.361 15.534 -36.465 1.00 89.44 583 SER A N 1
ATOM 4473 C CA . SER A 1 583 ? 21.244 14.359 -37.321 1.00 89.44 583 SER A CA 1
ATOM 4474 C C . SER A 1 583 ? 20.748 14.754 -38.704 1.00 89.44 583 SER A C 1
ATOM 4476 O O . SER A 1 583 ? 20.240 15.857 -38.903 1.00 89.44 583 SER A O 1
ATOM 4478 N N . ASN A 1 584 ? 20.821 13.816 -39.644 1.00 81.62 584 ASN A N 1
ATOM 4479 C CA . ASN A 1 584 ? 20.107 13.935 -40.912 1.00 81.62 584 ASN A CA 1
ATOM 4480 C C . ASN A 1 584 ? 18.584 13.834 -40.681 1.00 81.62 584 ASN A C 1
ATOM 4482 O O . ASN A 1 584 ? 18.146 13.268 -39.674 1.00 81.62 584 ASN A O 1
ATOM 4486 N N . ALA A 1 585 ? 17.783 14.335 -41.631 1.00 71.56 585 ALA A N 1
ATOM 4487 C CA . ALA A 1 585 ? 16.315 14.377 -41.540 1.00 71.56 585 ALA A CA 1
ATOM 4488 C C . ALA A 1 585 ? 15.662 12.996 -41.319 1.00 71.56 585 ALA A C 1
ATOM 4490 O O . ALA A 1 585 ? 14.648 12.884 -40.640 1.00 71.56 585 ALA A O 1
ATOM 4491 N N . ALA A 1 586 ? 16.279 11.921 -41.820 1.00 72.44 586 ALA A N 1
ATOM 4492 C CA . ALA A 1 586 ? 15.777 10.558 -41.629 1.00 72.44 586 ALA A CA 1
ATOM 4493 C C . ALA A 1 586 ? 15.737 10.115 -40.151 1.00 72.44 586 ALA A C 1
ATOM 4495 O O . ALA A 1 586 ? 14.939 9.261 -39.791 1.00 72.44 586 ALA A O 1
ATOM 4496 N N . ALA A 1 587 ? 16.570 10.697 -39.282 1.00 76.88 587 ALA A N 1
ATOM 4497 C CA . ALA A 1 587 ? 16.626 10.345 -37.862 1.00 76.88 587 ALA A CA 1
ATOM 4498 C C . ALA A 1 587 ? 15.709 11.213 -36.976 1.00 76.88 587 ALA A C 1
ATOM 4500 O O . ALA A 1 587 ? 15.653 10.992 -35.765 1.00 76.88 587 ALA A O 1
ATOM 4501 N N . THR A 1 588 ? 15.013 12.204 -37.550 1.00 84.50 588 THR A N 1
ATOM 4502 C CA . THR A 1 588 ? 14.089 13.085 -36.814 1.00 84.50 588 THR A CA 1
ATOM 4503 C C . THR A 1 588 ? 12.621 12.684 -36.934 1.00 84.50 588 THR A C 1
ATOM 4505 O O . THR A 1 588 ? 11.794 13.153 -36.147 1.00 84.50 588 THR A O 1
ATOM 4508 N N . GLU A 1 589 ? 12.296 11.811 -37.883 1.00 87.69 589 GLU A N 1
ATOM 4509 C CA . GLU A 1 589 ? 10.945 11.290 -38.078 1.00 87.69 589 GLU A CA 1
ATOM 4510 C C . GLU A 1 589 ? 10.751 9.939 -37.371 1.00 87.69 589 GLU A C 1
ATOM 4512 O O . GLU A 1 589 ? 11.723 9.213 -37.135 1.00 87.69 589 GLU A O 1
ATOM 4517 N N . PRO A 1 590 ? 9.509 9.587 -36.990 1.00 92.50 590 PRO A N 1
ATOM 4518 C CA . PRO A 1 590 ? 9.177 8.219 -36.621 1.00 92.50 590 PRO A CA 1
ATOM 4519 C C . PRO A 1 590 ? 9.511 7.249 -37.756 1.00 92.50 590 PRO A C 1
ATOM 4521 O O . PRO A 1 590 ? 9.355 7.584 -38.929 1.00 92.50 590 PRO A O 1
ATOM 4524 N N . PHE A 1 591 ? 9.916 6.036 -37.404 1.00 93.31 591 PHE A N 1
ATOM 4525 C CA . PHE A 1 591 ? 10.139 4.951 -38.356 1.00 93.31 591 PHE A CA 1
ATOM 4526 C C . PHE A 1 591 ? 9.424 3.688 -37.881 1.00 93.31 591 PHE A C 1
ATOM 4528 O O . PHE A 1 591 ? 9.319 3.446 -36.677 1.00 93.31 591 PHE A O 1
ATOM 4535 N N . ALA A 1 592 ? 8.959 2.888 -38.833 1.00 93.06 592 ALA A N 1
ATOM 4536 C CA . ALA A 1 592 ? 8.401 1.572 -38.574 1.00 93.06 592 ALA A CA 1
ATOM 4537 C C . ALA A 1 592 ? 9.506 0.517 -38.689 1.00 93.06 592 ALA A C 1
ATOM 4539 O O . ALA A 1 592 ? 10.365 0.600 -39.567 1.00 93.06 592 ALA A O 1
ATOM 4540 N N . ILE A 1 593 ? 9.488 -0.462 -37.791 1.00 90.94 593 ILE A N 1
ATOM 4541 C CA . ILE A 1 593 ? 10.224 -1.718 -37.937 1.00 90.94 593 ILE A CA 1
ATOM 4542 C C . ILE A 1 593 ? 9.173 -2.798 -38.107 1.00 90.94 593 ILE A C 1
ATOM 4544 O O . ILE A 1 593 ? 8.335 -2.964 -37.226 1.00 90.94 593 ILE A O 1
ATOM 4548 N N . ASP A 1 594 ? 9.227 -3.527 -39.215 1.00 90.94 594 ASP A N 1
ATOM 4549 C CA . ASP A 1 594 ? 8.314 -4.623 -39.535 1.00 90.94 594 ASP A CA 1
ATOM 4550 C C . ASP A 1 594 ? 9.001 -5.651 -40.450 1.00 90.94 594 ASP A C 1
ATOM 4552 O O . ASP A 1 594 ? 10.197 -5.556 -40.739 1.00 90.94 594 ASP A O 1
ATOM 4556 N N . ALA A 1 595 ? 8.256 -6.660 -40.904 1.00 86.00 595 ALA A N 1
ATOM 4557 C CA . ALA A 1 595 ? 8.786 -7.699 -41.785 1.00 86.00 595 ALA A CA 1
ATOM 4558 C C . ALA A 1 595 ? 9.256 -7.178 -43.159 1.00 86.00 595 ALA A C 1
ATOM 4560 O O . ALA A 1 595 ? 10.090 -7.820 -43.797 1.00 86.00 595 ALA A O 1
ATOM 4561 N N . SER A 1 596 ? 8.728 -6.043 -43.624 1.00 87.56 596 SER A N 1
ATOM 4562 C CA . SER A 1 596 ? 9.110 -5.408 -44.890 1.00 87.56 596 SER A CA 1
ATOM 4563 C C . SER A 1 596 ? 10.347 -4.515 -44.756 1.00 87.56 596 SER A C 1
ATOM 4565 O O . SER A 1 596 ? 11.098 -4.367 -45.721 1.00 87.56 596 SER A O 1
ATOM 4567 N N . ALA A 1 597 ? 10.597 -3.977 -43.558 1.00 87.44 597 ALA A N 1
ATOM 4568 C CA . ALA A 1 597 ? 11.749 -3.139 -43.233 1.00 87.44 597 ALA A CA 1
ATOM 4569 C C . ALA A 1 597 ? 12.387 -3.519 -41.873 1.00 87.44 597 ALA A C 1
ATOM 4571 O O . ALA A 1 597 ? 12.318 -2.744 -40.915 1.00 87.44 597 ALA A O 1
ATOM 4572 N N . PRO A 1 598 ? 13.040 -4.696 -41.761 1.00 90.25 598 PRO A N 1
ATOM 4573 C CA . PRO A 1 598 ? 13.714 -5.106 -40.525 1.00 90.25 598 PRO A CA 1
ATOM 4574 C C . PRO A 1 598 ? 14.884 -4.212 -40.136 1.00 90.25 598 PRO A C 1
ATOM 4576 O O . PRO A 1 598 ? 15.145 -4.022 -38.950 1.00 90.25 598 PRO A O 1
ATOM 4579 N N . ASP A 1 599 ? 15.626 -3.733 -41.134 1.00 93.19 599 ASP A N 1
ATOM 4580 C CA . ASP A 1 599 ? 16.923 -3.096 -40.957 1.00 93.19 599 ASP A CA 1
ATOM 4581 C C . ASP A 1 599 ? 16.820 -1.588 -41.201 1.00 93.19 599 ASP A C 1
ATOM 4583 O O . ASP A 1 599 ? 16.632 -1.128 -42.327 1.00 93.19 599 ASP A O 1
ATOM 4587 N N . ILE A 1 600 ? 17.005 -0.802 -40.142 1.00 93.94 600 ILE A N 1
ATOM 4588 C CA . ILE A 1 600 ? 16.973 0.660 -40.194 1.00 93.94 600 ILE A CA 1
ATOM 4589 C C . ILE A 1 600 ? 18.385 1.217 -40.009 1.00 93.94 600 ILE A C 1
ATOM 4591 O O . ILE A 1 600 ? 19.062 0.959 -39.009 1.00 93.94 600 ILE A O 1
ATOM 4595 N N . SER A 1 601 ? 18.836 2.040 -40.957 1.00 93.31 601 SER A N 1
ATOM 4596 C CA . SER A 1 601 ? 20.061 2.826 -40.809 1.00 93.31 601 SER A CA 1
ATOM 4597 C C . SER A 1 601 ? 19.725 4.293 -40.586 1.00 93.31 601 SER A C 1
ATOM 4599 O O . SER A 1 601 ? 19.117 4.939 -41.434 1.00 93.31 601 SER A O 1
ATOM 4601 N N . VAL A 1 602 ? 20.150 4.831 -39.444 1.00 91.44 602 VAL A N 1
ATOM 4602 C CA . VAL A 1 602 ? 19.855 6.220 -39.040 1.00 91.44 602 VAL A CA 1
ATOM 4603 C C . VAL A 1 602 ? 20.999 7.191 -39.358 1.00 91.44 602 VAL A C 1
ATOM 4605 O O . VAL A 1 602 ? 20.925 8.379 -39.048 1.00 91.44 602 VAL A O 1
ATOM 4608 N N . GLY A 1 603 ? 22.065 6.695 -39.994 1.00 92.31 603 GLY A N 1
ATOM 4609 C CA . GLY A 1 603 ? 23.235 7.480 -40.374 1.00 92.31 603 GLY A CA 1
ATOM 4610 C C . GLY A 1 603 ? 24.058 7.962 -39.174 1.00 92.31 603 GLY A C 1
ATOM 4611 O O . GLY A 1 603 ? 24.313 7.212 -38.226 1.00 92.31 603 GLY A O 1
ATOM 4612 N N . THR A 1 604 ? 24.506 9.2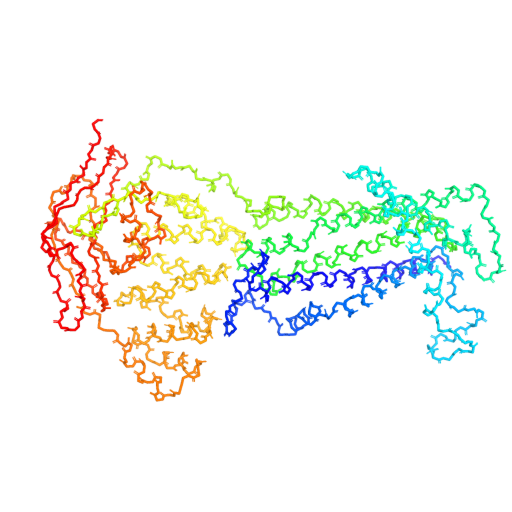16 -39.244 1.00 93.88 604 THR A N 1
ATOM 4613 C CA . THR A 1 604 ? 25.401 9.826 -38.254 1.00 93.88 604 THR A CA 1
ATOM 4614 C C . THR A 1 604 ? 24.645 10.780 -37.335 1.00 93.88 604 THR A C 1
ATOM 4616 O O . THR A 1 604 ? 23.948 11.683 -37.797 1.00 93.88 604 THR A O 1
ATOM 4619 N N . LEU A 1 605 ? 24.844 10.617 -36.028 1.00 93.50 605 LEU A N 1
ATOM 4620 C CA . LEU A 1 605 ? 24.363 11.507 -34.977 1.00 93.50 605 LEU A CA 1
ATOM 4621 C C . LEU A 1 605 ? 25.544 12.297 -34.410 1.00 93.50 605 LEU A C 1
ATOM 4623 O O . LEU A 1 605 ? 26.458 11.726 -33.810 1.00 93.50 605 LEU A O 1
ATOM 4627 N N . ARG A 1 606 ? 25.535 13.619 -34.572 1.00 94.31 606 ARG A N 1
ATOM 4628 C CA . ARG A 1 606 ? 26.531 14.499 -33.960 1.00 94.31 606 ARG A CA 1
ATOM 4629 C C . ARG A 1 606 ? 26.048 14.927 -32.579 1.00 94.31 606 ARG A C 1
ATOM 4631 O O . ARG A 1 606 ? 25.006 15.559 -32.434 1.00 94.31 606 ARG A O 1
ATOM 4638 N N . LEU A 1 607 ? 26.825 14.581 -31.563 1.00 93.00 607 LEU A N 1
ATOM 4639 C CA . LEU A 1 607 ? 26.585 14.939 -30.172 1.00 93.00 607 LEU A CA 1
ATOM 4640 C C . LEU A 1 607 ? 27.459 16.127 -29.785 1.00 93.00 607 LEU A C 1
ATOM 4642 O O . LEU A 1 607 ? 28.631 16.197 -30.142 1.00 93.00 607 LEU A O 1
ATOM 4646 N N . SER A 1 608 ? 26.901 17.066 -29.031 1.00 91.38 608 SER A N 1
ATOM 4647 C CA . SER A 1 608 ? 27.647 18.178 -28.446 1.00 91.38 608 SER A CA 1
ATOM 4648 C C . SER A 1 608 ? 27.140 18.442 -27.034 1.00 91.38 608 SER A C 1
ATOM 4650 O O . SER A 1 608 ? 25.947 18.650 -26.814 1.00 91.38 608 SER A O 1
ATOM 4652 N N . VAL A 1 609 ? 28.044 18.414 -26.057 1.00 88.25 609 VAL A N 1
ATOM 4653 C CA . VAL A 1 609 ? 27.727 18.724 -24.658 1.00 88.25 609 VAL A CA 1
ATOM 4654 C C . VAL A 1 609 ? 28.067 20.186 -24.408 1.00 88.25 609 VAL A C 1
ATOM 4656 O O . VAL A 1 609 ? 29.213 20.593 -24.562 1.00 88.25 609 VAL A O 1
ATOM 4659 N N . LEU A 1 610 ? 27.064 20.975 -24.034 1.00 87.50 610 LEU A N 1
ATOM 4660 C CA . LEU A 1 610 ? 27.223 22.394 -23.740 1.00 87.50 610 LEU A CA 1
ATOM 4661 C C . LEU A 1 610 ? 27.713 22.535 -22.300 1.00 87.50 610 LEU A C 1
ATOM 4663 O O . LEU A 1 610 ? 26.981 22.209 -21.362 1.00 87.50 610 LEU A O 1
ATOM 4667 N N . ILE A 1 611 ? 28.948 22.994 -22.123 1.00 82.38 611 ILE A N 1
ATOM 4668 C CA . ILE A 1 611 ? 29.551 23.252 -20.811 1.00 82.38 611 ILE A CA 1
ATOM 4669 C C . ILE A 1 611 ? 29.211 24.697 -20.414 1.00 82.38 611 ILE A C 1
ATOM 4671 O O . ILE A 1 611 ? 29.235 25.590 -21.256 1.00 82.38 611 ILE A O 1
ATOM 4675 N N . ALA A 1 612 ? 28.804 24.917 -19.165 1.00 78.06 612 ALA A N 1
ATOM 4676 C CA . ALA A 1 612 ? 28.658 26.252 -18.600 1.00 78.06 612 ALA A CA 1
ATOM 4677 C C . ALA A 1 612 ? 30.052 26.771 -18.230 1.00 78.06 612 ALA A C 1
ATOM 4679 O O . ALA A 1 612 ? 30.750 26.098 -17.466 1.00 78.06 612 ALA A O 1
ATOM 4680 N N . GLU A 1 613 ? 30.426 27.915 -18.804 1.00 60.66 613 GLU A N 1
ATOM 4681 C CA . GLU A 1 613 ? 31.656 28.647 -18.475 1.00 60.66 613 GLU A CA 1
ATOM 4682 C C . GLU A 1 613 ? 31.719 29.045 -16.992 1.00 60.66 613 GLU A C 1
ATOM 4684 O O . GLU A 1 613 ? 30.654 29.336 -16.388 1.00 60.66 613 GLU A O 1
#

Sequence (613 aa):
MTRSCAAAVLGKALVGALIAAGAALIPLAQYTSAMLLWRDSPINIQSIPDDGGPLPARLVWHPWTYRFLTAMAGMPMAAALVFYLFFAAGGAYLILRVLNPTFRVTTGVDWNRWLLFKTYMHSAPLIKVIVTMVPVQVAVFFLWLMLQAFLPHGPAGSLTVAFLVGGGSWLALSRNGFVGDCDSGNYLLPSRRDAISLVIRGGLFGLIVWLLLFNLLEIQPQSLSRMARGLGGVGEQAWRPFAAAWLASAALAGAASVLSAVGLGHYGVPKQNRMTAGILGATLTAALAIGTQRAWPEVARSRYDYDWNRQDHARPPWWTPRASDRALRIWLALPVRGQWRAKPVAAVGISQIELSDEHLRRIRTHLLGRQYTSALTSPGFVAEYDAACRRLNASARLKACTEGARRSGDPLFLHTLLSDLWMLAGLPEAAKYTEVLRDGRVVWYPTHDSRLPAGDICARHGMIREALQWYGEAGIPPTRAKERASRMAIFTSGRLQGTFVGSARGVTAAAVIVPAQAEVVGLLAGDQPAQIGPFMLREVVRSGKAAADGRFELTHIPEGDYRLGVYVAVPHTNRIRGVRVESNAAATEPFAIDASAPDISVGTLRLSVLIAE